Protein AF-A0A933ZRF1-F1 (afdb_monomer)

Radius of gyration: 58.96 Å; Cα contacts (8 Å, |Δi|>4): 987; chains: 1; bounding box: 132×77×155 Å

Nearest PDB structures (foldseek):
  6urt-assembly1_G  TM=6.573E-01  e=3.373E-15  Escherichia coli K-12
  2vv5-assembly1_G  TM=7.162E-01  e=1.419E-13  Escherichia coli
  6vxm-assembly1_A  TM=7.819E-01  e=4.859E-13  Arabidopsis thaliana
  5aji-assembly1_E  TM=7.022E-01  e=3.532E-13  Escherichia coli
  4hw9-assembly1_E  TM=7.291E-01  e=1.485E-11  Helicobacter pylori

Mean predicted aligned error: 18.51 Å

pLDDT: mean 82.51, std 14.39, range [26.52, 97.75]

Structure (mmCIF, N/CA/C/O backbone):
data_AF-A0A933ZRF1-F1
#
_entry.id   AF-A0A933ZRF1-F1
#
loop_
_atom_site.group_PDB
_atom_site.id
_atom_site.type_symbol
_atom_site.label_atom_id
_atom_site.label_alt_id
_atom_site.label_comp_id
_atom_site.label_asym_id
_atom_site.label_entity_id
_atom_site.label_seq_id
_atom_site.pdbx_PDB_ins_code
_atom_site.Cartn_x
_atom_site.Cartn_y
_atom_site.Cartn_z
_atom_site.occupancy
_atom_site.B_iso_or_equiv
_atom_site.auth_seq_id
_atom_site.auth_comp_id
_atom_site.auth_asym_id
_atom_site.auth_atom_id
_atom_site.pdbx_PDB_model_num
ATOM 1 N N . MET A 1 1 ? 36.463 -27.805 -25.139 1.00 34.84 1 MET A N 1
ATOM 2 C CA . MET A 1 1 ? 37.627 -27.200 -24.459 1.00 34.84 1 MET A CA 1
ATOM 3 C C . MET A 1 1 ? 38.899 -27.721 -25.120 1.00 34.84 1 MET A C 1
ATOM 5 O O . MET A 1 1 ? 39.228 -28.885 -24.959 1.00 34.84 1 MET A O 1
ATOM 9 N N . ARG A 1 2 ? 39.543 -26.890 -25.944 1.00 26.52 2 ARG A N 1
ATOM 10 C CA . ARG A 1 2 ? 40.909 -27.058 -26.473 1.00 26.52 2 ARG A CA 1
ATOM 11 C C . ARG A 1 2 ? 41.654 -25.762 -26.114 1.00 26.52 2 ARG A C 1
ATOM 13 O O . ARG A 1 2 ? 41.010 -24.714 -26.196 1.00 26.52 2 ARG A O 1
ATOM 20 N N . PRO A 1 3 ? 42.924 -25.793 -25.682 1.00 29.92 3 PRO A N 1
ATOM 21 C CA . PRO A 1 3 ? 43.614 -24.586 -25.254 1.00 29.92 3 PRO A CA 1
ATOM 22 C C . PRO A 1 3 ? 44.045 -23.794 -26.492 1.00 29.92 3 PRO A C 1
ATOM 24 O O . PRO A 1 3 ? 44.729 -24.319 -27.369 1.00 29.92 3 PRO A O 1
ATOM 27 N N . VAL A 1 4 ? 43.604 -22.541 -26.579 1.00 31.06 4 VAL A N 1
ATOM 28 C CA . VAL A 1 4 ? 44.126 -21.570 -27.544 1.00 31.06 4 VAL A CA 1
ATOM 29 C C . VAL A 1 4 ? 45.426 -21.005 -26.971 1.00 31.06 4 VAL A C 1
ATOM 31 O O . VAL A 1 4 ? 45.532 -20.735 -25.777 1.00 31.06 4 VAL A O 1
ATOM 34 N N . SER A 1 5 ? 46.421 -20.910 -27.844 1.00 29.62 5 SER A N 1
ATOM 35 C CA . SER A 1 5 ? 47.819 -20.563 -27.609 1.00 29.62 5 SER A CA 1
ATOM 36 C C . SER A 1 5 ? 48.041 -19.289 -26.783 1.00 29.62 5 SER A C 1
ATOM 38 O O . SER A 1 5 ? 47.456 -18.238 -27.050 1.00 29.62 5 SER A O 1
ATOM 40 N N . SER A 1 6 ? 48.991 -19.376 -25.849 1.00 32.75 6 SER A N 1
ATOM 41 C CA . SER A 1 6 ? 49.504 -18.324 -24.955 1.00 32.75 6 SER A CA 1
ATOM 42 C C . SER A 1 6 ? 50.075 -17.076 -25.651 1.00 32.75 6 SER A C 1
ATOM 44 O O . SER A 1 6 ? 50.399 -16.098 -24.984 1.00 32.75 6 SER A O 1
ATOM 46 N N . THR A 1 7 ? 50.158 -17.061 -26.979 1.00 31.69 7 THR A N 1
ATOM 47 C CA . THR A 1 7 ? 50.648 -15.936 -27.787 1.00 31.69 7 THR A CA 1
ATOM 48 C C . THR A 1 7 ? 49.621 -14.819 -27.993 1.00 31.69 7 THR A C 1
ATOM 50 O O . THR A 1 7 ? 50.015 -13.676 -28.194 1.00 31.69 7 THR A O 1
ATOM 53 N N . VAL A 1 8 ? 48.314 -15.093 -27.881 1.00 34.97 8 VAL A N 1
ATOM 54 C CA . VAL A 1 8 ? 47.271 -14.053 -28.036 1.00 34.97 8 VAL A CA 1
ATOM 55 C C . VAL A 1 8 ? 47.030 -13.294 -26.724 1.00 34.97 8 VAL A C 1
ATOM 57 O O . VAL A 1 8 ? 46.742 -12.101 -26.739 1.00 34.97 8 VAL A O 1
ATOM 60 N N . LEU A 1 9 ? 47.236 -13.946 -25.573 1.00 31.12 9 LEU A N 1
ATOM 61 C CA . LEU A 1 9 ? 47.055 -13.321 -24.256 1.00 31.12 9 LEU A CA 1
ATOM 62 C C . LEU A 1 9 ? 48.158 -12.291 -23.937 1.00 31.12 9 LEU A C 1
ATOM 64 O O . LEU A 1 9 ? 47.888 -11.288 -23.283 1.00 31.12 9 LEU A O 1
ATOM 68 N N . ALA A 1 10 ? 49.375 -12.493 -24.452 1.00 30.53 10 ALA A N 1
ATOM 69 C CA . ALA A 1 10 ? 50.480 -11.545 -24.295 1.00 30.53 10 ALA A CA 1
ATOM 70 C C . ALA A 1 10 ? 50.291 -10.260 -25.129 1.00 30.53 10 ALA A C 1
ATOM 72 O O . ALA A 1 10 ? 50.662 -9.180 -24.679 1.00 30.53 10 ALA A O 1
ATOM 73 N N . ALA A 1 11 ? 49.651 -10.351 -26.302 1.00 30.48 11 ALA A N 1
ATOM 74 C CA . ALA A 1 11 ? 49.362 -9.187 -27.146 1.00 30.48 11 ALA A CA 1
ATOM 75 C C . ALA A 1 11 ? 48.203 -8.325 -26.601 1.00 30.48 11 ALA A C 1
ATOM 77 O O . ALA A 1 11 ? 48.216 -7.106 -26.760 1.00 30.48 11 ALA A O 1
ATOM 78 N N . VAL A 1 12 ? 47.236 -8.944 -25.911 1.00 31.61 12 VAL A N 1
ATOM 79 C CA . VAL A 1 12 ? 46.091 -8.250 -25.288 1.00 31.61 12 VAL A CA 1
ATOM 80 C C . VAL A 1 12 ? 46.467 -7.596 -23.949 1.00 31.61 12 VAL A C 1
ATOM 82 O O . VAL A 1 12 ? 45.923 -6.552 -23.600 1.00 31.61 12 VAL A O 1
ATOM 85 N N . LEU A 1 13 ? 47.440 -8.141 -23.211 1.00 30.19 13 LEU A N 1
ATOM 86 C CA . LEU A 1 13 ? 47.919 -7.525 -21.965 1.00 30.19 13 LEU A CA 1
ATOM 87 C C . LEU A 1 13 ? 48.797 -6.282 -22.191 1.00 30.19 13 LEU A C 1
ATOM 89 O O . LEU A 1 13 ? 48.844 -5.418 -21.321 1.00 30.19 13 LEU A O 1
ATOM 93 N N . ALA A 1 14 ? 49.418 -6.131 -23.366 1.00 30.78 14 ALA A N 1
ATOM 94 C CA . ALA A 1 14 ? 50.149 -4.912 -23.730 1.00 30.78 14 ALA A CA 1
ATOM 95 C C . ALA A 1 14 ? 49.225 -3.728 -24.089 1.00 30.78 14 ALA A C 1
ATOM 97 O O . ALA A 1 14 ? 49.658 -2.581 -24.056 1.00 30.78 14 ALA A O 1
ATOM 98 N N . SER A 1 15 ? 47.949 -3.984 -24.404 1.00 28.95 15 SER A N 1
ATOM 99 C CA . SER A 1 15 ? 46.961 -2.958 -24.788 1.00 28.95 15 SER A CA 1
ATOM 100 C C . SER A 1 15 ? 46.100 -2.453 -23.617 1.00 28.95 15 SER A C 1
ATOM 102 O O . SER A 1 15 ? 45.255 -1.584 -23.811 1.00 28.95 15 SER A O 1
ATOM 104 N N . LEU A 1 16 ? 46.312 -2.982 -22.405 1.00 27.86 16 LEU A N 1
ATOM 105 C CA . LEU A 1 16 ? 45.573 -2.637 -21.180 1.00 27.86 16 LEU A CA 1
ATOM 106 C C . LEU A 1 16 ? 46.426 -1.912 -20.126 1.00 27.86 16 LEU A C 1
ATOM 108 O O . LEU A 1 16 ? 45.958 -1.675 -19.011 1.00 27.86 16 LEU A O 1
ATOM 112 N N . ALA A 1 17 ? 47.661 -1.531 -20.458 1.00 26.72 17 ALA A N 1
ATOM 113 C CA . ALA A 1 17 ? 48.414 -0.607 -19.625 1.00 26.72 17 ALA A CA 1
ATOM 114 C C . ALA A 1 17 ? 47.775 0.785 -19.747 1.00 26.72 17 ALA A C 1
ATOM 116 O O . ALA A 1 17 ? 47.835 1.414 -20.802 1.00 26.72 17 ALA A O 1
ATOM 117 N N . LEU A 1 18 ? 47.134 1.245 -18.668 1.00 28.11 18 LEU A N 1
ATOM 118 C CA . LEU A 1 18 ? 46.787 2.654 -18.466 1.00 28.11 18 LEU A CA 1
ATOM 119 C C . LEU A 1 18 ? 47.976 3.530 -18.901 1.00 28.11 18 LEU A C 1
ATOM 121 O O . LEU A 1 18 ? 49.108 3.182 -18.548 1.00 28.11 18 LEU A O 1
ATOM 125 N N . PRO A 1 19 ? 47.765 4.648 -19.623 1.00 31.44 19 PRO A N 1
ATOM 126 C CA . PRO A 1 19 ? 48.851 5.578 -19.876 1.00 31.44 19 PRO A CA 1
ATOM 127 C C . PRO A 1 19 ? 49.342 6.056 -18.512 1.00 31.44 19 PRO A C 1
ATOM 129 O O . PRO A 1 19 ? 48.616 6.714 -17.764 1.00 31.44 19 PRO A O 1
ATOM 132 N N . ALA A 1 20 ? 50.553 5.644 -18.145 1.00 35.00 20 ALA A N 1
ATOM 133 C CA . ALA A 1 20 ? 51.226 6.200 -16.993 1.00 35.00 20 ALA A CA 1
ATOM 134 C C . ALA A 1 20 ? 51.365 7.697 -17.274 1.00 35.00 20 ALA A C 1
ATOM 136 O O . ALA A 1 20 ? 52.082 8.086 -18.197 1.00 35.00 20 ALA A O 1
ATOM 137 N N . VAL A 1 21 ? 50.638 8.518 -16.511 1.00 37.81 21 VAL A N 1
ATOM 138 C CA . VAL A 1 21 ? 50.872 9.961 -16.435 1.00 37.81 21 VAL A CA 1
ATOM 139 C C . VAL A 1 21 ? 52.382 10.146 -16.316 1.00 37.81 21 VAL A C 1
ATOM 141 O O . VAL A 1 21 ? 53.006 9.493 -15.478 1.00 37.81 21 VAL A O 1
ATOM 144 N N . ALA A 1 22 ? 52.973 10.945 -17.207 1.00 40.69 22 ALA A N 1
ATOM 145 C CA . ALA A 1 22 ? 54.412 11.164 -17.266 1.00 40.69 22 ALA A CA 1
ATOM 146 C C . ALA A 1 22 ? 54.885 11.864 -15.980 1.00 40.69 22 ALA A C 1
ATOM 148 O O . ALA A 1 22 ? 55.010 13.083 -15.916 1.00 40.69 22 ALA A O 1
ATOM 149 N N . GLU A 1 23 ? 55.100 11.094 -14.914 1.00 47.69 23 GLU A N 1
ATOM 150 C CA . GLU A 1 23 ? 55.732 11.591 -13.702 1.00 47.69 23 GLU A CA 1
ATOM 151 C C . GLU A 1 23 ? 57.161 12.018 -14.036 1.00 47.69 23 GLU A C 1
ATOM 153 O O . GLU A 1 23 ? 57.897 11.315 -14.734 1.00 47.69 23 GLU A O 1
ATOM 158 N N . ARG A 1 24 ? 57.560 13.181 -13.513 1.00 51.38 24 ARG A N 1
ATOM 159 C CA . ARG A 1 24 ? 58.912 13.719 -13.662 1.00 51.38 24 ARG A CA 1
ATOM 160 C C . ARG A 1 24 ? 59.930 12.657 -13.214 1.00 51.38 24 ARG A C 1
ATOM 162 O O . ARG A 1 24 ? 59.872 12.235 -12.052 1.00 51.38 24 ARG A O 1
ATOM 169 N N . PRO A 1 25 ? 60.872 12.227 -14.073 1.00 57.47 25 PRO A N 1
ATOM 170 C CA . PRO A 1 25 ? 61.847 11.217 -13.688 1.00 57.47 25 PRO A CA 1
ATOM 171 C C . PRO A 1 25 ? 62.671 11.719 -12.493 1.00 57.47 25 PRO A C 1
ATOM 173 O O . PRO A 1 25 ? 63.183 12.841 -12.498 1.00 57.47 25 PRO A O 1
ATOM 176 N N . ARG A 1 26 ? 62.781 10.905 -11.431 1.00 58.41 26 ARG A N 1
ATOM 177 C CA . ARG A 1 26 ? 63.589 11.253 -10.248 1.00 58.41 26 ARG A CA 1
ATOM 178 C C . ARG A 1 26 ? 65.060 11.363 -10.655 1.00 58.41 26 ARG A C 1
ATOM 180 O O . ARG A 1 26 ? 65.546 10.533 -11.423 1.00 58.41 26 ARG A O 1
ATOM 187 N N . ASN A 1 27 ? 65.782 12.343 -10.108 1.00 65.25 27 ASN A N 1
ATOM 188 C CA . ASN A 1 27 ? 67.225 12.468 -10.321 1.00 65.25 27 ASN A CA 1
ATOM 189 C C . ASN A 1 27 ? 67.937 11.293 -9.617 1.00 65.25 27 ASN A C 1
ATOM 191 O O . ASN A 1 27 ? 68.096 11.293 -8.398 1.00 65.25 27 ASN A O 1
ATOM 195 N N . VAL A 1 28 ? 68.268 10.246 -10.378 1.00 61.97 28 VAL A N 1
ATOM 196 C CA . VAL A 1 28 ? 68.902 9.002 -9.904 1.00 61.97 28 VAL A CA 1
ATOM 197 C C . VAL A 1 28 ? 70.376 9.023 -10.332 1.00 61.97 28 VAL A C 1
ATOM 199 O O . VAL A 1 28 ? 70.643 9.438 -11.465 1.00 61.97 28 VAL A O 1
ATOM 202 N N . PRO A 1 29 ? 71.324 8.584 -9.477 1.00 63.56 29 PRO A N 1
ATOM 203 C CA . PRO A 1 29 ? 72.745 8.517 -9.825 1.00 63.56 29 PRO A CA 1
ATOM 204 C C . PRO A 1 29 ? 73.008 7.687 -11.091 1.00 63.56 29 PRO A C 1
ATOM 206 O O . PRO A 1 29 ? 72.193 6.842 -11.481 1.00 63.56 29 PRO A O 1
ATOM 209 N N . ASP A 1 30 ? 74.145 7.957 -11.735 1.00 64.00 30 ASP A N 1
ATOM 210 C CA . ASP A 1 30 ? 74.564 7.293 -12.970 1.00 64.00 30 ASP A CA 1
ATOM 211 C C . ASP A 1 30 ? 74.543 5.772 -12.794 1.00 64.00 30 ASP A C 1
ATOM 213 O O . ASP A 1 30 ? 75.065 5.227 -11.822 1.00 64.00 30 ASP A O 1
ATOM 217 N N . LYS A 1 31 ? 73.882 5.088 -13.732 1.00 66.31 31 LYS A N 1
ATOM 218 C CA . LYS A 1 31 ? 73.767 3.632 -13.743 1.00 66.31 31 LYS A CA 1
ATOM 219 C C . LYS A 1 31 ? 74.612 3.098 -14.890 1.00 66.31 31 LYS A C 1
ATOM 221 O O . LYS A 1 31 ? 74.440 3.539 -16.026 1.00 66.31 31 LYS A O 1
ATOM 226 N N . GLU A 1 32 ? 75.508 2.173 -14.578 1.00 76.06 32 GLU A N 1
ATOM 227 C CA . GLU A 1 32 ? 76.326 1.468 -15.562 1.00 76.06 32 GLU A CA 1
ATOM 228 C C . GLU A 1 32 ? 75.478 0.365 -16.209 1.00 76.06 32 GLU A C 1
ATOM 230 O O . GLU A 1 32 ? 75.086 -0.598 -15.549 1.00 76.06 32 GLU A O 1
ATOM 235 N N . GLU A 1 33 ? 75.146 0.515 -17.490 1.00 72.44 33 GLU A N 1
ATOM 236 C CA . GLU A 1 33 ? 74.429 -0.500 -18.271 1.00 72.44 33 GLU A CA 1
ATOM 237 C C . GLU A 1 33 ? 75.012 -0.551 -19.695 1.00 72.44 33 GLU A C 1
ATOM 239 O O . GLU A 1 33 ? 75.390 0.494 -20.232 1.00 72.44 33 GLU A O 1
ATOM 244 N N . PRO A 1 34 ? 75.075 -1.732 -20.342 1.00 77.44 34 PRO A N 1
ATOM 245 C CA . PRO A 1 34 ? 75.375 -1.805 -21.767 1.00 77.44 34 PRO A CA 1
ATOM 246 C C . PRO A 1 34 ? 74.217 -1.171 -22.543 1.00 77.44 34 PRO A C 1
ATOM 248 O O . PRO A 1 34 ? 73.093 -1.687 -22.563 1.00 77.44 34 PRO A O 1
ATOM 251 N N . ILE A 1 35 ? 74.465 -0.019 -23.165 1.00 78.75 35 ILE A N 1
ATOM 252 C CA . ILE A 1 35 ? 73.418 0.709 -23.877 1.00 78.75 35 ILE A CA 1
ATOM 253 C C . ILE A 1 35 ? 73.206 0.041 -25.231 1.00 78.75 35 ILE A C 1
ATOM 255 O O . ILE A 1 35 ? 74.135 -0.117 -26.017 1.00 78.75 35 ILE A O 1
ATOM 259 N N . ASN A 1 36 ? 71.951 -0.312 -25.522 1.00 81.31 36 ASN A N 1
ATOM 260 C CA . ASN A 1 36 ? 71.534 -0.812 -26.832 1.00 81.31 36 ASN A CA 1
ATOM 261 C C . ASN A 1 36 ? 72.277 -2.073 -27.318 1.00 81.31 36 ASN A C 1
ATOM 263 O O . ASN A 1 36 ? 72.485 -2.256 -28.517 1.00 81.31 36 ASN A O 1
ATOM 267 N N . GLU A 1 37 ? 72.628 -2.975 -26.398 1.00 78.62 37 GLU A N 1
ATOM 268 C CA . GLU A 1 37 ? 73.230 -4.273 -26.724 1.00 78.62 37 GLU A CA 1
ATOM 269 C C . GLU A 1 37 ? 72.419 -5.014 -27.810 1.00 78.62 37 GLU A C 1
ATOM 271 O O . GLU A 1 37 ? 71.190 -5.080 -27.739 1.00 78.62 37 GLU A O 1
ATOM 276 N N . GLY A 1 38 ? 73.083 -5.546 -28.837 1.00 75.25 38 GLY A N 1
ATOM 277 C CA . GLY A 1 38 ? 72.426 -6.179 -29.990 1.00 75.25 38 GLY A CA 1
ATOM 278 C C . GLY A 1 38 ? 72.141 -5.252 -31.181 1.00 75.25 38 GLY A C 1
ATOM 279 O O . GLY A 1 38 ? 71.729 -5.743 -32.232 1.00 75.25 38 GLY A O 1
ATOM 280 N N . LEU A 1 39 ? 72.390 -3.941 -31.064 1.00 80.88 39 LEU A N 1
ATOM 281 C CA . LEU A 1 39 ? 72.594 -3.063 -32.223 1.00 80.88 39 LEU A CA 1
ATOM 282 C C . LEU A 1 39 ? 74.062 -3.099 -32.678 1.00 80.88 39 LEU A C 1
ATOM 284 O O . LEU A 1 39 ? 74.953 -3.435 -31.898 1.00 80.88 39 LEU A O 1
ATOM 288 N N . ASP A 1 40 ? 74.313 -2.755 -33.945 1.00 79.50 40 ASP A N 1
ATOM 289 C CA . ASP A 1 40 ? 75.684 -2.551 -34.426 1.00 79.50 40 ASP A CA 1
ATOM 290 C C . ASP A 1 40 ? 76.341 -1.397 -33.624 1.00 79.50 40 ASP A C 1
ATOM 292 O O . ASP A 1 40 ? 75.628 -0.539 -33.096 1.00 79.50 40 ASP A O 1
ATOM 296 N N . PRO A 1 41 ? 77.676 -1.355 -33.461 1.00 74.81 41 PRO A N 1
ATOM 297 C CA . PRO A 1 41 ? 78.322 -0.303 -32.677 1.00 74.81 41 PRO A CA 1
ATOM 298 C C . PRO A 1 41 ? 77.998 1.087 -33.231 1.00 74.81 41 PRO A C 1
ATOM 300 O O . PRO A 1 41 ? 78.005 1.280 -34.448 1.00 74.81 41 PRO A O 1
ATOM 303 N N . ALA A 1 42 ? 77.752 2.057 -32.343 1.00 78.00 42 ALA A N 1
ATOM 304 C CA . ALA A 1 42 ? 77.494 3.432 -32.757 1.00 78.00 42 ALA A CA 1
ATOM 305 C C . ALA A 1 42 ? 78.660 3.950 -33.633 1.00 78.00 42 ALA A C 1
ATOM 307 O O . ALA A 1 42 ? 79.826 3.766 -33.256 1.00 78.00 42 ALA A O 1
ATOM 308 N N . PRO A 1 43 ? 78.377 4.581 -34.788 1.00 80.19 43 PRO A N 1
ATOM 309 C CA . PRO A 1 43 ? 79.409 5.146 -35.650 1.00 80.19 43 PRO A CA 1
ATOM 310 C C . PRO A 1 43 ? 80.307 6.131 -34.886 1.00 80.19 43 PRO A C 1
ATOM 312 O O . PRO A 1 43 ? 79.828 6.886 -34.042 1.00 80.19 43 PRO A O 1
ATOM 315 N N . LYS A 1 44 ? 81.619 6.133 -35.163 1.00 73.44 44 LYS A N 1
ATOM 316 C CA . LYS A 1 44 ? 82.596 6.976 -34.436 1.00 73.44 44 LYS A CA 1
ATOM 317 C C . LYS A 1 44 ? 82.372 8.483 -34.629 1.00 73.44 44 LYS A C 1
ATOM 319 O O . LYS A 1 44 ? 82.896 9.276 -33.858 1.00 73.44 44 LYS A O 1
ATOM 324 N N . ASP A 1 45 ? 81.637 8.855 -35.665 1.00 77.81 45 ASP A N 1
ATOM 325 C CA . ASP A 1 45 ? 81.220 10.208 -36.026 1.00 77.81 45 ASP A CA 1
ATOM 326 C C . ASP A 1 45 ? 79.944 10.671 -35.299 1.00 77.81 45 ASP A C 1
ATOM 328 O O . ASP A 1 45 ? 79.599 11.848 -35.375 1.00 77.81 45 ASP A O 1
ATOM 332 N N . LEU A 1 46 ? 79.259 9.787 -34.561 1.00 85.62 46 LEU A N 1
ATOM 333 C CA . LEU A 1 46 ? 78.061 10.129 -33.797 1.00 85.62 46 LEU A CA 1
ATOM 334 C C . LEU A 1 46 ? 78.416 10.625 -32.384 1.00 85.62 46 LEU A C 1
ATOM 336 O O . LEU A 1 46 ? 78.635 9.829 -31.467 1.00 85.62 46 LEU A O 1
ATOM 340 N N . ASP A 1 47 ? 78.429 11.946 -32.191 1.00 86.19 47 ASP A N 1
ATOM 341 C CA . ASP A 1 47 ? 78.707 12.561 -30.889 1.00 86.19 47 ASP A CA 1
ATOM 342 C C . ASP A 1 47 ? 77.465 12.560 -29.976 1.00 86.19 47 ASP A C 1
ATOM 344 O O . ASP A 1 47 ? 76.458 13.210 -30.251 1.00 86.19 47 ASP A O 1
ATOM 348 N N . ARG A 1 48 ? 77.548 11.827 -28.859 1.00 90.44 48 ARG A N 1
ATOM 349 C CA . ARG A 1 48 ? 76.494 11.730 -27.830 1.00 90.44 48 ARG A CA 1
ATOM 350 C C . ARG A 1 48 ? 76.942 12.294 -26.477 1.00 90.44 48 ARG A C 1
ATOM 352 O O . ARG A 1 48 ? 76.328 11.988 -25.455 1.00 90.44 48 ARG A O 1
ATOM 359 N N . SER A 1 49 ? 78.031 13.063 -26.453 1.00 86.69 49 SER A N 1
ATOM 360 C CA . SER A 1 49 ? 78.713 13.485 -25.220 1.00 86.69 49 SER A CA 1
ATOM 361 C C . SER A 1 49 ? 77.952 14.537 -24.409 1.00 86.69 49 SER A C 1
ATOM 363 O O . SER A 1 49 ? 78.091 14.576 -23.187 1.00 86.69 49 SER A O 1
ATOM 365 N N . THR A 1 50 ? 77.115 15.350 -25.057 1.00 90.00 50 THR A N 1
ATOM 366 C CA . THR A 1 50 ? 76.302 16.405 -24.426 1.00 90.00 50 THR A CA 1
ATOM 367 C C . THR A 1 50 ? 74.832 16.277 -24.849 1.00 90.00 50 THR A C 1
ATOM 369 O O . THR A 1 50 ? 74.551 15.668 -25.892 1.00 90.00 50 THR A O 1
ATOM 372 N N . PRO A 1 51 ? 73.871 16.834 -24.082 1.00 89.00 51 PRO A N 1
ATOM 373 C CA . PRO A 1 51 ? 72.463 16.859 -24.481 1.00 89.00 51 PRO A CA 1
ATOM 374 C C . PRO A 1 51 ? 72.256 17.498 -25.860 1.00 89.00 51 PRO A C 1
ATOM 376 O O . PRO A 1 51 ? 71.557 16.928 -26.700 1.00 89.00 51 PRO A O 1
ATOM 379 N N . LEU A 1 52 ? 72.907 18.643 -26.113 1.00 89.88 52 LEU A N 1
ATOM 380 C CA . LEU A 1 52 ? 72.829 19.344 -27.394 1.00 89.88 52 LEU A CA 1
ATOM 381 C C . LEU A 1 52 ? 73.381 18.497 -28.547 1.00 89.88 52 LEU A C 1
ATOM 383 O O . LEU A 1 52 ? 72.722 18.372 -29.581 1.00 89.88 52 LEU A O 1
ATOM 387 N N . ARG A 1 53 ? 74.567 17.893 -28.394 1.00 89.56 53 ARG A N 1
ATOM 388 C CA . ARG A 1 53 ? 75.208 17.103 -29.463 1.00 89.56 53 ARG A CA 1
ATOM 389 C C . ARG A 1 53 ? 74.461 15.813 -29.765 1.00 89.56 53 ARG A C 1
ATOM 391 O O . ARG A 1 53 ? 74.211 15.512 -30.927 1.00 89.56 53 ARG A O 1
ATOM 398 N N . SER A 1 54 ? 74.002 15.119 -28.727 1.00 91.19 54 SER A N 1
ATOM 399 C CA . SER A 1 54 ? 73.208 13.905 -28.904 1.00 91.19 54 SER A CA 1
ATOM 400 C C . SER A 1 54 ? 71.890 14.190 -29.632 1.00 91.19 54 SER A C 1
ATOM 402 O O . SER A 1 54 ? 71.552 13.520 -30.612 1.00 91.19 54 SER A O 1
ATOM 404 N N . TRP A 1 55 ? 71.160 15.232 -29.215 1.00 92.38 55 TRP A N 1
ATOM 405 C CA . TRP A 1 55 ? 69.898 15.581 -29.864 1.00 92.38 55 TRP A CA 1
ATOM 406 C C . TRP A 1 55 ? 70.078 16.149 -31.271 1.00 92.38 55 TRP A C 1
ATOM 408 O O . TRP A 1 55 ? 69.333 15.780 -32.176 1.00 92.38 55 TRP A O 1
ATOM 418 N N . SER A 1 56 ? 71.067 17.019 -31.486 1.00 88.88 56 SER A N 1
ATOM 419 C CA . SER A 1 56 ? 71.355 17.554 -32.823 1.00 88.88 56 SER A CA 1
ATOM 420 C C . SER A 1 56 ? 71.708 16.440 -33.805 1.00 88.88 56 SER A C 1
ATOM 422 O O . SER A 1 56 ? 71.166 16.426 -34.910 1.00 88.88 56 SER A O 1
ATOM 424 N N . ALA A 1 57 ? 72.484 15.439 -33.382 1.00 88.81 57 ALA A N 1
ATOM 425 C CA . ALA A 1 57 ? 72.778 14.284 -34.217 1.00 88.81 57 ALA A CA 1
ATOM 426 C C . ALA A 1 57 ? 71.526 13.448 -34.546 1.00 88.81 57 ALA A C 1
ATOM 428 O O . ALA A 1 57 ? 71.368 12.985 -35.678 1.00 88.81 57 ALA A O 1
ATOM 429 N N . PHE A 1 58 ? 70.588 13.301 -33.602 1.00 91.81 58 PHE A N 1
ATOM 430 C CA . PHE A 1 58 ? 69.286 12.684 -33.876 1.00 91.81 58 PHE A CA 1
ATOM 431 C C . PHE A 1 58 ? 68.463 13.497 -34.889 1.00 91.81 58 PHE A C 1
ATOM 433 O O . PHE A 1 58 ? 67.945 12.942 -35.860 1.00 91.81 58 PHE A O 1
ATOM 440 N N . VAL A 1 59 ? 68.380 14.819 -34.711 1.00 88.81 59 VAL A N 1
ATOM 441 C CA . VAL A 1 59 ? 67.658 15.731 -35.613 1.00 88.81 59 VAL A CA 1
ATOM 442 C C . VAL A 1 59 ? 68.250 15.700 -37.025 1.00 88.81 59 VAL A C 1
ATOM 444 O O . VAL A 1 59 ? 67.504 15.624 -38.006 1.00 88.81 59 VAL A O 1
ATOM 447 N N . GLU A 1 60 ? 69.575 15.711 -37.159 1.00 88.44 60 GLU A N 1
ATOM 448 C CA . GLU A 1 60 ? 70.262 15.590 -38.447 1.00 88.44 60 GLU A CA 1
ATOM 449 C C . GLU A 1 60 ? 70.007 14.233 -39.104 1.00 88.44 60 GLU A C 1
ATOM 451 O O . GLU A 1 60 ? 69.682 14.180 -40.294 1.00 88.44 60 GLU A O 1
ATOM 456 N N . ALA A 1 61 ? 70.047 13.142 -38.334 1.00 88.88 61 ALA A N 1
ATOM 457 C CA . ALA A 1 61 ? 69.695 11.814 -38.823 1.00 88.88 61 ALA A CA 1
ATOM 458 C C . ALA A 1 61 ? 68.241 11.755 -39.328 1.00 88.88 61 ALA A C 1
ATOM 460 O O . ALA A 1 61 ? 67.983 11.195 -40.397 1.00 88.88 61 ALA A O 1
ATOM 461 N N . CYS A 1 62 ? 67.299 12.394 -38.623 1.00 87.81 62 CYS A N 1
ATOM 462 C CA . CYS A 1 62 ? 65.900 12.512 -39.041 1.00 87.81 62 CYS A CA 1
ATOM 463 C C . CYS A 1 62 ? 65.717 13.342 -40.323 1.00 87.81 62 CYS A C 1
ATOM 465 O O . CYS A 1 62 ? 64.875 13.003 -41.168 1.00 87.81 62 CYS A O 1
ATOM 467 N N . ARG A 1 63 ? 66.484 14.430 -40.491 1.00 86.62 63 ARG A N 1
ATOM 468 C CA . ARG A 1 63 ? 66.471 15.265 -41.709 1.00 86.62 63 ARG A CA 1
ATOM 469 C C . ARG A 1 63 ? 67.072 14.521 -42.900 1.00 86.62 63 ARG A C 1
ATOM 471 O O . ARG A 1 63 ? 66.507 14.563 -43.989 1.00 86.62 63 ARG A O 1
ATOM 478 N N . ALA A 1 64 ? 68.148 13.771 -42.677 1.00 86.31 64 ALA A N 1
ATOM 479 C CA . ALA A 1 64 ? 68.796 12.935 -43.685 1.00 86.31 64 ALA A CA 1
ATOM 480 C C . ALA A 1 64 ? 68.072 11.596 -43.948 1.00 86.31 64 ALA A C 1
ATOM 482 O O . ALA A 1 64 ? 68.531 10.815 -44.779 1.00 86.31 64 ALA A O 1
ATOM 483 N N . SER A 1 65 ? 66.959 11.318 -43.255 1.00 85.62 65 SER A N 1
ATOM 484 C CA . SER A 1 65 ? 66.200 10.054 -43.328 1.00 85.62 65 SER A CA 1
ATOM 485 C C . SER A 1 65 ? 67.054 8.804 -43.054 1.00 85.62 65 SER A C 1
ATOM 487 O O . SER A 1 65 ? 66.863 7.746 -43.651 1.00 85.62 65 SER A O 1
ATOM 489 N N . ARG A 1 66 ? 68.020 8.921 -42.136 1.00 88.81 66 ARG A N 1
ATOM 490 C CA . ARG A 1 66 ? 68.936 7.847 -41.728 1.00 88.81 66 ARG A CA 1
ATOM 491 C C . ARG A 1 66 ? 68.486 7.235 -40.402 1.00 88.81 66 ARG A C 1
ATOM 493 O O . ARG A 1 66 ? 69.127 7.420 -39.370 1.00 88.81 66 ARG A O 1
ATOM 500 N N . ALA A 1 67 ? 67.400 6.465 -40.435 1.00 85.31 67 ALA A N 1
ATOM 501 C CA . ALA A 1 67 ? 66.823 5.819 -39.250 1.00 85.31 67 ALA A CA 1
ATOM 502 C C . ALA A 1 67 ? 67.805 4.888 -38.506 1.00 85.31 67 ALA A C 1
ATOM 504 O O . ALA A 1 67 ? 67.767 4.784 -37.281 1.00 85.31 67 ALA A O 1
ATOM 505 N N . GLN A 1 68 ? 68.728 4.256 -39.242 1.00 85.81 68 GLN A N 1
ATOM 506 C CA . GLN A 1 68 ? 69.788 3.420 -38.665 1.00 85.81 68 GLN A CA 1
ATOM 507 C C . GLN A 1 68 ? 70.815 4.214 -37.851 1.00 85.81 68 GLN A C 1
ATOM 509 O O . GLN A 1 68 ? 71.430 3.659 -36.955 1.00 85.81 68 GLN A O 1
ATOM 514 N N . LEU A 1 69 ? 70.994 5.505 -38.136 1.00 86.94 69 LEU A N 1
ATOM 515 C CA . LEU A 1 69 ? 71.885 6.375 -37.368 1.00 86.94 69 LEU A CA 1
ATOM 516 C C . LEU A 1 69 ? 71.130 6.976 -36.173 1.00 86.94 69 LEU A C 1
ATOM 518 O O . LEU A 1 69 ? 71.636 6.991 -35.054 1.00 86.94 69 LEU A O 1
ATOM 522 N N . ALA A 1 70 ? 69.872 7.369 -36.395 1.00 88.94 70 ALA A N 1
ATOM 523 C CA . ALA A 1 70 ? 68.994 7.956 -35.387 1.00 88.94 70 ALA A CA 1
ATOM 524 C C . ALA A 1 70 ? 68.741 7.029 -34.180 1.00 88.94 70 ALA A C 1
ATOM 526 O O . ALA A 1 70 ? 68.702 7.494 -33.042 1.00 88.94 70 ALA A O 1
ATOM 527 N N . VAL A 1 71 ? 68.622 5.711 -34.395 1.00 91.19 71 VAL A N 1
ATOM 528 C CA . VAL A 1 71 ? 68.360 4.744 -33.309 1.00 91.19 71 VAL A CA 1
ATOM 529 C C . VAL A 1 71 ? 69.437 4.744 -32.217 1.00 91.19 71 VAL A C 1
ATOM 531 O O . VAL A 1 71 ? 69.126 4.474 -31.061 1.00 91.19 71 VAL A O 1
ATOM 534 N N . HIS A 1 72 ? 70.687 5.101 -32.528 1.00 89.62 72 HIS A N 1
ATOM 535 C CA . HIS A 1 72 ? 71.777 5.113 -31.543 1.00 89.62 72 HIS A CA 1
ATOM 536 C C . HIS A 1 72 ? 71.651 6.219 -30.483 1.00 89.62 72 HIS A C 1
ATOM 538 O O . HIS A 1 72 ? 72.358 6.175 -29.471 1.00 89.62 72 HIS A O 1
ATOM 544 N N . VAL A 1 73 ? 70.747 7.181 -30.692 1.00 90.94 73 VAL A N 1
ATOM 545 C CA . VAL A 1 73 ? 70.378 8.210 -29.708 1.00 90.94 73 VAL A CA 1
ATOM 546 C C . VAL A 1 73 ? 69.184 7.766 -28.847 1.00 90.94 73 VAL A C 1
ATOM 548 O O . VAL A 1 73 ? 68.930 8.351 -27.799 1.00 90.94 73 VAL A O 1
ATOM 551 N N . LEU A 1 74 ? 68.464 6.701 -29.219 1.00 92.19 74 LEU A N 1
ATOM 552 C CA . LEU A 1 74 ? 67.330 6.170 -28.455 1.00 92.19 74 LEU A CA 1
ATOM 553 C C . LEU A 1 74 ? 67.776 5.046 -27.524 1.00 92.19 74 LEU A C 1
ATOM 555 O O . LEU A 1 74 ? 68.490 4.140 -27.944 1.00 92.19 74 LEU A O 1
ATOM 559 N N . HIS A 1 75 ? 67.293 5.027 -26.283 1.00 90.94 75 HIS A N 1
ATOM 560 C CA . HIS A 1 75 ? 67.502 3.889 -25.395 1.00 90.94 75 HIS A CA 1
ATOM 561 C C . HIS A 1 75 ? 66.480 2.772 -25.675 1.00 90.94 75 HIS A C 1
ATOM 563 O O . HIS A 1 75 ? 65.472 2.639 -24.982 1.00 90.94 75 HIS A O 1
ATOM 569 N N . VAL A 1 76 ? 66.774 1.887 -26.627 1.00 86.38 76 VAL A N 1
ATOM 570 C CA . VAL A 1 76 ? 65.881 0.783 -27.041 1.00 86.38 76 VAL A CA 1
ATOM 571 C C . VAL A 1 76 ? 66.000 -0.488 -26.188 1.00 86.38 76 VAL A C 1
ATOM 573 O O . VAL A 1 76 ? 65.480 -1.540 -26.546 1.00 86.38 76 VAL A O 1
ATOM 576 N N . GLY A 1 77 ? 66.674 -0.414 -25.039 1.00 80.38 77 GLY A N 1
ATOM 577 C CA . GLY A 1 77 ? 66.894 -1.553 -24.138 1.00 80.38 77 GLY A CA 1
ATOM 578 C C . GLY A 1 77 ? 65.642 -2.270 -23.598 1.00 80.38 77 GLY A C 1
ATOM 579 O O . GLY A 1 77 ? 65.789 -3.372 -23.080 1.00 80.38 77 GLY A O 1
ATOM 580 N N . GLU A 1 78 ? 64.438 -1.700 -23.715 1.00 79.88 78 GLU A N 1
ATOM 581 C CA . GLU A 1 78 ? 63.187 -2.418 -23.395 1.00 79.88 78 GLU A CA 1
ATOM 582 C C . GLU A 1 78 ? 62.768 -3.423 -24.474 1.00 79.88 78 GLU A C 1
ATOM 584 O O . GLU A 1 78 ? 62.027 -4.359 -24.184 1.00 79.88 78 GLU A O 1
ATOM 589 N N . LEU A 1 79 ? 63.271 -3.281 -25.705 1.00 81.38 79 LEU A N 1
ATOM 590 C CA . LEU A 1 79 ? 63.068 -4.284 -26.745 1.00 81.38 79 LEU A CA 1
ATOM 591 C C . LEU A 1 79 ? 63.881 -5.544 -26.434 1.00 81.38 79 LEU A C 1
ATOM 593 O O . LEU A 1 79 ? 65.015 -5.466 -25.939 1.00 81.38 79 LEU A O 1
ATOM 597 N N . ALA A 1 80 ? 63.334 -6.706 -26.796 1.00 83.50 80 ALA A N 1
ATOM 598 C CA . ALA A 1 80 ? 64.067 -7.964 -26.754 1.00 83.50 80 ALA A CA 1
ATOM 599 C C . ALA A 1 80 ? 65.309 -7.895 -27.662 1.00 83.50 80 ALA A C 1
ATOM 601 O O . ALA A 1 80 ? 65.282 -7.279 -28.727 1.00 83.50 80 ALA A O 1
ATOM 602 N N . LEU A 1 81 ? 66.401 -8.549 -27.249 1.00 81.62 81 LEU A N 1
ATOM 603 C CA . LEU A 1 81 ? 67.696 -8.532 -27.950 1.00 81.62 81 LEU A CA 1
ATOM 604 C C . LEU A 1 81 ? 67.584 -8.865 -29.450 1.00 81.62 81 LEU A C 1
ATOM 606 O O . LEU A 1 81 ? 68.244 -8.225 -30.263 1.00 81.62 81 LEU A O 1
ATOM 610 N N . ALA A 1 82 ? 66.716 -9.815 -29.814 1.00 79.38 82 ALA A N 1
ATOM 611 C CA . ALA A 1 82 ? 66.489 -10.224 -31.201 1.00 79.38 82 ALA A CA 1
ATOM 612 C C . ALA A 1 82 ? 65.801 -9.145 -32.060 1.00 79.38 82 ALA A C 1
ATOM 614 O O . ALA A 1 82 ? 66.041 -9.069 -33.264 1.00 79.38 82 ALA A O 1
ATOM 615 N N . ASP A 1 83 ? 64.992 -8.281 -31.442 1.00 82.19 83 ASP A N 1
ATOM 616 C CA . ASP A 1 83 ? 64.132 -7.331 -32.150 1.00 82.19 83 ASP A CA 1
ATOM 617 C C . ASP A 1 83 ? 64.781 -5.953 -32.311 1.00 82.19 83 ASP A C 1
ATOM 619 O O . ASP A 1 83 ? 64.391 -5.181 -33.186 1.00 82.19 83 ASP A O 1
ATOM 623 N N . ARG A 1 84 ? 65.804 -5.632 -31.508 1.00 85.44 84 ARG A N 1
ATOM 624 C CA . ARG A 1 84 ? 66.467 -4.313 -31.501 1.00 85.44 84 ARG A CA 1
ATOM 625 C C . ARG A 1 84 ? 66.974 -3.898 -32.884 1.00 85.44 84 ARG A C 1
ATOM 627 O O . ARG A 1 84 ? 66.747 -2.761 -33.289 1.00 85.44 84 ARG A O 1
ATOM 634 N N . LYS A 1 85 ? 67.587 -4.820 -33.637 1.00 84.25 85 LYS A N 1
ATOM 635 C CA . LYS A 1 85 ? 68.145 -4.550 -34.976 1.00 84.25 85 LYS A CA 1
ATOM 636 C C . LYS A 1 85 ? 67.079 -4.273 -36.043 1.00 84.25 85 LYS A C 1
ATOM 638 O O . LYS A 1 85 ? 67.356 -3.550 -36.995 1.00 84.25 85 LYS A O 1
ATOM 643 N N . GLN A 1 86 ? 65.871 -4.814 -35.880 1.00 82.44 86 GLN A N 1
ATOM 644 C CA . GLN A 1 86 ? 64.769 -4.631 -36.832 1.00 82.44 86 GLN A CA 1
ATOM 645 C C . GLN A 1 86 ? 63.818 -3.503 -36.411 1.00 82.44 86 GLN A C 1
ATOM 647 O O . GLN A 1 86 ? 63.508 -2.633 -37.219 1.00 82.44 86 GLN A O 1
ATOM 652 N N . LEU A 1 87 ? 63.382 -3.483 -35.149 1.00 84.12 87 LEU A N 1
ATOM 653 C CA . LEU A 1 87 ? 62.390 -2.536 -34.630 1.00 84.12 87 LEU A CA 1
ATOM 654 C C . LEU A 1 87 ? 63.000 -1.217 -34.140 1.00 84.12 87 LEU A C 1
ATOM 656 O O . LEU A 1 87 ? 62.321 -0.194 -34.157 1.00 84.12 87 LEU A O 1
ATOM 660 N N . GLY A 1 88 ? 64.274 -1.198 -33.742 1.00 85.31 88 GLY A N 1
ATOM 661 C CA . GLY A 1 88 ? 64.939 0.017 -33.263 1.00 85.31 88 GLY A CA 1
ATOM 662 C C . GLY A 1 88 ? 64.937 1.157 -34.296 1.00 85.31 88 GLY A C 1
ATOM 663 O O . GLY A 1 88 ? 64.443 2.244 -33.987 1.00 85.31 88 GLY A O 1
ATOM 664 N N . PRO A 1 89 ? 65.412 0.932 -35.538 1.00 89.81 89 PRO A N 1
ATOM 665 C CA . PRO A 1 89 ? 65.324 1.932 -36.603 1.00 89.81 89 PRO A CA 1
ATOM 666 C C . PRO A 1 89 ? 63.880 2.341 -36.928 1.00 89.81 89 PRO A C 1
ATOM 668 O O . PRO A 1 89 ? 63.632 3.499 -37.252 1.00 89.81 89 PRO A O 1
ATOM 671 N N . VAL A 1 90 ? 62.913 1.424 -36.801 1.00 87.06 90 VAL A N 1
ATOM 672 C CA . VAL A 1 90 ? 61.488 1.728 -37.020 1.00 87.06 90 VAL A CA 1
ATOM 673 C C . VAL A 1 90 ? 60.977 2.721 -35.975 1.00 87.06 90 VAL A C 1
ATOM 675 O O . VAL A 1 90 ? 60.349 3.706 -36.349 1.00 87.06 90 VAL A O 1
ATOM 678 N N . LEU A 1 91 ? 61.299 2.527 -34.692 1.00 88.06 91 LEU A N 1
ATOM 679 C CA . LEU A 1 91 ? 60.946 3.478 -33.628 1.00 88.06 91 LEU A CA 1
ATOM 680 C C . LEU A 1 91 ? 61.608 4.844 -33.841 1.00 88.06 91 LEU A C 1
ATOM 682 O O . LEU A 1 91 ? 60.963 5.877 -33.676 1.00 88.06 91 LEU A O 1
ATOM 686 N N . ALA A 1 92 ? 62.876 4.863 -34.259 1.00 89.31 92 ALA A N 1
ATOM 687 C CA . ALA A 1 92 ? 63.568 6.110 -34.570 1.00 89.31 92 ALA A CA 1
ATOM 688 C C . ALA A 1 92 ? 62.886 6.860 -35.728 1.00 89.31 92 ALA A C 1
ATOM 690 O O . ALA A 1 92 ? 62.652 8.063 -35.625 1.00 89.31 92 ALA A O 1
ATOM 691 N N . GLN A 1 93 ? 62.493 6.148 -36.790 1.00 89.62 93 GLN A N 1
ATOM 692 C CA . GLN A 1 93 ? 61.751 6.725 -37.912 1.00 89.62 93 GLN A CA 1
ATOM 693 C C . GLN A 1 93 ? 60.369 7.242 -37.486 1.00 89.62 93 GLN A C 1
ATOM 695 O O . GLN A 1 93 ? 60.001 8.355 -37.852 1.00 89.62 93 GLN A O 1
ATOM 700 N N . GLN A 1 94 ? 59.627 6.477 -36.680 1.00 89.50 94 GLN A N 1
ATOM 701 C CA . GLN A 1 94 ? 58.322 6.892 -36.160 1.00 89.50 94 GLN A CA 1
ATOM 702 C C . GLN A 1 94 ? 58.423 8.181 -35.342 1.00 89.50 94 GLN A C 1
ATOM 704 O O . GLN A 1 94 ? 57.606 9.083 -35.519 1.00 89.50 94 GLN A O 1
ATOM 709 N N . LEU A 1 95 ? 59.447 8.308 -34.496 1.00 89.56 95 LEU A N 1
ATOM 710 C CA . LEU A 1 95 ? 59.694 9.539 -33.749 1.00 89.56 95 LEU A CA 1
ATOM 711 C C . LEU A 1 95 ? 60.061 10.704 -34.679 1.00 89.56 95 LEU A C 1
ATOM 713 O O . LEU A 1 95 ? 59.528 11.799 -34.506 1.00 89.56 95 LEU A O 1
ATOM 717 N N . CYS A 1 96 ? 60.898 10.482 -35.700 1.00 88.44 96 CYS A N 1
ATOM 718 C CA . CYS A 1 96 ? 61.174 11.507 -36.710 1.00 88.44 96 CYS A CA 1
ATOM 719 C C . CYS A 1 96 ? 59.883 11.994 -37.394 1.00 88.44 96 CYS A C 1
ATOM 721 O O . CYS A 1 96 ? 59.721 13.195 -37.609 1.00 88.44 96 CYS A O 1
ATOM 723 N N . ASP A 1 97 ? 58.964 11.086 -37.725 1.00 84.00 97 ASP A N 1
ATOM 724 C CA . ASP A 1 97 ? 57.696 11.416 -38.384 1.00 84.00 97 ASP A CA 1
ATOM 725 C C . ASP A 1 97 ? 56.738 12.172 -37.447 1.00 84.00 97 ASP A C 1
ATOM 727 O O . ASP A 1 97 ? 56.105 13.143 -37.870 1.00 84.00 97 ASP A O 1
ATOM 731 N N . VAL A 1 98 ? 56.676 11.793 -36.165 1.00 84.38 98 VAL A N 1
ATOM 732 C CA . VAL A 1 98 ? 55.921 12.519 -35.127 1.00 84.38 98 VAL A CA 1
ATOM 733 C C . VAL A 1 98 ? 56.440 13.949 -34.985 1.00 84.38 98 VAL A C 1
ATOM 735 O O . VAL A 1 98 ? 55.658 14.893 -35.067 1.00 84.38 98 VAL A O 1
ATOM 738 N N . LEU A 1 99 ? 57.756 14.132 -34.843 1.00 84.44 99 LEU A N 1
ATOM 739 C CA . LEU A 1 99 ? 58.368 15.453 -34.654 1.00 84.44 99 LEU A CA 1
ATOM 740 C C . LEU A 1 99 ? 58.238 16.345 -35.896 1.00 84.44 99 LEU A C 1
ATOM 742 O O . LEU A 1 99 ? 58.021 17.550 -35.761 1.00 84.44 99 LEU A O 1
ATOM 746 N N . LYS A 1 100 ? 58.315 15.764 -37.105 1.00 81.75 100 LYS A N 1
ATOM 747 C CA . LYS A 1 100 ? 58.026 16.469 -38.368 1.00 81.75 100 LYS A CA 1
ATOM 748 C C . LYS A 1 100 ? 56.576 16.941 -38.427 1.00 81.75 100 LYS A C 1
ATOM 750 O O . LYS A 1 100 ? 56.327 18.076 -38.819 1.00 81.75 100 LYS A O 1
ATOM 755 N N . THR A 1 101 ? 55.636 16.082 -38.034 1.00 74.56 101 THR A N 1
ATOM 756 C CA . THR A 1 101 ? 54.196 16.382 -38.073 1.00 74.56 101 THR A CA 1
ATOM 757 C C . THR A 1 101 ? 53.807 17.419 -37.018 1.00 74.56 101 THR A C 1
ATOM 759 O O . THR A 1 101 ? 52.991 18.290 -37.298 1.00 74.56 101 THR A O 1
ATOM 762 N N . ASN A 1 102 ? 54.437 17.379 -35.839 1.00 72.31 102 ASN A N 1
ATOM 763 C CA . ASN A 1 102 ? 54.183 18.315 -34.741 1.00 72.31 102 ASN A CA 1
ATOM 764 C C . ASN A 1 102 ? 55.004 19.624 -34.829 1.00 72.31 102 ASN A C 1
ATOM 766 O O . ASN A 1 102 ? 54.897 20.478 -33.956 1.00 72.31 102 ASN A O 1
ATOM 770 N N . GLY A 1 103 ? 55.854 19.791 -35.853 1.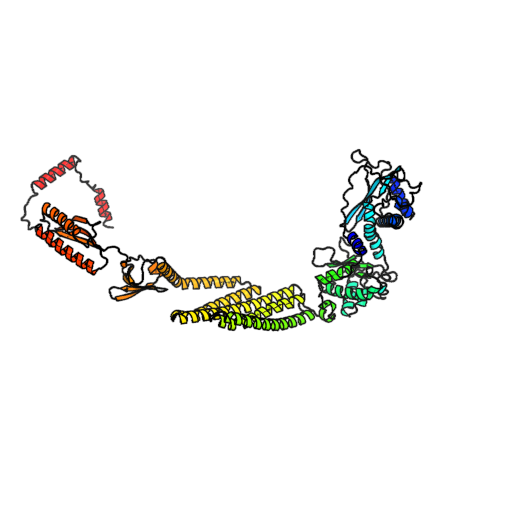00 61.94 103 GLY A N 1
ATOM 771 C CA . GLY A 1 103 ? 56.659 21.004 -36.067 1.00 61.94 103 GLY A CA 1
ATOM 772 C C . GLY A 1 103 ? 57.799 21.232 -35.060 1.00 61.94 103 GLY A C 1
ATOM 773 O O . GLY A 1 103 ? 58.310 22.345 -34.963 1.00 61.94 103 GLY A O 1
ATOM 774 N N . GLN A 1 104 ? 58.222 20.205 -34.316 1.00 67.38 104 GLN A N 1
ATOM 775 C CA . GLN A 1 104 ? 59.155 20.315 -33.183 1.00 67.38 104 GLN A CA 1
ATOM 776 C C . GLN A 1 104 ? 60.520 19.658 -33.474 1.00 67.38 104 GLN A C 1
ATOM 778 O O . GLN A 1 104 ? 60.918 18.687 -32.837 1.00 67.38 104 GLN A O 1
ATOM 783 N N . LEU A 1 105 ? 61.263 20.200 -34.446 1.00 67.94 105 LEU A N 1
ATOM 784 C CA . LEU A 1 105 ? 62.655 19.822 -34.764 1.00 67.94 105 LEU A CA 1
ATOM 785 C C . LEU A 1 105 ? 63.627 20.961 -34.407 1.00 67.94 105 LEU A C 1
ATOM 787 O O . LEU A 1 105 ? 64.403 21.413 -35.255 1.00 67.94 105 LEU A O 1
ATOM 791 N N . SER A 1 106 ? 63.541 21.450 -33.168 1.00 70.75 106 SER A N 1
ATOM 792 C CA . SER A 1 106 ? 64.451 22.463 -32.624 1.00 70.75 106 SER A CA 1
ATOM 793 C C . SER A 1 106 ? 65.506 21.823 -31.719 1.00 70.75 106 SER A C 1
ATOM 795 O O . SER A 1 106 ? 65.262 20.800 -31.077 1.00 70.75 106 SER A O 1
ATOM 797 N N . THR A 1 107 ? 66.688 22.431 -31.693 1.00 74.12 107 THR A N 1
ATOM 798 C CA . THR A 1 107 ? 67.785 22.137 -30.759 1.00 74.12 107 THR A CA 1
ATOM 799 C C . THR A 1 107 ? 68.022 23.309 -29.797 1.00 74.12 107 THR A C 1
ATOM 801 O O . THR A 1 107 ? 68.992 23.299 -29.043 1.00 74.12 107 THR A O 1
ATOM 804 N N . GLU A 1 108 ? 67.184 24.349 -29.857 1.00 73.44 108 GLU A N 1
ATOM 805 C CA . GLU A 1 108 ? 67.318 25.555 -29.041 1.00 73.44 108 GLU A CA 1
ATOM 806 C C . GLU A 1 108 ? 67.100 25.250 -27.553 1.00 73.44 108 GLU A C 1
ATOM 808 O O . GLU A 1 108 ? 66.199 24.501 -27.184 1.00 73.44 108 GLU A O 1
ATOM 813 N N . GLY A 1 109 ? 67.926 25.848 -26.692 1.00 70.62 109 GLY A N 1
ATOM 814 C CA . GLY A 1 109 ? 67.799 25.727 -25.236 1.00 70.62 109 GLY A CA 1
ATOM 815 C C . GLY A 1 109 ? 68.434 24.479 -24.611 1.00 70.62 109 GLY A C 1
ATOM 816 O O . GLY A 1 109 ? 68.334 24.315 -23.398 1.00 70.62 109 GLY A O 1
ATOM 817 N N . LEU A 1 110 ? 69.106 23.621 -25.391 1.00 82.19 110 LEU A N 1
ATOM 818 C CA . LEU A 1 110 ? 69.859 22.479 -24.859 1.00 82.19 110 LEU A CA 1
ATOM 819 C C . LEU A 1 110 ? 71.286 22.864 -24.455 1.00 82.19 110 LEU A C 1
ATOM 821 O O . LEU A 1 110 ? 71.976 23.597 -25.160 1.00 82.19 110 LEU A O 1
ATOM 825 N N . ASP A 1 111 ? 71.731 22.313 -23.329 1.00 79.88 111 ASP A N 1
ATOM 826 C CA . ASP A 1 111 ? 73.070 22.518 -22.778 1.00 79.88 111 ASP A CA 1
ATOM 827 C C . ASP A 1 111 ? 74.135 21.728 -23.576 1.00 79.88 111 ASP A C 1
ATOM 829 O O . ASP A 1 111 ? 73.915 20.562 -23.924 1.00 79.88 111 ASP A O 1
ATOM 833 N N . ASP A 1 112 ? 75.288 22.351 -23.856 1.00 85.25 112 ASP A N 1
ATOM 834 C CA . ASP A 1 112 ? 76.453 21.722 -24.512 1.00 85.25 112 ASP A CA 1
ATOM 835 C C . ASP A 1 112 ? 77.578 21.374 -23.522 1.00 85.25 112 ASP A C 1
ATOM 837 O O . ASP A 1 112 ? 78.760 21.336 -23.864 1.00 85.25 112 ASP A O 1
ATOM 841 N N . THR A 1 113 ? 77.233 21.131 -22.260 1.00 82.62 113 THR A N 1
ATOM 842 C CA . THR A 1 113 ? 78.158 20.593 -21.265 1.00 82.62 113 THR A CA 1
ATOM 843 C C . THR A 1 113 ? 77.952 19.085 -21.084 1.00 82.62 113 THR A C 1
ATOM 845 O O . THR A 1 113 ? 76.815 18.602 -21.071 1.00 82.62 113 THR A O 1
ATOM 848 N N . PRO A 1 114 ? 79.029 18.295 -20.887 1.00 79.81 114 PRO A N 1
ATOM 849 C CA . PRO A 1 114 ? 78.907 16.848 -20.669 1.00 79.81 114 PRO A CA 1
ATOM 850 C C . PRO A 1 114 ? 78.084 16.472 -19.430 1.00 79.81 114 PRO A C 1
ATOM 852 O O . PRO A 1 114 ? 77.499 15.390 -19.368 1.00 79.81 114 PRO A O 1
ATOM 855 N N . LEU A 1 115 ? 78.047 17.369 -18.438 1.00 76.31 115 LEU A N 1
ATOM 856 C CA . LEU A 1 115 ? 77.292 17.212 -17.197 1.00 76.31 115 LEU A CA 1
ATOM 857 C C . LEU A 1 115 ? 75.792 17.508 -17.360 1.00 76.31 115 LEU A C 1
ATOM 859 O O . LEU A 1 115 ? 75.018 17.075 -16.509 1.00 76.31 115 LEU A O 1
ATOM 863 N N . GLY A 1 116 ? 75.390 18.178 -18.446 1.00 77.00 116 GLY A N 1
ATOM 864 C CA . GLY A 1 116 ? 74.039 18.700 -18.633 1.00 77.00 116 GLY A CA 1
ATOM 865 C C . GLY A 1 116 ? 73.737 19.914 -17.742 1.00 77.00 116 GLY A C 1
ATOM 866 O O . GLY A 1 116 ? 74.600 20.357 -16.980 1.00 77.00 116 GLY A O 1
ATOM 867 N N . PRO A 1 117 ? 72.505 20.449 -17.809 1.00 76.38 117 PRO A N 1
ATOM 868 C CA . PRO A 1 117 ? 72.118 21.624 -17.043 1.00 76.38 117 PRO A CA 1
ATOM 869 C C . PRO A 1 117 ? 72.156 21.346 -15.537 1.00 76.38 117 PRO A C 1
ATOM 871 O O . PRO A 1 117 ? 71.812 20.258 -15.066 1.00 76.38 117 PRO A O 1
ATOM 874 N N . LEU A 1 118 ? 72.563 22.351 -14.764 1.00 72.25 118 LEU A N 1
ATOM 875 C CA . LEU A 1 118 ? 72.593 22.279 -13.305 1.00 72.25 118 LEU A CA 1
ATOM 876 C C . LEU A 1 118 ? 71.203 22.593 -12.736 1.00 72.25 118 LEU A C 1
ATOM 878 O O . LEU A 1 118 ? 70.627 23.640 -13.028 1.00 72.25 118 LEU A O 1
ATOM 882 N N . VAL A 1 119 ? 70.681 21.705 -11.889 1.00 67.44 119 VAL A N 1
ATOM 883 C CA . VAL A 1 119 ? 69.462 21.928 -11.096 1.00 67.44 119 VAL A CA 1
ATOM 884 C C . VAL A 1 119 ? 69.866 21.856 -9.627 1.00 67.44 119 VAL A C 1
ATOM 886 O O . VAL A 1 119 ? 70.406 20.841 -9.189 1.00 67.44 119 VAL A O 1
ATOM 889 N N . ASP A 1 120 ? 69.648 22.941 -8.881 1.00 68.31 120 ASP A N 1
ATOM 890 C CA . ASP A 1 120 ? 70.071 23.086 -7.478 1.00 68.31 120 ASP A CA 1
ATOM 891 C C . ASP A 1 120 ? 71.567 22.761 -7.262 1.00 68.31 120 ASP A C 1
ATOM 893 O O . ASP A 1 120 ? 71.934 21.961 -6.400 1.00 68.31 120 ASP A O 1
ATOM 897 N N . GLU A 1 121 ? 72.435 23.343 -8.105 1.00 63.28 121 GLU A N 1
ATOM 898 C CA . GLU A 1 121 ? 73.906 23.188 -8.080 1.00 63.28 121 GLU A CA 1
ATOM 899 C C . GLU A 1 121 ? 74.423 21.746 -8.277 1.00 63.28 121 GLU A C 1
ATOM 901 O O . GLU A 1 121 ? 75.616 21.476 -8.127 1.00 63.28 121 GLU A O 1
ATOM 906 N N . LYS A 1 122 ? 73.551 20.811 -8.675 1.00 62.25 122 LYS A N 1
ATOM 907 C CA . LYS A 1 122 ? 73.910 19.434 -9.036 1.00 62.25 122 LYS A CA 1
ATOM 908 C C . LYS A 1 122 ? 73.637 19.175 -10.519 1.00 62.25 122 LYS A C 1
ATOM 910 O O . LYS A 1 122 ? 72.662 19.703 -11.055 1.00 62.25 122 LYS A O 1
ATOM 915 N N . PRO A 1 123 ? 74.457 18.348 -11.192 1.00 66.50 123 PRO A N 1
ATOM 916 C CA . PRO A 1 123 ? 74.179 17.940 -12.565 1.00 66.50 123 PRO A CA 1
ATOM 917 C C . PRO A 1 123 ? 72.822 17.233 -12.632 1.00 66.50 123 PRO A C 1
ATOM 919 O O . PRO A 1 123 ? 72.556 16.293 -11.874 1.00 66.50 123 PRO A O 1
ATOM 922 N N . ALA A 1 124 ? 71.940 17.713 -13.508 1.00 72.75 124 ALA A N 1
ATOM 923 C CA . ALA A 1 124 ? 70.698 17.021 -13.798 1.00 72.75 124 ALA A CA 1
ATOM 924 C C . ALA A 1 124 ? 71.005 15.843 -14.719 1.00 72.75 124 ALA A C 1
ATOM 926 O O . ALA A 1 124 ? 71.501 16.026 -15.824 1.00 72.75 124 ALA A O 1
ATOM 927 N N . ASN A 1 125 ? 70.657 14.627 -14.301 1.00 77.25 125 ASN A N 1
ATOM 928 C CA . ASN A 1 125 ? 70.836 13.444 -15.145 1.00 77.25 125 ASN A CA 1
ATOM 929 C C . ASN A 1 125 ? 69.739 13.291 -16.213 1.00 77.25 125 ASN A C 1
ATOM 931 O O . ASN A 1 125 ? 69.747 12.307 -16.952 1.00 77.25 125 ASN A O 1
ATOM 935 N N . TYR A 1 126 ? 68.808 14.249 -16.297 1.00 83.19 126 TYR A N 1
ATOM 936 C CA . TYR A 1 126 ? 67.687 14.269 -17.232 1.00 83.19 126 TYR A CA 1
ATOM 937 C C . TYR A 1 126 ? 67.459 15.669 -17.802 1.00 83.19 126 TYR A C 1
ATOM 939 O O . TYR A 1 126 ? 67.532 16.654 -17.067 1.00 83.19 126 TYR A O 1
ATOM 947 N N . VAL A 1 127 ? 67.111 15.744 -19.086 1.00 85.69 127 VAL A N 1
ATOM 948 C CA . VAL A 1 127 ? 66.759 16.990 -19.785 1.00 85.69 127 VAL A CA 1
ATOM 949 C C . VAL A 1 127 ? 65.536 16.747 -20.657 1.00 85.69 127 VAL A C 1
ATOM 951 O O . VAL A 1 127 ? 65.515 15.778 -21.415 1.00 85.69 127 VAL A O 1
ATOM 954 N N . VAL A 1 128 ? 64.524 17.613 -20.559 1.00 84.38 128 VAL A N 1
ATOM 955 C CA . VAL A 1 128 ? 63.411 17.629 -21.519 1.00 84.38 128 VAL A CA 1
ATOM 956 C C . VAL A 1 128 ? 63.912 18.239 -22.809 1.00 84.38 128 VAL A C 1
ATOM 958 O O . VAL A 1 128 ? 64.521 19.306 -22.792 1.00 84.38 128 VAL A O 1
ATOM 961 N N . VAL A 1 129 ? 63.638 17.571 -23.918 1.00 83.06 129 VAL A N 1
ATOM 962 C CA . VAL A 1 129 ? 64.063 18.051 -25.227 1.00 83.06 129 VAL A CA 1
ATOM 963 C C . VAL A 1 129 ? 62.901 18.524 -26.082 1.00 83.06 129 VAL A C 1
ATOM 965 O O . VAL A 1 129 ? 63.043 19.486 -26.831 1.00 83.06 129 VAL A O 1
ATOM 968 N N . VAL A 1 130 ? 61.741 17.881 -25.960 1.00 83.06 130 VAL A N 1
ATOM 969 C CA . VAL A 1 130 ? 60.521 18.263 -26.677 1.00 83.06 130 VAL A CA 1
ATOM 970 C C . VAL A 1 130 ? 59.305 17.943 -25.811 1.00 83.06 130 VAL A C 1
ATOM 972 O O . VAL A 1 130 ? 59.254 16.865 -25.231 1.00 83.06 130 VAL A O 1
ATOM 975 N N . THR A 1 131 ? 58.310 18.829 -25.771 1.00 81.88 131 THR A N 1
ATOM 976 C CA . THR A 1 131 ? 56.992 18.553 -25.171 1.00 81.88 131 THR A CA 1
ATOM 977 C C . THR A 1 131 ? 55.961 18.310 -26.274 1.00 81.88 131 THR A C 1
ATOM 979 O O . THR A 1 131 ? 55.558 19.239 -26.983 1.00 81.88 131 THR A O 1
ATOM 982 N N . VAL A 1 132 ? 55.515 17.063 -26.413 1.00 77.38 132 VAL A N 1
ATOM 983 C CA . VAL A 1 132 ? 54.515 16.618 -27.392 1.00 77.38 132 VAL A CA 1
ATOM 984 C C . VAL A 1 132 ? 53.114 16.802 -26.803 1.00 77.38 132 VAL A C 1
ATOM 986 O O . VAL A 1 132 ? 52.819 16.298 -25.729 1.00 77.38 132 VAL A O 1
ATOM 989 N N . HIS A 1 133 ? 52.220 17.520 -27.486 1.00 70.81 133 HIS A N 1
ATOM 990 C CA . HIS A 1 133 ? 50.854 17.762 -26.997 1.00 70.81 133 HIS A CA 1
ATOM 991 C C . HIS A 1 133 ? 49.872 16.721 -27.541 1.00 70.81 133 HIS A C 1
ATOM 993 O O . HIS A 1 133 ? 49.356 16.875 -28.648 1.00 70.81 133 HIS A O 1
ATOM 999 N N . ASN A 1 134 ? 49.601 15.666 -26.771 1.00 65.75 134 ASN A N 1
ATOM 1000 C CA . ASN A 1 134 ? 48.675 14.601 -27.151 1.00 65.75 134 ASN A CA 1
ATOM 1001 C C . ASN A 1 134 ? 47.208 15.010 -26.891 1.00 65.75 134 ASN A C 1
ATOM 1003 O O . ASN A 1 134 ? 46.859 15.309 -25.750 1.00 65.75 134 ASN A O 1
ATOM 1007 N N . PRO A 1 135 ? 46.311 14.987 -27.900 1.00 55.88 135 PRO A N 1
ATOM 1008 C CA . PRO A 1 135 ? 44.903 15.358 -27.727 1.00 55.88 135 PRO A CA 1
ATOM 1009 C C . PRO A 1 135 ? 44.136 14.483 -26.728 1.00 55.88 135 PRO A C 1
ATOM 1011 O O . PRO A 1 135 ? 43.135 14.929 -26.175 1.00 55.88 135 PRO A O 1
ATOM 1014 N N . ALA A 1 136 ? 44.573 13.236 -26.522 1.00 54.81 136 ALA A N 1
ATOM 1015 C CA . ALA A 1 136 ? 43.911 12.288 -25.629 1.00 54.81 136 ALA A CA 1
ATOM 1016 C C . ALA A 1 136 ? 44.413 12.374 -24.177 1.00 54.81 136 ALA A C 1
ATOM 1018 O O . ALA A 1 136 ? 43.653 12.089 -23.255 1.00 54.81 136 ALA A O 1
ATOM 1019 N N . THR A 1 137 ? 45.681 12.744 -23.968 1.00 57.97 137 THR A N 1
ATOM 1020 C CA . THR A 1 137 ? 46.361 12.617 -22.663 1.00 57.97 137 THR A CA 1
ATOM 1021 C C . THR A 1 137 ? 47.025 13.904 -22.156 1.00 57.97 137 THR A C 1
ATOM 1023 O O . THR A 1 137 ? 47.388 13.960 -20.983 1.00 57.97 137 THR A O 1
ATOM 1026 N N . GLY A 1 138 ? 47.116 14.964 -22.967 1.00 67.06 138 GLY A N 1
ATOM 1027 C CA . GLY A 1 138 ? 47.722 16.252 -22.600 1.00 67.06 138 GLY A CA 1
ATOM 1028 C C . GLY A 1 138 ? 49.199 16.395 -23.016 1.00 67.06 138 GLY A C 1
ATOM 1029 O O . GLY A 1 138 ? 49.668 15.650 -23.879 1.00 67.06 138 GLY A O 1
ATOM 1030 N N . PRO A 1 139 ? 49.937 17.389 -22.478 1.00 73.19 139 PRO A N 1
ATOM 1031 C CA . PRO A 1 139 ? 51.358 17.582 -22.773 1.00 73.19 139 PRO A CA 1
ATOM 1032 C C . PRO A 1 139 ? 52.218 16.461 -22.168 1.00 73.19 139 PRO A C 1
ATOM 1034 O O . PRO A 1 139 ? 52.149 16.191 -20.971 1.00 73.19 139 PRO A O 1
ATOM 1037 N N . GLU A 1 140 ? 53.051 15.835 -22.996 1.00 79.00 140 GLU A N 1
ATOM 1038 C CA . GLU A 1 140 ? 53.948 14.737 -22.635 1.00 79.00 140 GLU A CA 1
ATOM 1039 C C . GLU A 1 140 ? 55.391 15.075 -23.034 1.00 79.00 140 GLU A C 1
ATOM 1041 O O . GLU A 1 140 ? 55.678 15.434 -24.177 1.00 79.00 140 GLU A O 1
ATOM 1046 N N . ASP A 1 141 ? 56.316 14.967 -22.081 1.00 84.00 141 ASP A N 1
ATOM 1047 C CA . ASP A 1 141 ? 57.713 15.366 -22.264 1.00 84.00 141 ASP A CA 1
ATOM 1048 C C . ASP A 1 141 ? 58.590 14.214 -22.782 1.00 84.00 141 ASP A C 1
ATOM 1050 O O . ASP A 1 141 ? 58.583 13.093 -22.263 1.00 84.00 141 ASP A O 1
ATOM 1054 N N . LEU A 1 142 ? 59.419 14.513 -23.782 1.00 87.56 142 LEU A N 1
ATOM 1055 C CA . LEU A 1 142 ? 60.481 13.653 -24.287 1.00 87.56 142 LEU A CA 1
ATOM 1056 C C . LEU A 1 142 ? 61.783 13.965 -23.549 1.00 87.56 142 LEU A C 1
ATOM 1058 O O . LEU A 1 142 ? 62.319 15.069 -23.652 1.00 87.56 142 LEU A O 1
ATOM 1062 N N . TRP A 1 143 ? 62.318 12.970 -22.842 1.00 87.25 143 TRP A N 1
ATOM 1063 C CA . TRP A 1 143 ? 63.476 13.128 -21.963 1.00 87.25 143 TRP A CA 1
ATOM 1064 C C . TRP A 1 143 ? 64.731 12.483 -22.549 1.00 87.25 143 TRP A C 1
ATOM 1066 O O . TRP A 1 143 ? 64.704 11.311 -22.938 1.00 87.25 143 TRP A O 1
ATOM 1076 N N . LEU A 1 144 ? 65.853 13.201 -22.508 1.00 89.56 144 LEU A N 1
ATOM 1077 C CA . LEU A 1 144 ? 67.194 12.620 -22.557 1.00 89.56 144 LEU A CA 1
ATOM 1078 C C . LEU A 1 144 ? 67.669 12.287 -21.146 1.00 89.56 144 LEU A C 1
ATOM 1080 O O . LEU A 1 144 ? 67.367 13.007 -20.195 1.00 89.56 144 LEU A O 1
ATOM 1084 N N . ARG A 1 145 ? 68.463 11.224 -21.027 1.00 88.88 145 ARG A N 1
ATOM 1085 C CA . ARG A 1 145 ? 69.144 10.832 -19.796 1.00 88.88 145 ARG A CA 1
ATOM 1086 C C . ARG A 1 145 ? 70.624 10.603 -20.045 1.00 88.88 145 ARG A C 1
ATOM 1088 O O . ARG A 1 145 ? 70.995 9.996 -21.049 1.00 88.88 145 ARG A O 1
ATOM 1095 N N . ARG A 1 146 ? 71.442 11.022 -19.083 1.00 88.88 146 ARG A N 1
ATOM 1096 C CA . ARG A 1 146 ? 72.870 10.715 -19.031 1.00 88.88 146 ARG A CA 1
ATOM 1097 C C . ARG A 1 146 ? 73.112 9.319 -18.458 1.00 88.88 146 ARG A C 1
ATOM 1099 O O . ARG A 1 146 ? 72.581 8.975 -17.402 1.00 88.88 146 ARG A O 1
ATOM 1106 N N . LEU A 1 147 ? 73.901 8.510 -19.157 1.00 86.38 147 LEU A N 1
ATOM 1107 C CA . LEU A 1 147 ? 74.251 7.141 -18.769 1.00 86.38 147 LEU A CA 1
ATOM 1108 C C . LEU A 1 147 ? 75.728 6.866 -19.048 1.00 86.38 147 LEU A C 1
ATOM 1110 O O . LEU A 1 147 ? 76.311 7.489 -19.932 1.00 86.38 147 LEU A O 1
ATOM 1114 N N . TYR A 1 148 ? 76.323 5.931 -18.307 1.00 84.88 148 TYR A N 1
ATOM 1115 C CA . TYR A 1 148 ? 77.664 5.428 -18.598 1.00 84.88 148 TYR A CA 1
ATOM 1116 C C . TYR A 1 148 ? 77.554 4.173 -19.468 1.00 84.88 148 TYR A C 1
ATOM 1118 O O . TYR A 1 148 ? 77.050 3.145 -19.012 1.00 84.88 148 TYR A O 1
ATOM 1126 N N . ASP A 1 149 ? 77.983 4.276 -20.726 1.00 83.19 149 ASP A N 1
ATOM 1127 C CA . ASP A 1 149 ? 77.949 3.177 -21.689 1.00 83.19 149 ASP A CA 1
ATOM 1128 C C . ASP A 1 149 ? 79.135 2.241 -21.435 1.00 83.19 149 ASP A C 1
ATOM 1130 O O . ASP A 1 149 ? 80.291 2.591 -21.693 1.00 83.19 149 ASP A O 1
ATOM 1134 N N . THR A 1 150 ? 78.864 1.038 -20.926 1.00 80.69 150 THR A N 1
ATOM 1135 C CA . THR A 1 150 ? 79.918 0.062 -20.611 1.00 80.69 150 THR A CA 1
ATOM 1136 C C . THR A 1 150 ? 80.599 -0.504 -21.860 1.00 80.69 150 THR A C 1
ATOM 1138 O O . THR A 1 150 ? 81.728 -0.988 -21.759 1.00 80.69 150 THR A O 1
ATOM 1141 N N . LEU A 1 151 ? 79.974 -0.403 -23.042 1.00 75.88 151 LEU A N 1
ATOM 1142 C CA . LEU A 1 151 ? 80.548 -0.869 -24.308 1.00 75.88 151 LEU A CA 1
ATOM 1143 C C . LEU A 1 151 ? 81.573 0.121 -24.867 1.00 75.88 151 LEU A C 1
ATOM 1145 O O . LEU A 1 151 ? 82.606 -0.294 -25.393 1.00 75.88 151 LEU A O 1
ATOM 1149 N N . THR A 1 152 ? 81.305 1.424 -24.748 1.00 77.56 152 THR A N 1
ATOM 1150 C CA . THR A 1 152 ? 82.196 2.482 -25.256 1.00 77.56 152 THR A CA 1
ATOM 1151 C C . THR A 1 152 ? 83.042 3.146 -24.170 1.00 77.56 152 THR A C 1
ATOM 1153 O O . THR A 1 152 ? 83.902 3.958 -24.503 1.00 77.56 152 THR A O 1
ATOM 1156 N N . GLN A 1 153 ? 82.822 2.811 -22.892 1.00 80.88 153 GLN A N 1
ATOM 1157 C CA . GLN A 1 153 ? 83.508 3.374 -21.718 1.00 80.88 153 GLN A CA 1
ATOM 1158 C C . GLN A 1 153 ? 83.395 4.910 -21.635 1.00 80.88 153 GLN A C 1
ATOM 1160 O O . GLN A 1 153 ? 84.333 5.604 -21.238 1.00 80.88 153 GLN A O 1
ATOM 1165 N N . GLN A 1 154 ? 82.244 5.460 -22.038 1.00 83.25 154 GLN A N 1
ATOM 1166 C CA . GLN A 1 154 ? 81.984 6.903 -22.095 1.00 83.25 154 GLN A CA 1
ATOM 1167 C C . GLN A 1 154 ? 80.601 7.241 -21.535 1.00 83.25 154 GLN A C 1
ATOM 1169 O O . GLN A 1 154 ? 79.663 6.454 -21.650 1.00 83.25 154 GLN A O 1
ATOM 1174 N N . HIS A 1 155 ? 80.455 8.445 -20.972 1.00 85.56 155 HIS A N 1
ATOM 1175 C CA . HIS A 1 155 ? 79.131 8.983 -20.670 1.00 85.56 155 HIS A CA 1
ATOM 1176 C C . HIS A 1 155 ? 78.453 9.455 -21.955 1.00 85.56 155 HIS A C 1
ATOM 1178 O O . HIS A 1 155 ? 79.045 10.212 -22.724 1.00 85.56 155 HIS A O 1
ATOM 1184 N N . VAL A 1 156 ? 77.205 9.043 -22.155 1.00 89.25 156 VAL A N 1
ATOM 1185 C CA . VAL A 1 156 ? 76.391 9.426 -23.309 1.00 89.25 156 VAL A CA 1
ATOM 1186 C C . VAL A 1 156 ? 75.002 9.876 -22.876 1.00 89.25 156 VAL A C 1
ATOM 1188 O O . VAL A 1 156 ? 74.469 9.427 -21.859 1.00 89.25 156 VAL A O 1
ATOM 1191 N N . TRP A 1 157 ? 74.404 10.752 -23.675 1.00 90.44 157 TRP A N 1
ATOM 1192 C CA . TRP A 1 157 ? 73.023 11.193 -23.525 1.00 90.44 157 TRP A CA 1
ATOM 1193 C C . TRP A 1 157 ? 72.129 10.453 -24.515 1.00 90.44 157 TRP A C 1
ATOM 1195 O O . TRP A 1 157 ? 72.406 10.459 -25.711 1.00 90.44 157 TRP A O 1
ATOM 1205 N N . VAL A 1 158 ? 71.062 9.811 -24.039 1.00 90.75 158 VAL A N 1
ATOM 1206 C CA . VAL A 1 158 ? 70.122 9.050 -24.884 1.00 90.75 158 VAL A CA 1
ATOM 1207 C C . VAL A 1 158 ? 68.673 9.278 -24.466 1.00 90.75 158 VAL A C 1
ATOM 1209 O O . VAL A 1 158 ? 68.394 9.545 -23.296 1.00 90.75 158 VAL A O 1
ATOM 1212 N N . VAL A 1 159 ? 67.737 9.161 -25.410 1.00 91.56 159 VAL A N 1
ATOM 1213 C CA . VAL A 1 159 ? 66.295 9.273 -25.144 1.00 91.56 159 VAL A CA 1
ATOM 1214 C C . VAL A 1 159 ? 65.888 8.146 -24.210 1.00 91.56 159 VAL A C 1
ATOM 1216 O O . VAL A 1 159 ? 66.216 6.988 -24.459 1.00 91.56 159 VAL A O 1
ATOM 1219 N N . THR A 1 160 ? 65.198 8.477 -23.123 1.00 89.56 160 THR A N 1
ATOM 1220 C CA . THR A 1 160 ? 64.854 7.510 -22.075 1.00 89.56 160 THR A CA 1
ATOM 1221 C C . THR A 1 160 ? 63.988 6.361 -22.591 1.00 89.56 160 THR A C 1
ATOM 1223 O O . THR A 1 160 ? 63.173 6.539 -23.494 1.00 89.56 160 THR A O 1
ATOM 1226 N N . LYS A 1 161 ? 64.104 5.190 -21.948 1.00 86.81 161 LYS A N 1
ATOM 1227 C CA . LYS A 1 161 ? 63.238 4.021 -22.192 1.00 86.81 161 LYS A CA 1
ATOM 1228 C C . LYS A 1 161 ? 61.745 4.397 -22.151 1.00 86.81 161 LYS A C 1
ATOM 1230 O O . LYS A 1 161 ? 60.996 4.050 -23.057 1.00 86.81 161 LYS A O 1
ATOM 1235 N N . GLN A 1 162 ? 61.352 5.205 -21.163 1.00 83.25 162 GLN A N 1
ATOM 1236 C CA . GLN A 1 162 ? 59.983 5.698 -20.995 1.00 83.25 162 GLN A CA 1
ATOM 1237 C C . GLN A 1 162 ? 59.516 6.530 -22.197 1.00 83.25 162 GLN A C 1
ATOM 1239 O O . GLN A 1 162 ? 58.474 6.223 -22.770 1.00 83.25 162 GLN A O 1
ATOM 1244 N N . SER A 1 163 ? 60.294 7.525 -22.635 1.00 86.81 163 SER A N 1
ATOM 1245 C CA . SER A 1 163 ? 59.943 8.306 -23.829 1.00 86.81 163 SER A CA 1
ATOM 1246 C C . SER A 1 163 ? 59.934 7.447 -25.100 1.00 86.81 163 SER A C 1
ATOM 1248 O O . SER A 1 163 ? 59.082 7.648 -25.959 1.00 86.81 163 SER A O 1
ATOM 1250 N N . VAL A 1 164 ? 60.820 6.447 -25.215 1.00 87.75 164 VAL A N 1
ATOM 1251 C CA . VAL A 1 164 ? 60.822 5.502 -26.347 1.00 87.75 164 VAL A CA 1
ATOM 1252 C C . VAL A 1 164 ? 59.545 4.651 -26.381 1.00 87.75 164 VAL A C 1
ATOM 1254 O O . VAL A 1 164 ? 58.987 4.438 -27.456 1.00 87.75 164 VAL A O 1
ATOM 1257 N N . SER A 1 165 ? 59.040 4.216 -25.223 1.00 84.31 165 SER A N 1
ATOM 1258 C CA . SER A 1 165 ? 57.816 3.405 -25.123 1.00 84.31 165 SER A CA 1
ATOM 1259 C C . SER A 1 165 ? 56.545 4.137 -25.588 1.00 84.31 165 SER A C 1
ATOM 1261 O O . SER A 1 165 ? 55.590 3.496 -26.023 1.00 84.31 165 SER A O 1
ATOM 1263 N N . GLN A 1 166 ? 56.542 5.476 -25.557 1.00 83.56 166 GLN A N 1
ATOM 1264 C CA . GLN A 1 166 ? 55.404 6.314 -25.958 1.00 83.56 166 GLN A CA 1
ATOM 1265 C C . GLN A 1 166 ? 55.357 6.595 -27.473 1.00 83.56 166 GLN A C 1
ATOM 1267 O O . GLN A 1 166 ? 54.292 6.913 -28.007 1.00 83.56 166 GLN A O 1
ATOM 1272 N N . ILE A 1 167 ? 56.475 6.414 -28.193 1.00 87.19 167 ILE A N 1
ATOM 1273 C CA . ILE A 1 167 ? 56.595 6.716 -29.633 1.00 87.19 167 ILE A CA 1
ATOM 1274 C C . ILE A 1 167 ? 55.489 6.060 -30.482 1.00 87.19 167 ILE A C 1
ATOM 1276 O O . ILE A 1 167 ? 54.897 6.765 -31.304 1.00 87.19 167 ILE A O 1
ATOM 1280 N N . PRO A 1 168 ? 55.149 4.762 -30.317 1.00 83.50 168 PRO A N 1
ATOM 1281 C CA . PRO A 1 168 ? 54.106 4.139 -31.131 1.00 83.50 168 PRO A CA 1
ATOM 1282 C C . PRO A 1 168 ? 52.729 4.785 -30.936 1.00 83.50 168 PRO A C 1
ATOM 1284 O O . PRO A 1 168 ? 51.988 4.956 -31.906 1.00 83.50 168 PRO A O 1
ATOM 1287 N N . ALA A 1 169 ? 52.394 5.183 -29.704 1.00 75.88 169 ALA A N 1
ATOM 1288 C CA . ALA A 1 169 ? 51.133 5.852 -29.397 1.00 75.88 169 ALA A CA 1
ATOM 1289 C C . ALA A 1 169 ? 51.064 7.233 -30.068 1.00 75.88 169 ALA A C 1
ATOM 1291 O O . ALA A 1 169 ? 50.077 7.541 -30.739 1.00 75.88 169 ALA A O 1
ATOM 1292 N N . TRP A 1 170 ? 52.141 8.022 -29.983 1.00 79.38 170 TRP A N 1
ATOM 1293 C CA . TRP A 1 170 ? 52.245 9.305 -30.686 1.00 79.38 170 TRP A CA 1
ATOM 1294 C C . TRP A 1 170 ? 52.158 9.146 -32.204 1.00 79.38 170 TRP A C 1
ATOM 1296 O O . TRP A 1 170 ? 51.412 9.865 -32.866 1.00 79.38 170 TRP A O 1
ATOM 1306 N N . TYR A 1 171 ? 52.868 8.174 -32.776 1.00 78.69 171 TYR A N 1
ATOM 1307 C CA . TYR A 1 171 ? 52.851 7.929 -34.217 1.00 78.69 171 TYR A CA 1
ATOM 1308 C C . TYR A 1 171 ? 51.442 7.608 -34.729 1.00 78.69 171 TYR A C 1
ATOM 1310 O O . TYR A 1 171 ? 50.996 8.147 -35.745 1.00 78.69 171 TYR A O 1
ATOM 1318 N N . HIS A 1 172 ? 50.701 6.781 -33.993 1.00 69.00 172 HIS A N 1
ATOM 1319 C CA . HIS A 1 172 ? 49.312 6.483 -34.318 1.00 69.00 172 HIS A CA 1
ATOM 1320 C C . HIS A 1 172 ? 48.394 7.707 -34.195 1.00 69.00 172 HIS A C 1
ATOM 1322 O O . HIS A 1 172 ? 47.568 7.929 -35.083 1.00 69.00 172 HIS A O 1
ATOM 1328 N N . ALA A 1 173 ? 48.549 8.500 -33.133 1.00 67.06 173 ALA A N 1
ATOM 1329 C CA . ALA A 1 173 ? 47.699 9.655 -32.859 1.00 67.06 173 ALA A CA 1
ATOM 1330 C C . ALA A 1 173 ? 47.908 10.809 -33.853 1.00 67.06 173 ALA A C 1
ATOM 1332 O O . ALA A 1 173 ? 46.930 11.384 -34.327 1.00 67.06 173 ALA A O 1
ATOM 1333 N N . PHE A 1 174 ? 49.160 11.132 -34.189 1.00 68.50 174 PHE A N 1
ATOM 1334 C CA . PHE A 1 174 ? 49.485 12.299 -35.015 1.00 68.50 174 PHE A CA 1
ATOM 1335 C C . PHE A 1 174 ? 49.696 11.955 -36.482 1.00 68.50 174 PHE A C 1
ATOM 1337 O O . PHE A 1 174 ? 49.159 12.627 -37.352 1.00 68.50 174 PHE A O 1
ATOM 1344 N N . VAL A 1 175 ? 50.473 10.913 -36.780 1.00 70.00 175 VAL A N 1
ATOM 1345 C CA . VAL A 1 175 ? 50.907 10.641 -38.157 1.00 70.00 175 VAL A CA 1
ATOM 1346 C C . VAL A 1 175 ? 49.859 9.812 -38.886 1.00 70.00 175 VAL A C 1
ATOM 1348 O O . VAL A 1 175 ? 49.401 10.192 -39.961 1.00 70.00 175 VAL A O 1
ATOM 1351 N N . LYS A 1 176 ? 49.422 8.698 -38.289 1.00 65.75 176 LYS A N 1
ATOM 1352 C CA . LYS A 1 176 ? 48.466 7.794 -38.945 1.00 65.75 176 LYS A CA 1
ATOM 1353 C C . LYS A 1 176 ? 47.078 8.431 -39.089 1.00 65.75 176 LYS A C 1
ATOM 1355 O O . LYS A 1 176 ? 46.462 8.296 -40.144 1.00 65.75 176 LYS A O 1
ATOM 1360 N N . LYS A 1 177 ? 46.601 9.154 -38.068 1.00 62.41 177 LYS A N 1
ATOM 1361 C CA . LYS A 1 177 ? 45.309 9.862 -38.121 1.00 62.41 177 LYS A CA 1
ATOM 1362 C C . LYS A 1 177 ? 45.307 10.985 -39.166 1.00 62.41 177 LYS A C 1
ATOM 1364 O O . LYS A 1 177 ? 44.350 11.110 -39.926 1.00 62.41 177 LYS A O 1
ATOM 1369 N N . GLU A 1 178 ? 46.397 11.743 -39.270 1.00 63.22 178 GLU A N 1
ATOM 1370 C CA . GLU A 1 178 ? 46.551 12.804 -40.274 1.00 63.22 178 GLU A CA 1
ATOM 1371 C C . GLU A 1 178 ? 46.702 12.248 -41.702 1.00 63.22 178 GLU A C 1
ATOM 1373 O O . GLU A 1 178 ? 46.148 12.805 -42.648 1.00 63.22 178 GLU A O 1
ATOM 1378 N N . GLN A 1 179 ? 47.384 11.108 -41.878 1.00 61.78 179 GLN A N 1
ATOM 1379 C CA . GLN A 1 179 ? 47.463 10.421 -43.174 1.00 61.78 179 GLN A CA 1
ATOM 1380 C C . GLN A 1 179 ? 46.091 9.962 -43.683 1.00 61.78 179 GLN A C 1
ATOM 1382 O O . GLN A 1 179 ? 45.816 10.095 -44.873 1.00 61.78 179 GLN A O 1
ATOM 1387 N N . VAL A 1 180 ? 45.219 9.463 -42.799 1.00 59.09 180 VAL A N 1
ATOM 1388 C CA . VAL A 1 180 ? 43.845 9.071 -43.161 1.00 59.09 180 VAL A CA 1
ATOM 1389 C C . VAL A 1 180 ? 43.003 10.291 -43.552 1.00 59.09 180 VAL A C 1
ATOM 1391 O O . VAL A 1 180 ? 42.290 10.230 -44.548 1.00 59.09 180 VAL A O 1
ATOM 1394 N N . ARG A 1 181 ? 43.140 11.431 -42.858 1.00 61.00 181 ARG A N 1
ATOM 1395 C CA . ARG A 1 181 ? 42.445 12.691 -43.210 1.00 61.00 181 ARG A CA 1
ATOM 1396 C C . ARG A 1 181 ? 42.836 13.244 -44.584 1.00 61.00 181 ARG A C 1
ATOM 1398 O O . ARG A 1 181 ? 42.020 13.866 -45.256 1.00 61.00 181 ARG A O 1
ATOM 1405 N N . ARG A 1 182 ? 44.079 13.011 -45.015 1.00 62.66 182 ARG A N 1
ATOM 1406 C CA . ARG A 1 182 ? 44.596 13.447 -46.326 1.00 62.66 182 ARG A CA 1
ATOM 1407 C C . ARG A 1 182 ? 44.387 12.421 -47.442 1.00 62.66 182 ARG A C 1
ATOM 1409 O O . ARG A 1 182 ? 44.745 12.706 -48.584 1.00 62.66 182 ARG A O 1
ATOM 1416 N N . ALA A 1 183 ? 43.848 11.242 -47.129 1.00 66.75 183 ALA A N 1
ATOM 1417 C CA . ALA A 1 183 ? 43.561 10.219 -48.122 1.00 66.75 183 ALA A CA 1
ATOM 1418 C C . ALA A 1 183 ? 42.425 10.669 -49.051 1.00 66.75 183 ALA A C 1
ATOM 1420 O O . ALA A 1 183 ? 41.445 11.279 -48.622 1.00 66.75 183 ALA A O 1
ATOM 1421 N N . ASP A 1 184 ? 42.565 10.351 -50.336 1.00 78.94 184 ASP A N 1
ATOM 1422 C CA . ASP A 1 184 ? 41.540 10.625 -51.336 1.00 78.94 184 ASP A CA 1
ATOM 1423 C C . ASP A 1 184 ? 40.290 9.784 -51.053 1.00 78.94 184 ASP A C 1
ATOM 1425 O O . ASP A 1 184 ? 40.397 8.568 -50.872 1.00 78.94 184 ASP A O 1
ATOM 1429 N N . ALA A 1 185 ? 39.108 10.398 -51.052 1.00 80.31 185 ALA A N 1
ATOM 1430 C CA . ALA A 1 185 ? 37.857 9.723 -50.710 1.00 80.31 185 ALA A CA 1
ATOM 1431 C C . ALA A 1 185 ? 37.555 8.492 -51.586 1.00 80.31 185 ALA A C 1
ATOM 1433 O O . ALA A 1 185 ? 36.935 7.542 -51.115 1.00 80.31 185 ALA A O 1
ATOM 1434 N N . ASP A 1 186 ? 38.009 8.480 -52.844 1.00 79.88 186 ASP A N 1
ATOM 1435 C CA . ASP A 1 186 ? 37.839 7.345 -53.763 1.00 79.88 186 ASP A CA 1
ATOM 1436 C C . ASP A 1 186 ? 38.786 6.170 -53.465 1.00 79.88 186 ASP A C 1
ATOM 1438 O O . ASP A 1 186 ? 38.573 5.061 -53.956 1.00 79.88 186 ASP A O 1
ATOM 1442 N N . SER A 1 187 ? 39.814 6.395 -52.643 1.00 80.19 187 SER A N 1
ATOM 1443 C CA . SER A 1 187 ? 40.746 5.362 -52.180 1.00 80.19 187 SER A CA 1
ATOM 1444 C C . SER A 1 187 ? 40.311 4.695 -50.869 1.00 80.19 187 SER A C 1
ATOM 1446 O O . SER A 1 187 ? 40.882 3.668 -50.484 1.00 80.19 187 SER A O 1
ATOM 1448 N N . LEU A 1 188 ? 39.293 5.254 -50.202 1.00 78.81 188 LEU A N 1
ATOM 1449 C CA . LEU A 1 188 ? 38.678 4.693 -49.002 1.00 78.81 188 LEU A CA 1
ATOM 1450 C C . LEU A 1 188 ? 37.802 3.487 -49.371 1.00 78.81 188 LEU A C 1
ATOM 1452 O O . LEU A 1 188 ? 37.235 3.421 -50.458 1.00 78.81 188 LEU A O 1
ATOM 1456 N N . ASN A 1 189 ? 37.665 2.529 -48.449 1.00 87.38 189 ASN A N 1
ATOM 1457 C CA . ASN A 1 189 ? 36.787 1.360 -48.602 1.00 87.38 189 ASN A CA 1
ATOM 1458 C C . ASN A 1 189 ? 36.983 0.569 -49.909 1.00 87.38 189 ASN A C 1
ATOM 1460 O O . ASN A 1 189 ? 36.012 0.255 -50.600 1.00 87.38 189 ASN A O 1
ATOM 1464 N N . LYS A 1 190 ? 38.228 0.224 -50.262 1.00 84.19 190 LYS A N 1
ATOM 1465 C CA . LYS A 1 190 ? 38.559 -0.499 -51.508 1.00 84.19 190 LYS A CA 1
ATOM 1466 C C . LYS A 1 190 ? 37.689 -1.738 -51.763 1.00 84.19 190 LYS A C 1
ATOM 1468 O O . LYS A 1 190 ? 37.351 -2.009 -52.913 1.00 84.19 190 LYS A O 1
ATOM 1473 N N . GLY A 1 191 ? 37.259 -2.437 -50.709 1.00 83.38 191 GLY A N 1
ATOM 1474 C CA . GLY A 1 191 ? 36.370 -3.598 -50.804 1.00 83.38 191 GLY A CA 1
ATOM 1475 C C . GLY A 1 191 ? 34.954 -3.296 -51.318 1.00 83.38 191 GLY A C 1
ATOM 1476 O O . GLY A 1 191 ? 34.255 -4.211 -51.744 1.00 83.38 191 GLY A O 1
ATOM 1477 N N . LEU A 1 192 ? 34.514 -2.032 -51.313 1.00 84.00 192 LEU A N 1
ATOM 1478 C CA . LEU A 1 192 ? 33.201 -1.579 -51.803 1.00 84.00 192 LEU A CA 1
ATOM 1479 C C . LEU A 1 192 ? 33.243 -0.920 -53.196 1.00 84.00 192 LEU A C 1
ATOM 1481 O O . LEU A 1 192 ? 32.179 -0.596 -53.751 1.00 84.00 192 LEU A O 1
ATOM 1485 N N . GLY A 1 193 ? 34.448 -0.736 -53.748 1.00 81.50 193 GLY A N 1
ATOM 1486 C CA . GLY A 1 193 ? 34.712 0.042 -54.957 1.00 81.50 193 GLY A CA 1
ATOM 1487 C C . GLY A 1 193 ? 34.629 1.560 -54.738 1.00 81.50 193 GLY A C 1
ATOM 1488 O O . GLY A 1 193 ? 34.219 2.030 -53.679 1.00 81.50 193 GLY A O 1
ATOM 1489 N N . ALA A 1 194 ? 35.005 2.329 -55.764 1.00 78.12 194 ALA A N 1
ATOM 1490 C CA . ALA A 1 194 ? 35.004 3.794 -55.712 1.00 78.12 194 ALA A CA 1
ATOM 1491 C C . ALA A 1 194 ? 33.597 4.382 -55.492 1.00 78.12 194 ALA A C 1
ATOM 1493 O O . ALA A 1 194 ? 32.576 3.784 -55.860 1.00 78.12 194 ALA A O 1
ATOM 1494 N N . LEU A 1 195 ? 33.536 5.591 -54.926 1.00 81.94 195 LEU A N 1
ATOM 1495 C CA . LEU A 1 195 ? 32.272 6.277 -54.675 1.00 81.94 195 LEU A CA 1
ATOM 1496 C C . LEU A 1 195 ? 31.575 6.629 -56.005 1.00 81.94 195 LEU A C 1
ATOM 1498 O O . LEU A 1 195 ? 32.216 7.167 -56.910 1.00 81.94 195 LEU A O 1
ATOM 1502 N N . PRO A 1 196 ? 30.251 6.422 -56.142 1.00 81.12 196 PRO A N 1
ATOM 1503 C CA . PRO A 1 196 ? 29.532 6.748 -57.372 1.00 81.12 196 PRO A CA 1
ATOM 1504 C C . PRO A 1 196 ? 29.716 8.207 -57.819 1.00 81.12 196 PRO A C 1
ATOM 1506 O O . PRO A 1 196 ? 29.677 9.143 -57.009 1.00 81.12 196 PRO A O 1
ATOM 1509 N N . VAL A 1 197 ? 29.871 8.410 -59.129 1.00 68.06 197 VAL A N 1
ATOM 1510 C CA . VAL A 1 197 ? 29.947 9.743 -59.745 1.00 68.06 197 VAL A CA 1
ATOM 1511 C C . VAL A 1 197 ? 28.560 10.395 -59.658 1.00 68.06 197 VAL A C 1
ATOM 1513 O O . VAL A 1 197 ? 27.579 9.840 -60.144 1.00 68.06 197 VAL A O 1
ATOM 1516 N N . GLY A 1 198 ? 28.457 11.550 -58.990 1.00 70.81 198 GLY A N 1
ATOM 1517 C CA . GLY A 1 198 ? 27.182 12.250 -58.745 1.00 70.81 198 GLY A CA 1
ATOM 1518 C C . GLY A 1 198 ? 26.573 12.056 -57.347 1.00 70.81 198 GLY A C 1
ATOM 1519 O O . GLY A 1 198 ? 25.451 12.500 -57.095 1.00 70.81 198 GLY A O 1
ATOM 1520 N N . LEU A 1 199 ? 27.296 11.420 -56.421 1.00 79.25 199 LEU A N 1
ATOM 1521 C CA . LEU A 1 199 ? 26.884 11.288 -55.023 1.00 79.25 199 LEU A CA 1
ATOM 1522 C C . LEU A 1 199 ? 26.809 12.668 -54.330 1.00 79.25 199 LEU A C 1
ATOM 1524 O O . LEU A 1 199 ? 27.823 13.331 -54.124 1.00 79.25 199 LEU A O 1
ATOM 1528 N N . LYS A 1 200 ? 25.598 13.108 -53.963 1.00 81.56 200 LYS A N 1
ATOM 1529 C CA . LYS A 1 200 ? 25.352 14.376 -53.253 1.00 81.56 200 LYS A CA 1
ATOM 1530 C C . LYS A 1 200 ? 25.580 14.212 -51.747 1.00 81.56 200 LYS A C 1
ATOM 1532 O O . LYS A 1 200 ? 24.634 13.929 -51.023 1.00 81.56 200 LYS A O 1
ATOM 1537 N N . VAL A 1 201 ? 26.829 14.347 -51.309 1.00 84.38 201 VAL A N 1
ATOM 1538 C CA . VAL A 1 201 ? 27.252 14.277 -49.891 1.00 84.38 201 VAL A CA 1
ATOM 1539 C C . VAL A 1 201 ? 28.295 15.354 -49.562 1.00 84.38 201 VAL A C 1
ATOM 1541 O O . VAL A 1 201 ? 29.241 15.133 -48.813 1.00 84.38 201 VAL A O 1
ATOM 1544 N N . GLY A 1 202 ? 28.148 16.520 -50.197 1.00 84.31 202 GLY A N 1
ATOM 1545 C CA . GLY A 1 202 ? 29.108 17.625 -50.108 1.00 84.31 202 GLY A CA 1
ATOM 1546 C C . GLY A 1 202 ? 28.990 18.464 -48.838 1.00 84.31 202 GLY A C 1
ATOM 1547 O O . GLY A 1 202 ? 29.887 19.248 -48.567 1.00 84.31 202 GLY A O 1
ATOM 1548 N N . SER A 1 203 ? 27.919 18.288 -48.064 1.00 88.19 203 SER A N 1
ATOM 1549 C CA . SER A 1 203 ? 27.719 18.891 -46.745 1.00 88.19 203 SER A CA 1
ATOM 1550 C C . SER A 1 203 ? 27.401 17.807 -45.705 1.00 88.19 203 SER A C 1
ATOM 1552 O O . SER A 1 203 ? 26.917 16.728 -46.084 1.00 88.19 203 SER A O 1
ATOM 1554 N N . PRO A 1 204 ? 27.610 18.070 -44.401 1.00 88.12 204 PRO A N 1
ATOM 1555 C CA . PRO A 1 204 ? 27.255 17.124 -43.344 1.00 88.12 204 PRO A CA 1
ATOM 1556 C C . PRO A 1 204 ? 25.784 16.699 -43.395 1.00 88.12 204 PRO A C 1
ATOM 1558 O O . PRO A 1 204 ? 25.449 15.519 -43.254 1.00 88.12 204 PRO A O 1
ATOM 1561 N N . ARG A 1 205 ? 24.887 17.651 -43.675 1.00 87.19 205 ARG A N 1
ATOM 1562 C CA . ARG A 1 205 ? 23.457 17.381 -43.822 1.00 87.19 205 ARG A CA 1
ATOM 1563 C C . ARG A 1 205 ? 23.154 16.474 -45.013 1.00 87.19 205 ARG A C 1
ATOM 1565 O O . ARG A 1 205 ? 22.392 15.517 -44.858 1.00 87.19 205 ARG A O 1
ATOM 1572 N N . ASP A 1 206 ? 23.755 16.736 -46.173 1.00 88.69 206 ASP A N 1
ATOM 1573 C CA . ASP A 1 206 ? 23.563 15.915 -47.374 1.00 88.69 206 ASP A CA 1
ATOM 1574 C C . ASP A 1 206 ? 24.030 14.469 -47.151 1.00 88.69 206 ASP A C 1
ATOM 1576 O O . ASP A 1 206 ? 23.337 13.529 -47.547 1.00 88.69 206 ASP A O 1
ATOM 1580 N N . ALA A 1 207 ? 25.163 14.278 -46.464 1.00 89.44 207 ALA A N 1
ATOM 1581 C CA . ALA A 1 207 ? 25.689 12.959 -46.112 1.00 89.44 207 ALA A CA 1
ATOM 1582 C C . ALA A 1 207 ? 24.702 12.145 -45.262 1.00 89.44 207 ALA A C 1
ATOM 1584 O O . ALA A 1 207 ? 24.346 11.020 -45.628 1.00 89.44 207 ALA A O 1
ATOM 1585 N N . VAL A 1 208 ? 24.180 12.733 -44.179 1.00 89.56 208 VAL A N 1
ATOM 1586 C CA . VAL A 1 208 ? 23.208 12.064 -43.296 1.00 89.56 208 VAL A CA 1
ATOM 1587 C C . VAL A 1 208 ? 21.883 11.807 -44.014 1.00 89.56 208 VAL A C 1
ATOM 1589 O O . VAL A 1 208 ? 21.328 10.709 -43.922 1.00 89.56 208 VAL A O 1
ATOM 1592 N N . GLN A 1 209 ? 21.369 12.779 -44.774 1.00 89.06 209 GLN A N 1
ATOM 1593 C CA . GLN A 1 209 ? 20.122 12.607 -45.523 1.00 89.06 209 GLN A CA 1
ATOM 1594 C C . GLN A 1 209 ? 20.241 11.514 -46.584 1.00 89.06 209 GLN A C 1
ATOM 1596 O O . GLN A 1 209 ? 19.339 10.676 -46.714 1.00 89.06 209 GLN A O 1
ATOM 1601 N N . ARG A 1 210 ? 21.359 11.483 -47.321 1.00 91.44 210 ARG A N 1
ATOM 1602 C CA . ARG A 1 210 ? 21.617 10.449 -48.321 1.00 91.44 210 ARG A CA 1
ATOM 1603 C C . ARG A 1 210 ? 21.726 9.079 -47.663 1.00 91.44 210 ARG A C 1
ATOM 1605 O O . ARG A 1 210 ? 21.059 8.154 -48.128 1.00 91.44 210 ARG A O 1
ATOM 1612 N N . PHE A 1 211 ? 22.458 8.963 -46.559 1.00 92.31 211 PHE A N 1
ATOM 1613 C CA . PHE A 1 211 ? 22.574 7.731 -45.778 1.00 92.31 211 PHE A CA 1
ATOM 1614 C C . PHE A 1 211 ? 21.210 7.189 -45.326 1.00 92.31 211 PHE A C 1
ATOM 1616 O O . PHE A 1 211 ? 20.863 6.044 -45.619 1.00 92.31 211 PHE A O 1
ATOM 1623 N N . LEU A 1 212 ? 20.375 8.031 -44.709 1.00 89.44 212 LEU A N 1
ATOM 1624 C CA . LEU A 1 212 ? 19.032 7.639 -44.266 1.00 89.44 212 LEU A CA 1
ATOM 1625 C C . LEU A 1 212 ? 18.079 7.340 -45.438 1.00 89.44 212 LEU A C 1
ATOM 1627 O O . LEU A 1 212 ? 17.140 6.557 -45.289 1.00 89.44 212 LEU A O 1
ATOM 1631 N N . SER A 1 213 ? 18.283 7.951 -46.611 1.00 89.19 213 SER A N 1
ATOM 1632 C CA . SER A 1 213 ? 17.518 7.617 -47.822 1.00 89.19 213 SER A CA 1
ATOM 1633 C C . SER A 1 213 ? 17.859 6.224 -48.361 1.00 89.19 213 SER A C 1
ATOM 1635 O O . SER A 1 213 ? 16.951 5.483 -48.730 1.00 89.19 213 SER A O 1
ATOM 1637 N N . LEU A 1 214 ? 19.141 5.842 -48.338 1.00 90.88 214 LEU A N 1
ATOM 1638 C CA . LEU A 1 214 ? 19.610 4.520 -48.765 1.00 90.88 214 LEU A CA 1
ATOM 1639 C C . LEU A 1 214 ? 19.120 3.430 -47.806 1.00 90.88 214 LEU A C 1
ATOM 1641 O O . LEU A 1 214 ? 18.622 2.401 -48.254 1.00 90.88 214 LEU A O 1
ATOM 1645 N N . TYR A 1 215 ? 19.136 3.707 -46.498 1.00 89.88 215 TYR A N 1
ATOM 1646 C CA . TYR A 1 215 ? 18.525 2.836 -45.491 1.00 89.88 215 TYR A CA 1
ATOM 1647 C C . TYR A 1 215 ? 17.032 2.577 -45.767 1.00 89.88 215 TYR A C 1
ATOM 1649 O O . TYR A 1 215 ? 16.596 1.427 -45.758 1.00 89.88 215 TYR A O 1
ATOM 1657 N N . ARG A 1 216 ? 16.249 3.629 -46.053 1.00 87.44 216 ARG A N 1
ATOM 1658 C CA . ARG A 1 216 ? 14.811 3.502 -46.368 1.00 87.44 216 ARG A CA 1
ATOM 1659 C C . ARG A 1 216 ? 14.551 2.719 -47.654 1.00 87.44 216 ARG A C 1
ATOM 1661 O O . ARG A 1 216 ? 13.567 1.995 -47.734 1.00 87.44 216 ARG A O 1
ATOM 1668 N N . ALA A 1 217 ? 15.446 2.828 -48.634 1.00 89.44 217 ALA A N 1
ATOM 1669 C CA . ALA A 1 217 ? 15.394 2.037 -49.861 1.00 89.44 217 ALA A CA 1
ATOM 1670 C C . ALA A 1 217 ? 15.808 0.562 -49.659 1.00 89.44 217 ALA A C 1
ATOM 1672 O O . ALA A 1 217 ? 15.701 -0.227 -50.593 1.00 89.44 217 ALA A O 1
ATOM 1673 N N . GLY A 1 218 ? 16.295 0.184 -4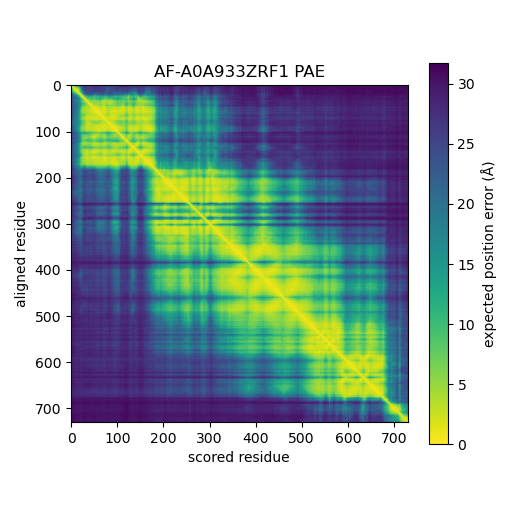8.469 1.00 87.25 218 GLY A N 1
ATOM 1674 C CA . GLY A 1 218 ? 16.855 -1.143 -48.197 1.00 87.25 218 GLY A CA 1
ATOM 1675 C C . GLY A 1 218 ? 18.248 -1.368 -48.798 1.00 87.25 218 GLY A C 1
ATOM 1676 O O . GLY A 1 218 ? 18.769 -2.479 -48.726 1.00 87.25 218 GLY A O 1
ATOM 1677 N N . ASP A 1 219 ? 18.873 -0.329 -49.363 1.00 91.19 219 ASP A N 1
ATOM 1678 C CA . ASP A 1 219 ? 20.211 -0.385 -49.956 1.00 91.19 219 ASP A CA 1
ATOM 1679 C C . ASP A 1 219 ? 21.293 -0.169 -48.885 1.00 91.19 219 ASP A C 1
ATOM 1681 O O . ASP A 1 219 ? 21.950 0.875 -48.797 1.00 91.19 219 ASP A O 1
ATOM 1685 N N . PHE A 1 220 ? 21.467 -1.173 -48.023 1.00 90.50 220 PHE A N 1
ATOM 1686 C CA . PHE A 1 220 ? 22.474 -1.136 -46.958 1.00 90.50 220 PHE A CA 1
ATOM 1687 C C . PHE A 1 220 ? 23.907 -1.156 -47.503 1.00 90.50 220 PHE A C 1
ATOM 1689 O O . PHE A 1 220 ? 24.800 -0.583 -46.885 1.00 90.50 220 PHE A O 1
ATOM 1696 N N . ALA A 1 221 ? 24.127 -1.772 -48.669 1.00 89.31 221 ALA A N 1
ATOM 1697 C CA . ALA A 1 221 ? 25.426 -1.787 -49.336 1.00 89.31 221 ALA A CA 1
ATOM 1698 C C . ALA A 1 221 ? 25.800 -0.392 -49.862 1.00 89.31 221 ALA A C 1
ATOM 1700 O O . ALA A 1 221 ? 26.939 0.046 -49.714 1.00 89.31 221 ALA A O 1
ATOM 1701 N N . GLY A 1 222 ? 24.839 0.348 -50.421 1.00 89.25 222 GLY A N 1
ATOM 1702 C CA . GLY A 1 222 ? 25.008 1.754 -50.773 1.00 89.25 222 GLY A CA 1
ATOM 1703 C C . GLY A 1 222 ? 25.258 2.635 -49.551 1.00 89.25 222 GLY A C 1
ATOM 1704 O O . GLY A 1 222 ? 26.137 3.493 -49.593 1.00 89.25 222 GLY A O 1
ATOM 1705 N N . ALA A 1 223 ? 24.534 2.406 -48.452 1.00 91.38 223 ALA A N 1
ATOM 1706 C CA . ALA A 1 223 ? 24.731 3.142 -47.202 1.00 91.38 223 ALA A CA 1
ATOM 1707 C C . ALA A 1 223 ? 26.107 2.869 -46.563 1.00 91.38 223 ALA A C 1
ATOM 1709 O O . ALA A 1 223 ? 26.718 3.789 -46.026 1.00 91.38 223 ALA A O 1
ATOM 1710 N N . ALA A 1 224 ? 26.628 1.642 -46.679 1.00 92.81 224 ALA A N 1
ATOM 1711 C CA . ALA A 1 224 ? 27.956 1.261 -46.193 1.00 92.81 224 ALA A CA 1
ATOM 1712 C C . ALA A 1 224 ? 29.089 2.071 -46.835 1.00 92.81 224 ALA A C 1
ATOM 1714 O O . ALA A 1 224 ? 30.097 2.327 -46.187 1.00 92.81 224 ALA A O 1
ATOM 1715 N N . ARG A 1 225 ? 28.909 2.533 -48.080 1.00 91.06 225 ARG A N 1
ATOM 1716 C CA . ARG A 1 225 ? 29.890 3.389 -48.770 1.00 91.06 225 ARG A CA 1
ATOM 1717 C C . ARG A 1 225 ? 30.047 4.770 -48.130 1.00 91.06 225 ARG A C 1
ATOM 1719 O O . ARG A 1 225 ? 31.027 5.445 -48.411 1.00 91.06 225 ARG A O 1
ATOM 1726 N N . LEU A 1 226 ? 29.092 5.192 -47.298 1.00 91.94 226 LEU A N 1
ATOM 1727 C CA . LEU A 1 226 ? 29.140 6.460 -46.563 1.00 91.94 226 LEU A CA 1
ATOM 1728 C C . LEU A 1 226 ? 29.821 6.336 -45.191 1.00 91.94 226 LEU A C 1
ATOM 1730 O O . LEU A 1 226 ? 29.890 7.320 -44.458 1.00 91.94 226 LEU A O 1
ATOM 1734 N N . LEU A 1 227 ? 30.290 5.141 -44.831 1.00 92.94 227 LEU A N 1
ATOM 1735 C CA . LEU A 1 227 ? 31.032 4.863 -43.604 1.00 92.94 227 LEU A CA 1
ATOM 1736 C C . LEU A 1 227 ? 32.523 4.772 -43.919 1.00 92.94 227 LEU A C 1
ATOM 1738 O O . LEU A 1 227 ? 32.880 4.152 -44.914 1.00 92.94 227 LEU A O 1
ATOM 1742 N N . ASP A 1 228 ? 33.397 5.310 -43.075 1.00 90.88 228 ASP A N 1
ATOM 1743 C CA . ASP A 1 228 ? 34.825 5.006 -43.158 1.00 90.88 228 ASP A CA 1
ATOM 1744 C C . ASP A 1 228 ? 35.107 3.625 -42.534 1.00 90.88 228 ASP A C 1
ATOM 1746 O O . ASP A 1 228 ? 35.146 3.453 -41.315 1.00 90.88 228 ASP A O 1
ATOM 1750 N N . LEU A 1 229 ? 35.280 2.617 -43.391 1.00 89.56 229 LEU A N 1
ATOM 1751 C CA . LEU A 1 229 ? 35.550 1.226 -43.028 1.00 89.56 229 LEU A CA 1
ATOM 1752 C C . LEU A 1 229 ? 37.045 0.883 -43.152 1.00 89.56 229 LEU A C 1
ATOM 1754 O O . LEU A 1 229 ? 37.388 -0.295 -43.236 1.00 89.56 229 LEU A O 1
ATOM 1758 N N . THR A 1 230 ? 37.952 1.869 -43.162 1.00 85.06 230 THR A N 1
ATOM 1759 C CA . THR A 1 230 ? 39.410 1.633 -43.265 1.00 85.06 230 THR A CA 1
ATOM 1760 C C . THR A 1 230 ? 39.970 0.763 -42.135 1.00 85.06 230 THR A C 1
ATOM 1762 O O . THR A 1 230 ? 40.971 0.075 -42.327 1.00 85.06 230 THR A O 1
ATOM 1765 N N . GLY A 1 231 ? 39.308 0.741 -40.973 1.00 81.50 231 GLY A N 1
ATOM 1766 C CA . GLY A 1 231 ? 39.626 -0.159 -39.860 1.00 81.50 231 GLY A CA 1
ATOM 1767 C C . GLY A 1 231 ? 39.183 -1.618 -40.056 1.00 81.50 231 GLY A C 1
ATOM 1768 O O . GLY A 1 231 ? 39.522 -2.465 -39.231 1.00 81.50 231 GLY A O 1
ATOM 1769 N N . ILE A 1 232 ? 38.432 -1.923 -41.120 1.00 85.38 232 ILE A N 1
ATOM 1770 C CA . ILE A 1 232 ? 37.895 -3.253 -41.432 1.00 85.38 232 ILE A CA 1
ATOM 1771 C C . ILE A 1 232 ? 38.613 -3.816 -42.658 1.00 85.38 232 ILE A C 1
ATOM 1773 O O . ILE A 1 232 ? 38.819 -3.133 -43.660 1.00 85.38 232 ILE A O 1
ATOM 1777 N N . GLU A 1 233 ? 38.962 -5.097 -42.585 1.00 88.19 233 GLU A N 1
ATOM 1778 C CA . GLU A 1 233 ? 39.596 -5.849 -43.666 1.00 88.19 233 GLU A CA 1
ATOM 1779 C C . GLU A 1 233 ? 38.783 -5.786 -44.973 1.00 88.19 233 GLU A C 1
ATOM 1781 O O . GLU A 1 233 ? 37.573 -6.016 -44.963 1.00 88.19 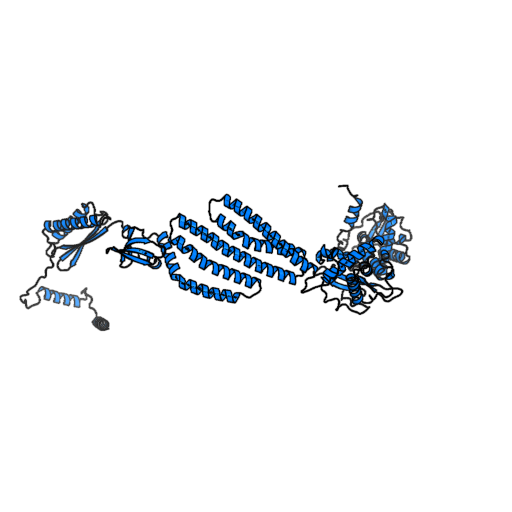233 GLU A O 1
ATOM 1786 N N . GLU A 1 234 ? 39.449 -5.519 -46.105 1.00 88.00 234 GLU A N 1
ATOM 1787 C CA . GLU A 1 234 ? 38.811 -5.255 -47.410 1.00 88.00 234 GLU A CA 1
ATOM 1788 C C . GLU A 1 234 ? 37.804 -6.339 -47.833 1.00 88.00 234 GLU A C 1
ATOM 1790 O O . GLU A 1 234 ? 36.726 -6.026 -48.337 1.00 88.00 234 GLU A O 1
ATOM 1795 N N . SER A 1 235 ? 38.108 -7.610 -47.557 1.00 86.69 235 SER A N 1
ATOM 1796 C CA . SER A 1 235 ? 37.247 -8.763 -47.855 1.00 86.69 235 SER A CA 1
ATOM 1797 C C . SER A 1 235 ? 35.918 -8.754 -47.083 1.00 86.69 235 SER A C 1
ATOM 1799 O O . SER A 1 235 ? 34.914 -9.284 -47.563 1.00 86.69 235 SER A O 1
ATOM 1801 N N . ARG A 1 236 ? 35.892 -8.139 -45.893 1.00 89.88 236 ARG A N 1
ATOM 1802 C CA . ARG A 1 236 ? 34.736 -8.100 -44.983 1.00 89.88 236 ARG A CA 1
ATOM 1803 C C . ARG A 1 236 ? 33.930 -6.810 -45.073 1.00 89.88 236 ARG A C 1
ATOM 1805 O O . ARG A 1 236 ? 32.781 -6.796 -44.627 1.00 89.88 236 ARG A O 1
ATOM 1812 N N . GLN A 1 237 ? 34.474 -5.764 -45.697 1.00 90.62 237 GLN A N 1
ATOM 1813 C CA . GLN A 1 237 ? 33.812 -4.462 -45.848 1.00 90.62 237 GLN A CA 1
ATOM 1814 C C . GLN A 1 237 ? 32.391 -4.541 -46.449 1.00 90.62 237 GLN A C 1
ATOM 1816 O O . GLN A 1 237 ? 31.509 -3.876 -45.905 1.00 90.62 237 GLN A O 1
ATOM 1821 N N . PRO A 1 238 ? 32.088 -5.366 -47.478 1.00 89.50 238 PRO A N 1
ATOM 1822 C CA . PRO A 1 238 ? 30.724 -5.481 -48.009 1.00 89.50 238 PRO A CA 1
ATOM 1823 C C . PRO A 1 238 ? 29.695 -5.991 -46.997 1.00 89.50 238 PRO A C 1
ATOM 1825 O O . PRO A 1 238 ? 28.607 -5.427 -46.873 1.00 89.50 238 PRO A O 1
ATOM 1828 N N . ALA A 1 239 ? 30.034 -7.050 -46.259 1.00 88.69 239 ALA A N 1
ATOM 1829 C CA . ALA A 1 239 ? 29.114 -7.696 -45.328 1.00 88.69 239 ALA A CA 1
ATOM 1830 C C . ALA A 1 239 ? 29.025 -6.943 -43.992 1.00 88.69 239 ALA A C 1
ATOM 1832 O O . ALA A 1 239 ? 27.926 -6.660 -43.506 1.00 88.69 239 ALA A O 1
ATOM 1833 N N . GLU A 1 240 ? 30.170 -6.587 -43.400 1.00 90.94 240 GLU A N 1
ATOM 1834 C CA . GLU A 1 240 ? 30.205 -5.857 -42.131 1.00 90.94 240 GLU A CA 1
ATOM 1835 C C . GLU A 1 240 ? 29.739 -4.409 -42.302 1.00 90.94 240 GLU A C 1
ATOM 1837 O O . GLU A 1 240 ? 28.954 -3.927 -41.487 1.00 90.94 240 GLU A O 1
ATOM 1842 N N . GLY A 1 241 ? 30.115 -3.743 -43.398 1.00 91.19 241 GLY A N 1
ATOM 1843 C CA . GLY A 1 241 ? 29.689 -2.376 -43.690 1.00 91.19 241 GLY A CA 1
ATOM 1844 C C . GLY A 1 241 ? 28.173 -2.247 -43.826 1.00 91.19 241 GLY A C 1
ATOM 1845 O O . GLY A 1 241 ? 27.581 -1.344 -43.237 1.00 91.19 241 GLY A O 1
ATOM 1846 N N . ALA A 1 242 ? 27.511 -3.176 -44.526 1.00 92.19 242 ALA A N 1
ATOM 1847 C CA . ALA A 1 242 ? 26.051 -3.175 -44.648 1.00 92.19 242 ALA A CA 1
ATOM 1848 C C . ALA A 1 242 ? 25.351 -3.386 -43.290 1.00 92.19 242 ALA A C 1
ATOM 1850 O O . ALA A 1 242 ? 24.357 -2.718 -42.985 1.00 92.19 242 ALA A O 1
ATOM 1851 N N . ARG A 1 243 ? 25.891 -4.274 -42.441 1.00 93.12 243 ARG A N 1
ATOM 1852 C CA . ARG A 1 243 ? 25.385 -4.506 -41.076 1.00 93.12 243 ARG A CA 1
ATOM 1853 C C . ARG A 1 243 ? 25.521 -3.253 -40.209 1.00 93.12 243 ARG A C 1
ATOM 1855 O O . ARG A 1 243 ? 24.554 -2.851 -39.561 1.00 93.12 243 ARG A O 1
ATOM 1862 N N . LEU A 1 244 ? 26.701 -2.633 -40.212 1.00 93.50 244 LEU A N 1
ATOM 1863 C CA . LEU A 1 244 ? 26.987 -1.421 -39.442 1.00 93.50 244 LEU A CA 1
ATOM 1864 C C . LEU A 1 244 ? 26.137 -0.244 -39.934 1.00 93.50 244 LEU A C 1
ATOM 1866 O O . LEU A 1 244 ? 25.547 0.459 -39.118 1.00 93.50 244 LEU A O 1
ATOM 1870 N N . ALA A 1 245 ? 25.961 -0.088 -41.249 1.00 93.25 245 ALA A N 1
ATOM 1871 C CA . ALA A 1 245 ? 25.100 0.944 -41.823 1.00 93.25 245 ALA A CA 1
ATOM 1872 C C . ALA A 1 245 ? 23.641 0.800 -41.365 1.00 93.25 245 ALA A C 1
ATOM 1874 O O . ALA A 1 245 ? 23.003 1.777 -40.969 1.00 93.25 245 ALA A O 1
ATOM 1875 N N . ARG A 1 246 ? 23.115 -0.430 -41.346 1.00 92.50 246 ARG A N 1
ATOM 1876 C CA . ARG A 1 246 ? 21.762 -0.708 -40.848 1.00 92.50 246 ARG A CA 1
ATOM 1877 C C . ARG A 1 246 ? 21.605 -0.336 -39.371 1.00 92.50 246 ARG A C 1
ATOM 1879 O O . ARG A 1 246 ? 20.640 0.341 -39.013 1.00 92.50 246 ARG A O 1
ATOM 1886 N N . ARG A 1 247 ? 22.538 -0.768 -38.517 1.00 92.56 247 ARG A N 1
ATOM 1887 C CA . ARG A 1 247 ? 22.506 -0.490 -37.071 1.00 92.56 247 ARG A CA 1
ATOM 1888 C C . ARG A 1 247 ? 22.661 0.998 -36.774 1.00 92.56 247 ARG A C 1
ATOM 1890 O O . ARG A 1 247 ? 21.879 1.536 -35.992 1.00 92.56 247 ARG A O 1
ATOM 1897 N N . LEU A 1 248 ? 23.590 1.675 -37.449 1.00 91.81 248 LEU A N 1
ATOM 1898 C CA . LEU A 1 248 ? 23.805 3.113 -37.300 1.00 91.81 248 LEU A CA 1
ATOM 1899 C C . LEU A 1 248 ? 22.565 3.915 -37.710 1.00 91.81 248 LEU A C 1
ATOM 1901 O O . LEU A 1 248 ? 22.179 4.831 -36.993 1.00 91.81 248 LEU A O 1
ATOM 1905 N N . ALA A 1 249 ? 21.885 3.553 -38.802 1.00 89.88 249 ALA A N 1
ATOM 1906 C CA . ALA A 1 249 ? 20.653 4.229 -39.213 1.00 89.88 249 ALA A CA 1
ATOM 1907 C C . ALA A 1 249 ? 19.529 4.121 -38.165 1.00 89.88 249 ALA A C 1
ATOM 1909 O O . ALA A 1 249 ? 18.808 5.091 -37.927 1.00 89.88 249 ALA A O 1
ATOM 1910 N N . LEU A 1 250 ? 19.396 2.967 -37.503 1.00 88.62 250 LEU A N 1
ATOM 1911 C CA . LEU A 1 250 ? 18.433 2.766 -36.415 1.00 88.62 250 LEU A CA 1
ATOM 1912 C C . LEU A 1 250 ? 18.808 3.540 -35.144 1.00 88.62 250 LEU A C 1
ATOM 1914 O O . LEU A 1 250 ? 17.931 4.126 -34.509 1.00 88.62 250 LEU A O 1
ATOM 1918 N N . VAL A 1 251 ? 20.099 3.574 -34.795 1.00 88.50 251 VAL A N 1
ATOM 1919 C CA . VAL A 1 251 ? 20.626 4.396 -33.691 1.00 88.50 251 VAL A CA 1
ATOM 1920 C C . VAL A 1 251 ? 20.332 5.869 -33.948 1.00 88.50 251 VAL A C 1
ATOM 1922 O O . VAL A 1 251 ? 19.754 6.538 -33.095 1.00 88.50 251 VAL A O 1
ATOM 1925 N N . LEU A 1 252 ? 20.669 6.352 -35.145 1.00 86.44 252 LEU A N 1
ATOM 1926 C CA . LEU A 1 252 ? 20.419 7.717 -35.585 1.00 86.44 252 LEU A CA 1
ATOM 1927 C C . LEU A 1 252 ? 18.938 8.074 -35.430 1.00 86.44 252 LEU A C 1
ATOM 1929 O O . LEU A 1 252 ? 18.623 9.041 -34.738 1.00 86.44 252 LEU A O 1
ATOM 1933 N N . LYS A 1 253 ? 18.028 7.244 -35.956 1.00 81.50 253 LYS A N 1
ATOM 1934 C CA . LYS A 1 253 ? 16.579 7.453 -35.805 1.00 81.50 253 LYS A CA 1
ATOM 1935 C C . LYS A 1 253 ? 16.135 7.630 -34.347 1.00 81.50 253 LYS A C 1
ATOM 1937 O O . LYS A 1 253 ? 15.252 8.445 -34.089 1.00 81.50 253 LYS A O 1
ATOM 1942 N N . ARG A 1 254 ? 16.727 6.902 -33.391 1.00 80.00 254 ARG A N 1
ATOM 1943 C CA . ARG A 1 254 ? 16.328 6.965 -31.973 1.00 80.00 254 ARG A CA 1
ATOM 1944 C C . ARG A 1 254 ? 17.018 8.077 -31.175 1.00 80.00 254 ARG A C 1
ATOM 1946 O O . ARG A 1 254 ? 16.420 8.576 -30.227 1.00 80.00 254 ARG A O 1
ATOM 1953 N N . LEU A 1 255 ? 18.214 8.525 -31.568 1.00 79.56 255 LEU A N 1
ATOM 1954 C CA . LEU A 1 255 ? 18.941 9.638 -30.922 1.00 79.56 255 LEU A CA 1
ATOM 1955 C C . LEU A 1 255 ? 18.308 11.037 -31.138 1.00 79.56 255 LEU A C 1
ATOM 1957 O O . LEU A 1 255 ? 18.840 12.028 -30.651 1.00 79.56 255 LEU A O 1
ATOM 1961 N N . LYS A 1 256 ? 17.113 11.079 -31.743 1.00 68.38 256 LYS A N 1
ATOM 1962 C CA . LYS A 1 256 ? 16.181 12.192 -32.008 1.00 68.38 256 LYS A CA 1
ATOM 1963 C C . LYS A 1 256 ? 16.272 12.844 -33.404 1.00 68.38 256 LYS A C 1
ATOM 1965 O O . LYS A 1 256 ? 17.352 13.229 -33.839 1.00 68.38 256 LYS A O 1
ATOM 1970 N N . PRO A 1 257 ? 15.119 13.114 -34.060 1.00 51.62 257 PRO A N 1
ATOM 1971 C CA . PRO A 1 257 ? 15.026 13.557 -35.461 1.00 51.62 257 PRO A CA 1
ATOM 1972 C C . PRO A 1 257 ? 15.021 15.086 -35.665 1.00 51.62 257 PRO A C 1
ATOM 1974 O O . PRO A 1 257 ? 15.032 15.547 -36.804 1.00 51.62 257 PRO A O 1
ATOM 1977 N N . ALA A 1 258 ? 15.000 15.894 -34.596 1.00 45.22 258 ALA A N 1
ATOM 1978 C CA . ALA A 1 258 ? 14.938 17.361 -34.694 1.00 45.22 258 ALA A CA 1
ATOM 1979 C C . ALA A 1 258 ? 16.274 18.015 -35.124 1.00 45.22 258 ALA A C 1
ATOM 1981 O O . ALA A 1 258 ? 16.292 19.188 -35.485 1.00 45.22 258 ALA A O 1
ATOM 1982 N N . GLY A 1 259 ? 17.381 17.259 -35.110 1.00 52.22 259 GLY A N 1
ATOM 1983 C CA . GLY A 1 259 ? 18.739 17.762 -35.349 1.00 52.22 259 GLY A CA 1
ATOM 1984 C C . GLY A 1 259 ? 19.250 17.667 -36.788 1.00 52.22 259 GLY A C 1
ATOM 1985 O O . GLY A 1 259 ? 20.107 18.456 -37.165 1.00 52.22 259 GLY A O 1
ATOM 1986 N N . TYR A 1 260 ? 18.715 16.791 -37.649 1.00 57.31 260 TYR A N 1
ATOM 1987 C CA . TYR A 1 260 ? 19.239 16.706 -39.027 1.00 57.31 260 TYR A CA 1
ATOM 1988 C C . TYR A 1 260 ? 18.922 17.944 -39.867 1.00 57.31 260 TYR A C 1
ATOM 1990 O O . TYR A 1 260 ? 19.587 18.200 -40.866 1.00 57.31 260 TYR A O 1
ATOM 1998 N N . GLY A 1 261 ? 17.885 18.694 -39.486 1.00 56.44 261 GLY A N 1
ATOM 1999 C CA . GLY A 1 261 ? 17.582 19.996 -40.078 1.00 56.44 261 GLY A CA 1
ATOM 2000 C C . GLY A 1 261 ? 18.490 21.120 -39.571 1.00 56.44 261 GLY A C 1
ATOM 2001 O O . GLY A 1 261 ? 18.607 22.125 -40.266 1.00 56.44 261 GLY A O 1
ATOM 2002 N N . LEU A 1 262 ? 19.115 20.933 -38.401 1.00 62.09 262 LEU A N 1
ATOM 2003 C CA . LEU A 1 262 ? 20.077 21.857 -37.789 1.00 62.09 262 LEU A CA 1
ATOM 2004 C C . LEU A 1 262 ? 21.509 21.625 -38.289 1.00 62.09 262 LEU A C 1
ATOM 2006 O O . LEU A 1 262 ? 22.332 22.524 -38.163 1.00 62.09 262 LEU A O 1
ATOM 2010 N N . LEU A 1 263 ? 21.796 20.456 -38.877 1.00 75.38 263 LEU A N 1
ATOM 2011 C CA . LEU A 1 263 ? 23.062 20.211 -39.566 1.00 75.38 263 LEU A CA 1
ATOM 2012 C C . LEU A 1 263 ? 23.255 21.235 -40.684 1.00 75.38 263 LEU A C 1
ATOM 2014 O O . LEU A 1 263 ? 22.341 21.496 -41.479 1.00 75.38 263 LEU A O 1
ATOM 2018 N N . THR A 1 264 ? 24.462 21.789 -40.751 1.00 78.56 264 THR A N 1
ATOM 2019 C CA . THR A 1 264 ? 24.800 22.786 -41.758 1.00 78.56 264 THR A CA 1
ATOM 2020 C C . THR A 1 264 ? 24.758 22.191 -43.168 1.00 78.56 264 THR A C 1
ATOM 2022 O O . THR A 1 264 ? 25.128 21.037 -43.405 1.00 78.56 264 THR A O 1
ATOM 2025 N N . ASN A 1 265 ? 24.291 23.0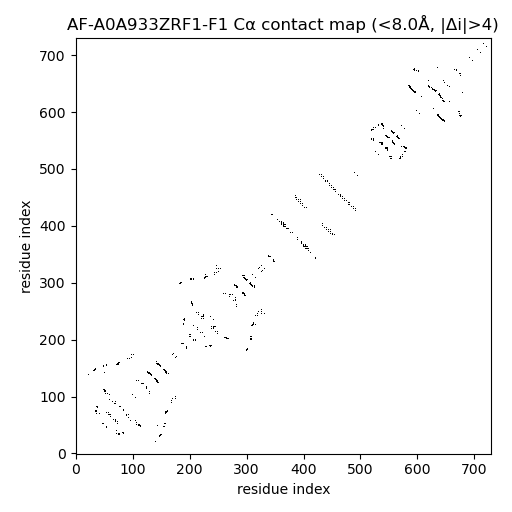02 -44.117 1.00 82.38 265 ASN A N 1
ATOM 2026 C CA . ASN A 1 265 ? 24.428 22.734 -45.550 1.00 82.38 265 ASN A CA 1
ATOM 2027 C C . ASN A 1 265 ? 25.734 23.317 -46.114 1.00 82.38 265 ASN A C 1
ATOM 2029 O O . ASN A 1 265 ? 25.979 23.200 -47.314 1.00 82.38 265 ASN A O 1
ATOM 2033 N N . ASP A 1 266 ? 26.546 23.972 -45.281 1.00 82.25 266 ASP A N 1
ATOM 2034 C CA . ASP A 1 266 ? 27.845 24.491 -45.687 1.00 82.25 266 ASP A CA 1
ATOM 2035 C C 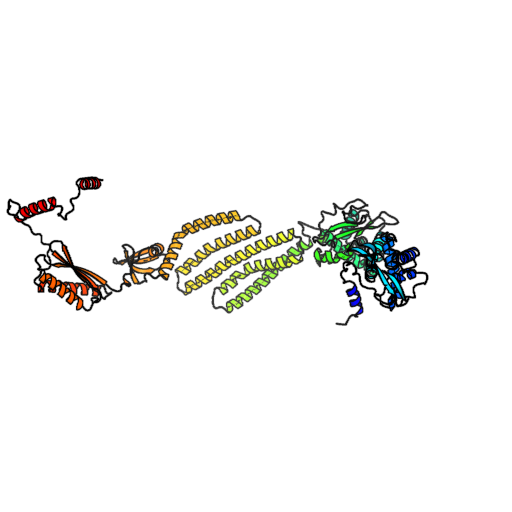. ASP A 1 266 ? 28.802 23.321 -45.987 1.00 82.25 266 ASP A C 1
ATOM 2037 O O . ASP A 1 266 ? 29.019 22.471 -45.115 1.00 82.25 266 ASP A O 1
ATOM 2041 N N . PRO A 1 267 ? 29.395 23.249 -47.194 1.00 80.88 267 PRO A N 1
ATOM 2042 C CA . PRO A 1 267 ? 30.431 22.269 -47.503 1.00 80.88 267 PRO A CA 1
ATOM 2043 C C . PRO A 1 267 ? 31.658 22.329 -46.582 1.00 80.88 267 PRO A C 1
ATOM 2045 O O . PRO A 1 267 ? 32.409 21.352 -46.495 1.00 80.88 267 PRO A O 1
ATOM 2048 N N . ALA A 1 268 ? 31.879 23.461 -45.909 1.00 75.44 268 ALA A N 1
ATOM 2049 C CA . ALA A 1 268 ? 32.935 23.633 -44.923 1.00 75.44 268 ALA A CA 1
ATOM 2050 C C . ALA A 1 268 ? 32.649 22.966 -43.569 1.00 75.44 268 ALA A C 1
ATOM 2052 O O . ALA A 1 268 ? 33.600 22.725 -42.835 1.00 75.44 268 ALA A O 1
ATOM 2053 N N . GLY A 1 269 ? 31.397 22.608 -43.263 1.00 76.19 269 GLY A N 1
ATOM 2054 C CA . GLY A 1 269 ? 31.007 22.179 -41.915 1.00 76.19 269 GLY A CA 1
ATOM 2055 C C . GLY A 1 269 ? 30.883 23.357 -40.940 1.00 76.19 269 GLY A C 1
ATOM 2056 O O . GLY A 1 269 ? 31.142 24.506 -41.297 1.00 76.19 269 GLY A O 1
ATOM 2057 N N . ALA A 1 270 ? 30.433 23.085 -39.718 1.00 73.62 270 ALA A N 1
ATOM 2058 C CA . ALA A 1 270 ? 30.311 24.057 -38.635 1.00 73.62 270 ALA A CA 1
ATOM 2059 C C . ALA A 1 270 ? 30.870 23.439 -37.336 1.00 73.62 270 ALA A C 1
ATOM 2061 O O . ALA A 1 270 ? 30.106 23.162 -36.407 1.00 73.62 270 ALA A O 1
ATOM 2062 N N . PRO A 1 271 ? 32.196 23.205 -37.267 1.00 66.38 271 PRO A N 1
ATOM 2063 C CA . PRO A 1 271 ? 32.817 22.488 -36.158 1.00 66.38 271 PRO A CA 1
ATOM 2064 C C . PRO A 1 271 ? 32.590 23.215 -34.825 1.00 66.38 271 PRO A C 1
ATOM 2066 O O . PRO A 1 271 ? 32.658 24.443 -34.736 1.00 66.38 271 PRO A O 1
ATOM 2069 N N . GLU A 1 272 ? 32.323 22.447 -33.769 1.00 63.59 272 GLU A N 1
ATOM 2070 C CA . GLU A 1 272 ? 32.212 22.966 -32.403 1.00 63.59 272 GLU A CA 1
ATOM 2071 C C . GLU A 1 272 ? 33.584 23.417 -31.857 1.00 63.59 272 GLU A C 1
ATOM 2073 O O . GLU A 1 272 ? 34.623 22.999 -32.363 1.00 63.59 272 GLU A O 1
ATOM 2078 N N . GLN A 1 273 ? 33.601 24.232 -30.790 1.00 47.59 273 GLN A N 1
ATOM 2079 C CA . GLN A 1 273 ? 34.800 24.921 -30.264 1.00 47.59 273 GLN A CA 1
ATOM 2080 C C . GLN A 1 273 ? 35.999 24.034 -29.849 1.00 47.59 273 GLN A C 1
ATOM 2082 O O . GLN A 1 273 ? 37.069 24.583 -29.620 1.00 47.59 273 GLN A O 1
ATOM 2087 N N . ASP A 1 274 ? 35.872 22.703 -29.839 1.00 54.56 274 ASP A N 1
ATOM 2088 C CA . ASP A 1 274 ? 36.939 21.743 -29.498 1.00 54.56 274 ASP A CA 1
ATOM 2089 C C . ASP A 1 274 ? 37.097 20.611 -30.544 1.00 54.56 274 ASP A C 1
ATOM 2091 O O . ASP A 1 274 ? 37.687 19.563 -30.268 1.00 54.56 274 ASP A O 1
ATOM 2095 N N . VAL A 1 275 ? 36.535 20.780 -31.745 1.00 61.00 275 VAL A N 1
ATOM 2096 C CA . VAL A 1 275 ? 36.520 19.766 -32.812 1.00 61.00 275 VAL A CA 1
ATOM 2097 C C . VAL A 1 275 ? 37.371 20.240 -33.997 1.00 61.00 275 VAL A C 1
ATOM 2099 O O . VAL A 1 275 ? 37.465 21.432 -34.282 1.00 61.00 275 VAL A O 1
ATOM 2102 N N . SER A 1 276 ? 38.051 19.307 -34.674 1.00 63.53 276 SER A N 1
ATOM 2103 C CA . SER A 1 276 ? 38.885 19.626 -35.841 1.00 63.53 276 SER A CA 1
ATOM 2104 C C . SER A 1 276 ? 38.060 20.287 -36.954 1.00 63.53 276 SER A C 1
ATOM 2106 O O . SER A 1 276 ? 36.885 19.978 -37.115 1.00 63.53 276 SER A O 1
ATOM 2108 N N . VAL A 1 277 ? 38.684 21.156 -37.758 1.00 60.91 277 VAL A N 1
ATOM 2109 C CA . VAL A 1 277 ? 38.015 21.933 -38.825 1.00 60.91 277 VAL A CA 1
ATOM 2110 C C . VAL A 1 277 ? 37.324 21.044 -39.874 1.00 60.91 277 VAL A C 1
ATOM 2112 O O . VAL A 1 277 ? 36.377 21.478 -40.521 1.00 60.91 277 VAL A O 1
ATOM 2115 N N . ASP A 1 278 ? 37.767 19.793 -40.019 1.00 72.81 278 ASP A N 1
ATOM 2116 C CA . ASP A 1 278 ? 37.211 18.803 -40.950 1.00 72.81 278 ASP A CA 1
ATOM 2117 C C . ASP A 1 278 ? 36.278 17.774 -40.273 1.00 72.81 278 ASP A C 1
ATOM 2119 O O . ASP A 1 278 ? 35.975 16.742 -40.870 1.00 72.81 278 ASP A O 1
ATOM 2123 N N . GLU A 1 279 ? 35.826 18.014 -39.036 1.00 79.25 279 GLU A N 1
ATOM 2124 C CA . GLU A 1 279 ? 34.941 17.119 -38.276 1.00 79.25 279 GLU A CA 1
ATOM 2125 C C . GLU A 1 279 ? 33.618 17.804 -37.879 1.00 79.25 279 GLU A C 1
ATOM 2127 O O . GLU A 1 279 ? 33.597 18.959 -37.467 1.00 79.25 279 GLU A O 1
ATOM 2132 N N . GLU A 1 280 ? 32.507 17.064 -37.948 1.00 81.50 280 GLU A N 1
ATOM 2133 C CA . GLU A 1 280 ? 31.171 17.532 -37.542 1.00 81.50 280 GLU A CA 1
ATOM 2134 C C . GLU A 1 280 ? 30.510 16.508 -36.607 1.00 81.50 280 GLU A C 1
ATOM 2136 O O . GLU A 1 280 ? 30.484 15.309 -36.901 1.00 81.50 280 GLU A O 1
ATOM 2141 N N . VAL A 1 281 ? 29.918 16.965 -35.499 1.00 83.56 281 VAL A N 1
ATOM 2142 C CA . VAL A 1 281 ? 29.161 16.107 -34.572 1.00 83.56 281 VAL A CA 1
ATOM 2143 C C . VAL A 1 281 ? 27.695 16.022 -35.013 1.00 83.56 281 VAL A C 1
ATOM 2145 O O . VAL A 1 281 ? 26.956 16.998 -34.975 1.00 83.56 281 VAL A O 1
ATOM 2148 N N . VAL A 1 282 ? 27.247 14.824 -35.396 1.00 80.00 282 VAL A N 1
ATOM 2149 C CA . VAL A 1 282 ? 25.880 14.562 -35.883 1.00 80.00 282 VAL A CA 1
ATOM 2150 C C . VAL A 1 282 ? 24.892 14.328 -34.746 1.00 80.00 282 VAL A C 1
ATOM 2152 O O . VAL A 1 282 ? 23.753 14.790 -34.796 1.00 80.00 282 VAL A O 1
ATOM 2155 N N . ALA A 1 283 ? 25.296 13.550 -33.744 1.00 77.75 283 ALA A N 1
ATOM 2156 C CA . ALA A 1 283 ? 24.454 13.204 -32.607 1.00 77.75 283 ALA A CA 1
ATOM 2157 C C . ALA A 1 283 ? 25.315 12.832 -31.399 1.00 77.75 283 ALA A C 1
ATOM 2159 O O . ALA A 1 283 ? 26.388 12.245 -31.544 1.00 77.75 283 ALA A O 1
ATOM 2160 N N . ARG A 1 284 ? 24.809 13.119 -30.198 1.00 77.88 284 ARG A N 1
ATOM 2161 C CA . ARG A 1 284 ? 25.431 12.707 -28.936 1.00 77.88 284 ARG A CA 1
ATOM 2162 C C . ARG A 1 284 ? 24.551 11.674 -28.249 1.00 77.88 284 ARG A C 1
ATOM 2164 O O . ARG A 1 284 ? 23.336 11.864 -28.155 1.00 77.88 284 ARG A O 1
ATOM 2171 N N . ALA A 1 285 ? 25.148 10.582 -27.782 1.00 67.69 285 ALA A N 1
ATOM 2172 C CA . ALA A 1 285 ? 24.429 9.639 -26.941 1.00 67.69 285 ALA A CA 1
ATOM 2173 C C . ALA A 1 285 ? 24.085 10.286 -25.577 1.00 67.69 285 ALA A C 1
ATOM 2175 O O . ALA A 1 285 ? 24.823 11.156 -25.122 1.00 67.69 285 ALA A O 1
ATOM 2176 N N . PRO A 1 286 ? 23.002 9.873 -24.890 1.00 60.56 286 PRO A N 1
ATOM 2177 C CA . PRO A 1 286 ? 22.549 10.481 -23.628 1.00 60.56 286 PRO A CA 1
ATOM 2178 C C . PRO A 1 286 ? 23.446 10.265 -22.387 1.00 60.56 286 PRO A C 1
ATOM 2180 O O . PRO A 1 286 ? 22.943 10.358 -21.272 1.00 60.56 286 PRO A O 1
ATOM 2183 N N . ALA A 1 287 ? 24.734 9.944 -22.536 1.00 54.41 287 ALA A N 1
ATOM 2184 C CA . ALA A 1 287 ? 25.648 9.672 -21.423 1.00 54.41 287 ALA A CA 1
ATOM 2185 C C . ALA A 1 287 ? 26.857 10.619 -21.461 1.00 54.41 287 ALA A C 1
ATOM 2187 O O . ALA A 1 287 ? 27.313 10.975 -22.543 1.00 54.41 287 ALA A O 1
ATOM 2188 N N . ASP A 1 288 ? 27.376 10.980 -20.283 1.00 48.69 288 ASP A N 1
ATOM 2189 C CA . ASP A 1 288 ? 28.467 11.945 -20.011 1.00 48.69 288 ASP A CA 1
ATOM 2190 C C . ASP A 1 288 ? 29.863 11.495 -20.513 1.00 48.69 288 ASP A C 1
ATOM 2192 O O . ASP A 1 288 ? 30.907 11.920 -20.026 1.00 48.69 288 ASP A O 1
ATOM 2196 N N . ASP A 1 289 ? 29.877 10.586 -21.484 1.00 50.03 289 ASP A N 1
ATOM 2197 C CA . ASP A 1 289 ? 31.058 9.978 -22.070 1.00 50.03 289 ASP A CA 1
ATOM 2198 C C . ASP A 1 289 ? 31.341 10.677 -23.406 1.00 50.03 289 ASP A C 1
ATOM 2200 O O . ASP A 1 289 ? 30.578 10.543 -24.372 1.00 50.03 289 ASP A O 1
ATOM 2204 N N . ARG A 1 290 ? 32.419 11.472 -23.462 1.00 49.91 290 ARG A N 1
ATOM 2205 C CA . ARG A 1 290 ? 32.809 12.230 -24.668 1.00 49.91 290 ARG A CA 1
ATOM 2206 C C . ARG A 1 290 ? 33.049 11.320 -25.885 1.00 49.91 290 ARG A C 1
ATOM 2208 O O . ARG A 1 290 ? 33.002 11.819 -27.013 1.00 49.91 290 ARG A O 1
ATOM 2215 N N . ASP A 1 291 ? 33.210 10.016 -25.663 1.00 50.50 291 ASP A N 1
ATOM 2216 C CA . ASP A 1 291 ? 33.523 9.007 -26.676 1.00 50.50 291 ASP A CA 1
ATOM 2217 C C . ASP A 1 291 ? 32.290 8.402 -27.379 1.00 50.50 291 ASP A C 1
ATOM 2219 O O . ASP A 1 291 ? 32.426 7.725 -28.396 1.00 50.50 291 ASP A O 1
ATOM 2223 N N . ALA A 1 292 ? 31.063 8.678 -26.917 1.00 64.50 292 ALA A N 1
ATOM 2224 C CA . ALA A 1 292 ? 29.830 8.144 -27.515 1.00 64.50 292 ALA A CA 1
ATOM 2225 C C . ALA A 1 292 ? 29.134 9.150 -28.459 1.00 64.50 292 ALA A C 1
ATOM 2227 O O . ALA A 1 292 ? 27.937 9.438 -28.331 1.00 64.50 292 ALA A O 1
ATOM 2228 N N . GLN A 1 293 ? 29.892 9.712 -29.404 1.00 76.81 293 GLN A N 1
ATOM 2229 C CA . GLN A 1 293 ? 29.407 10.687 -30.387 1.00 76.81 293 GLN A CA 1
ATOM 2230 C C . GLN A 1 293 ? 29.389 10.098 -31.798 1.00 76.81 293 GLN A C 1
ATOM 2232 O O . GLN A 1 293 ? 30.319 9.416 -32.214 1.00 76.81 293 GLN A O 1
ATOM 2237 N N . VAL A 1 294 ? 28.346 10.416 -32.561 1.00 86.06 294 VAL A N 1
ATOM 2238 C CA . VAL A 1 294 ? 28.297 10.146 -34.000 1.00 86.06 294 VAL A CA 1
ATOM 2239 C C . VAL A 1 294 ? 28.920 11.339 -34.714 1.00 86.06 294 VAL A C 1
ATOM 2241 O O . VAL A 1 294 ? 28.404 12.449 -34.591 1.00 86.06 294 VAL A O 1
ATOM 2244 N N . ARG A 1 295 ? 30.007 11.122 -35.455 1.00 86.56 295 ARG A N 1
ATOM 2245 C CA . ARG A 1 295 ? 30.787 12.160 -36.142 1.00 86.56 295 ARG A CA 1
ATOM 2246 C C . ARG A 1 295 ? 30.916 11.892 -37.639 1.00 86.56 295 ARG A C 1
ATOM 2248 O O . ARG A 1 295 ? 30.929 10.744 -38.088 1.00 86.56 295 ARG A O 1
ATOM 2255 N N . LEU A 1 296 ? 31.048 12.967 -38.406 1.00 87.81 296 LEU A N 1
ATOM 2256 C CA . LEU A 1 296 ? 31.433 12.941 -39.813 1.00 87.81 296 LEU A CA 1
ATOM 2257 C C . LEU A 1 296 ? 32.818 13.564 -39.976 1.00 87.81 296 LEU A C 1
ATOM 2259 O O . LEU A 1 296 ? 33.170 14.476 -39.232 1.00 87.81 296 LEU A O 1
ATOM 2263 N N . VAL A 1 297 ? 33.562 13.095 -40.972 1.00 88.00 297 VAL A N 1
ATOM 2264 C CA . VAL A 1 297 ? 34.852 13.650 -41.392 1.00 88.00 297 VAL A CA 1
ATOM 2265 C C . VAL A 1 297 ? 34.750 14.073 -42.852 1.00 88.00 297 VAL A C 1
ATOM 2267 O O . VAL A 1 297 ? 34.132 13.376 -43.669 1.00 88.00 297 VAL A O 1
ATOM 2270 N N . ARG A 1 298 ? 35.351 15.215 -43.182 1.00 88.62 298 ARG A N 1
ATOM 2271 C CA . ARG A 1 298 ? 35.458 15.728 -44.546 1.00 88.62 298 ARG A CA 1
ATOM 2272 C C . ARG A 1 298 ? 36.712 15.181 -45.223 1.00 88.62 298 ARG A C 1
ATOM 2274 O O . ARG A 1 298 ? 37.822 15.452 -44.779 1.00 88.62 298 ARG A O 1
ATOM 2281 N N . TYR A 1 299 ? 36.536 14.476 -46.339 1.00 86.25 299 TYR A N 1
ATOM 2282 C CA . TYR A 1 299 ? 37.639 13.934 -47.135 1.00 86.25 299 TYR A CA 1
ATOM 2283 C C . TYR A 1 299 ? 37.796 14.684 -48.464 1.00 86.25 299 TYR A C 1
ATOM 2285 O O . TYR A 1 299 ? 36.790 14.948 -49.144 1.00 86.25 299 TYR A O 1
ATOM 2293 N N . PRO A 1 300 ? 39.035 15.017 -48.875 1.00 82.25 300 PRO A N 1
ATOM 2294 C CA . PRO A 1 300 ? 39.297 15.542 -50.209 1.00 82.25 300 PRO A CA 1
ATOM 2295 C C . PRO A 1 300 ? 38.999 14.472 -51.268 1.00 82.25 300 PRO A C 1
ATOM 2297 O O . PRO A 1 300 ? 39.129 13.276 -51.012 1.00 82.25 300 PRO A O 1
ATOM 2300 N N . ARG A 1 301 ? 38.589 14.900 -52.467 1.00 82.94 301 ARG A N 1
ATOM 2301 C CA . ARG A 1 301 ? 38.298 13.999 -53.589 1.00 82.94 301 ARG A CA 1
ATOM 2302 C C . ARG A 1 301 ? 38.966 14.498 -54.872 1.00 82.94 301 ARG A C 1
ATOM 2304 O O . ARG A 1 301 ? 38.619 15.569 -55.354 1.00 82.94 301 ARG A O 1
ATOM 2311 N N . ALA A 1 302 ? 39.911 13.752 -55.440 1.00 69.75 302 ALA A N 1
ATOM 2312 C CA . ALA A 1 302 ? 40.823 14.217 -56.492 1.00 69.75 302 ALA A CA 1
ATOM 2313 C C . ALA A 1 302 ? 40.122 14.686 -57.784 1.00 69.75 302 ALA A C 1
ATOM 2315 O O . ALA A 1 302 ? 40.622 15.575 -58.469 1.00 69.75 302 ALA A O 1
ATOM 2316 N N . ALA A 1 303 ? 38.955 14.118 -58.107 1.00 65.50 303 ALA A N 1
ATOM 2317 C CA . ALA A 1 303 ? 38.188 14.424 -59.319 1.00 65.50 303 ALA A CA 1
ATOM 2318 C C . ALA A 1 303 ? 36.821 15.094 -59.052 1.00 65.50 303 ALA A C 1
ATOM 2320 O O . ALA A 1 303 ? 36.004 15.212 -59.968 1.00 65.50 303 ALA A O 1
ATOM 2321 N N . ALA A 1 304 ? 36.526 15.505 -57.811 1.00 73.81 304 ALA A N 1
ATOM 2322 C CA . ALA A 1 304 ? 35.214 16.039 -57.435 1.00 73.81 304 ALA A CA 1
ATOM 2323 C C . ALA A 1 304 ? 35.276 16.966 -56.205 1.00 73.81 304 ALA A C 1
ATOM 2325 O O . ALA A 1 304 ? 36.332 17.242 -55.651 1.00 73.81 304 ALA A O 1
ATOM 2326 N N . LYS A 1 305 ? 34.119 17.480 -55.768 1.00 80.00 305 LYS A N 1
ATOM 2327 C CA . LYS A 1 305 ? 34.027 18.222 -54.501 1.00 80.00 305 LYS A CA 1
ATOM 2328 C C . LYS A 1 305 ? 34.321 17.286 -53.309 1.00 80.00 305 LYS A C 1
ATOM 2330 O O . LYS A 1 305 ? 34.000 16.098 -53.416 1.00 80.00 305 LYS A O 1
ATOM 2335 N N . PRO A 1 306 ? 34.867 17.809 -52.191 1.00 82.94 306 PRO A N 1
ATOM 2336 C CA . PRO A 1 306 ? 35.025 17.053 -50.950 1.00 82.94 306 PRO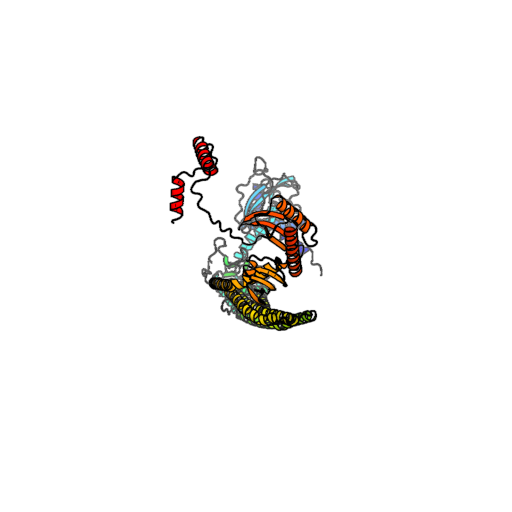 A CA 1
ATOM 2337 C C . PRO A 1 306 ? 33.720 16.386 -50.511 1.00 82.94 306 PRO A C 1
ATOM 2339 O O . PRO A 1 306 ? 32.629 16.890 -50.798 1.00 82.94 306 PRO A O 1
ATOM 2342 N N . VAL A 1 307 ? 33.837 15.259 -49.815 1.00 89.06 307 VAL A N 1
ATOM 2343 C CA . VAL A 1 307 ? 32.695 14.466 -49.343 1.00 89.06 307 VAL A CA 1
ATOM 2344 C C . VAL A 1 307 ? 32.752 14.274 -47.836 1.00 89.06 307 VAL A C 1
ATOM 2346 O O . VAL A 1 307 ? 33.831 14.145 -47.262 1.00 89.06 307 VAL A O 1
ATOM 2349 N N . TRP A 1 308 ? 31.583 14.227 -47.205 1.00 90.19 308 TRP A N 1
ATOM 2350 C CA . TRP A 1 308 ? 31.442 13.926 -45.784 1.00 90.19 308 TRP A CA 1
ATOM 2351 C C . TRP A 1 308 ? 31.056 12.457 -45.590 1.00 90.19 308 TRP A C 1
ATOM 2353 O O . TRP A 1 308 ? 30.069 11.992 -46.165 1.00 90.19 308 TRP A O 1
ATOM 2363 N N . LEU A 1 309 ? 31.831 11.734 -44.780 1.00 91.50 309 LEU A N 1
ATOM 2364 C CA . LEU A 1 309 ? 31.619 10.317 -44.452 1.00 91.50 309 LEU A CA 1
ATOM 2365 C C . LEU A 1 309 ? 31.613 10.127 -42.931 1.00 91.50 309 LEU A C 1
ATOM 2367 O O . LEU A 1 309 ? 32.212 10.921 -42.208 1.00 91.50 309 LEU A O 1
ATOM 2371 N N . PHE A 1 310 ? 30.944 9.087 -42.428 1.00 91.56 310 PHE A N 1
ATOM 2372 C CA . PHE A 1 310 ? 30.963 8.770 -40.993 1.00 91.56 310 PHE A CA 1
ATOM 2373 C C . PHE A 1 310 ? 32.352 8.321 -40.558 1.00 91.56 310 PHE A C 1
ATOM 2375 O O . PHE A 1 310 ? 32.956 7.472 -41.211 1.00 91.56 310 PHE A O 1
ATOM 2382 N N . SER A 1 311 ? 32.831 8.889 -39.451 1.00 88.81 311 SER A N 1
ATOM 2383 C CA . SER A 1 311 ? 34.212 8.717 -39.004 1.00 88.81 311 SER A CA 1
ATOM 2384 C C . SER A 1 311 ? 34.530 7.264 -38.610 1.00 88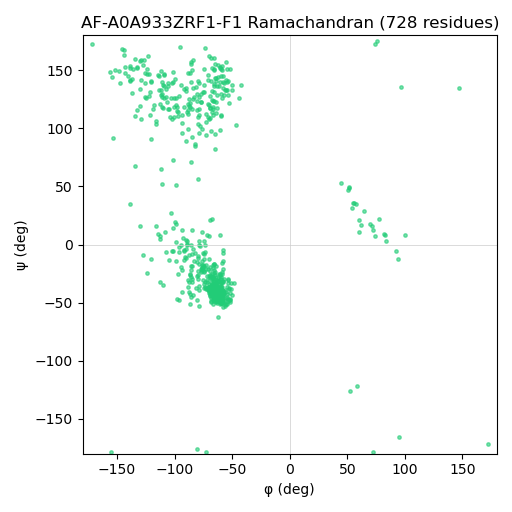.81 311 SER A C 1
ATOM 2386 O O . SER A 1 311 ? 33.625 6.538 -38.178 1.00 88.81 311 SER A O 1
ATOM 2388 N N . PRO A 1 312 ? 35.806 6.838 -38.656 1.00 85.88 312 PRO A N 1
ATOM 2389 C CA . PRO A 1 312 ? 36.228 5.537 -38.134 1.00 85.88 312 PRO A CA 1
ATOM 2390 C C . PRO A 1 312 ? 35.821 5.311 -36.671 1.00 85.88 312 PRO A C 1
ATOM 2392 O O . PRO A 1 312 ? 35.434 4.205 -36.299 1.00 85.88 312 PRO A O 1
ATOM 2395 N N . GLU A 1 313 ? 35.859 6.356 -35.837 1.00 82.75 313 GLU A N 1
ATOM 2396 C CA . GLU A 1 313 ? 35.430 6.296 -34.433 1.00 82.75 313 GLU A CA 1
ATOM 2397 C C . GLU A 1 313 ? 33.922 6.033 -34.311 1.00 82.75 313 GLU A C 1
ATOM 2399 O O . GLU A 1 313 ? 33.474 5.248 -33.472 1.00 82.75 313 GLU A O 1
ATOM 2404 N N . THR A 1 314 ? 33.128 6.634 -35.199 1.00 88.12 314 THR A N 1
ATOM 2405 C CA . THR A 1 314 ? 31.687 6.373 -35.282 1.00 88.12 314 THR A CA 1
ATOM 2406 C C . THR A 1 314 ? 31.427 4.929 -35.684 1.00 88.12 314 THR A C 1
ATOM 2408 O O . THR A 1 314 ? 30.617 4.254 -35.056 1.00 88.12 314 THR A O 1
ATOM 2411 N N . VAL A 1 315 ? 32.132 4.436 -36.705 1.00 90.44 315 VAL A N 1
ATOM 2412 C CA . VAL A 1 315 ? 32.015 3.055 -37.196 1.00 90.44 315 VAL A CA 1
ATOM 2413 C C . VAL A 1 315 ? 32.403 2.049 -36.109 1.00 90.44 315 VAL A C 1
ATOM 2415 O O . VAL A 1 315 ? 31.670 1.086 -35.881 1.00 90.44 315 VAL A O 1
ATOM 2418 N N . GLY A 1 316 ? 33.500 2.302 -35.391 1.00 86.25 316 GLY A N 1
ATOM 2419 C CA . GLY A 1 316 ? 33.963 1.463 -34.284 1.00 86.25 316 GLY A CA 1
ATOM 2420 C C . GLY A 1 316 ? 33.009 1.430 -33.085 1.00 86.25 316 GLY A C 1
ATOM 2421 O O . GLY A 1 316 ? 32.960 0.429 -32.373 1.00 86.25 316 GLY A O 1
ATOM 2422 N N . SER A 1 317 ? 32.206 2.480 -32.885 1.00 87.50 317 SER A N 1
ATOM 2423 C CA . SER A 1 317 ? 31.254 2.588 -31.769 1.00 87.50 317 SER A CA 1
ATOM 2424 C C . SER A 1 317 ? 29.816 2.171 -32.112 1.00 87.50 317 SER A C 1
ATOM 2426 O O . SER A 1 317 ? 28.988 2.059 -31.203 1.00 87.50 317 SER A O 1
ATOM 2428 N N . VAL A 1 318 ? 29.489 1.870 -33.382 1.00 89.75 318 VAL A N 1
ATOM 2429 C CA . VAL A 1 318 ? 28.113 1.527 -33.814 1.00 89.75 318 VAL A CA 1
ATOM 2430 C C . VAL A 1 318 ? 27.507 0.397 -32.988 1.00 89.75 318 VAL A C 1
ATOM 2432 O O . VAL A 1 318 ? 26.363 0.513 -32.553 1.00 89.75 318 VAL A O 1
ATOM 2435 N N . ASP A 1 319 ? 28.239 -0.695 -32.762 1.00 89.31 319 ASP A N 1
ATOM 2436 C CA . ASP A 1 319 ? 27.699 -1.861 -32.056 1.00 89.31 319 ASP A CA 1
ATOM 2437 C C . ASP A 1 319 ? 27.434 -1.558 -30.571 1.00 89.31 319 ASP A C 1
ATOM 2439 O O . ASP A 1 319 ? 26.415 -1.983 -30.018 1.00 89.31 319 ASP A O 1
ATOM 2443 N N . GLN A 1 320 ? 28.286 -0.745 -29.940 1.00 86.25 320 GLN A N 1
ATOM 2444 C CA . GLN A 1 320 ? 28.089 -0.270 -28.569 1.00 86.25 320 GLN A CA 1
ATOM 2445 C C . GLN A 1 320 ? 26.867 0.656 -28.473 1.00 86.25 320 GLN A C 1
ATOM 2447 O O . GLN A 1 320 ? 26.030 0.500 -27.578 1.00 86.25 320 GLN A O 1
ATOM 2452 N N . LEU A 1 321 ? 26.730 1.594 -29.416 1.00 84.81 321 LEU A N 1
ATOM 2453 C CA . LEU A 1 321 ? 25.583 2.499 -29.502 1.00 84.81 321 LEU A CA 1
ATOM 2454 C C . LEU A 1 321 ? 24.283 1.732 -29.780 1.00 84.81 321 LEU A C 1
ATOM 2456 O O . LEU A 1 321 ? 23.256 2.009 -29.161 1.00 84.81 321 LEU A O 1
ATOM 2460 N N . TYR A 1 322 ? 24.325 0.723 -30.651 1.00 87.19 322 TYR A N 1
ATOM 2461 C CA . TYR A 1 322 ? 23.182 -0.128 -30.970 1.00 87.19 322 TYR A CA 1
ATOM 2462 C C . TYR A 1 322 ? 22.770 -1.026 -29.797 1.00 87.19 322 TYR A C 1
ATOM 2464 O O . TYR A 1 322 ? 21.579 -1.215 -29.568 1.00 87.19 322 TYR A O 1
ATOM 2472 N N . GLY A 1 323 ? 23.711 -1.529 -28.997 1.00 82.25 323 GLY A N 1
ATOM 2473 C CA . GLY A 1 323 ? 23.382 -2.277 -27.779 1.00 82.25 323 GLY A CA 1
ATOM 2474 C C . GLY A 1 323 ? 22.638 -1.436 -26.733 1.00 82.25 323 GLY A C 1
ATOM 2475 O O . GLY A 1 323 ? 21.777 -1.952 -26.025 1.00 82.25 323 GLY A O 1
ATOM 2476 N N . ARG A 1 324 ? 22.936 -0.133 -26.654 1.00 80.19 324 ARG A N 1
ATOM 2477 C CA . ARG A 1 324 ? 22.321 0.792 -25.685 1.00 80.19 324 ARG A CA 1
ATOM 2478 C C . ARG A 1 324 ? 21.013 1.403 -26.185 1.00 80.19 324 ARG A C 1
ATOM 2480 O O . ARG A 1 324 ? 20.060 1.549 -25.425 1.00 80.19 324 ARG A O 1
ATOM 2487 N N . VAL A 1 325 ? 20.993 1.805 -27.453 1.00 77.94 325 VAL A N 1
ATOM 2488 C CA . VAL A 1 325 ? 19.950 2.656 -28.044 1.00 77.94 325 VAL A CA 1
ATOM 2489 C C . VAL A 1 325 ? 19.247 1.951 -29.213 1.00 77.94 325 VAL A C 1
ATOM 2491 O O . VAL A 1 325 ? 18.185 2.366 -29.650 1.00 77.94 325 VAL A O 1
ATOM 2494 N N . GLY A 1 326 ? 19.758 0.845 -29.736 1.00 80.38 326 GLY A N 1
ATOM 2495 C CA . GLY A 1 326 ? 19.129 0.118 -30.841 1.00 80.38 326 GLY A CA 1
ATOM 2496 C C . GLY A 1 326 ? 17.859 -0.647 -30.454 1.00 80.38 326 GLY A C 1
ATOM 2497 O O . GLY A 1 326 ? 17.401 -0.638 -29.312 1.00 80.38 326 GLY A O 1
ATOM 2498 N N . TYR A 1 327 ? 17.290 -1.341 -31.441 1.00 83.06 327 TYR A N 1
ATOM 2499 C CA . TYR A 1 327 ? 16.080 -2.165 -31.296 1.00 83.06 327 TYR A CA 1
ATOM 2500 C C . TYR A 1 327 ? 16.396 -3.662 -31.136 1.00 83.06 327 TYR A C 1
ATOM 2502 O O . TYR A 1 327 ? 15.533 -4.512 -31.361 1.00 83.06 327 TYR A O 1
ATOM 2510 N N . GLY A 1 328 ? 17.644 -3.994 -30.783 1.00 84.38 328 GLY A N 1
ATOM 2511 C CA . GLY A 1 328 ? 18.102 -5.362 -30.541 1.00 84.38 328 GLY A CA 1
ATOM 2512 C C . GLY A 1 328 ? 17.781 -6.310 -31.699 1.00 84.38 328 GLY A C 1
ATOM 2513 O O . GLY A 1 328 ? 18.103 -6.034 -32.855 1.00 84.38 328 GLY A O 1
ATOM 2514 N N . TRP A 1 329 ? 17.108 -7.420 -31.392 1.00 84.75 329 TRP A N 1
ATOM 2515 C CA . TRP A 1 329 ? 16.720 -8.422 -32.387 1.00 84.75 329 TRP A CA 1
ATOM 2516 C C . TRP A 1 329 ? 15.824 -7.854 -33.497 1.00 84.75 329 TRP A C 1
ATOM 2518 O O . TRP A 1 329 ? 16.034 -8.160 -34.674 1.00 84.75 329 TRP A O 1
ATOM 2528 N N . ALA A 1 330 ? 14.859 -7.000 -33.139 1.00 85.88 330 ALA A N 1
ATOM 2529 C CA . ALA A 1 330 ? 13.892 -6.449 -34.083 1.00 85.88 330 ALA A CA 1
ATOM 2530 C C . ALA A 1 330 ? 14.591 -5.605 -35.154 1.00 85.88 330 ALA A C 1
ATOM 2532 O O . ALA A 1 330 ? 14.312 -5.753 -36.342 1.00 85.88 330 ALA A O 1
ATOM 2533 N N . GLY A 1 331 ? 15.550 -4.768 -34.754 1.00 84.56 331 GLY A N 1
ATOM 2534 C CA . GLY A 1 331 ? 16.289 -3.925 -35.692 1.00 84.56 331 GLY A CA 1
ATOM 2535 C C . GLY A 1 331 ? 17.186 -4.703 -36.657 1.00 84.56 331 GLY A C 1
ATOM 2536 O O . GLY A 1 331 ? 17.350 -4.268 -37.798 1.00 84.56 331 GLY A O 1
ATOM 2537 N N . ASP A 1 332 ? 17.680 -5.880 -36.265 1.00 84.88 332 ASP A N 1
ATOM 2538 C CA . ASP A 1 332 ? 18.525 -6.730 -37.115 1.00 84.88 332 ASP A CA 1
ATOM 2539 C C . ASP A 1 332 ? 17.712 -7.551 -38.140 1.00 84.88 332 ASP A C 1
ATOM 2541 O O . ASP A 1 332 ? 18.224 -7.853 -39.218 1.00 84.88 332 ASP A O 1
ATOM 2545 N N . HIS A 1 333 ? 16.438 -7.862 -37.858 1.00 87.25 333 HIS A N 1
ATOM 2546 C CA . HIS A 1 333 ? 15.635 -8.782 -38.684 1.00 87.25 333 HIS A CA 1
ATOM 2547 C C . HIS A 1 333 ? 14.463 -8.121 -39.421 1.00 87.25 333 HIS A C 1
ATOM 2549 O O . HIS A 1 333 ? 14.137 -8.532 -40.534 1.00 87.25 333 HIS A O 1
ATOM 2555 N N . LEU A 1 334 ? 13.831 -7.086 -38.859 1.00 87.81 334 LEU A N 1
ATOM 2556 C CA . LEU A 1 334 ? 12.623 -6.501 -39.452 1.00 87.81 334 LEU A CA 1
ATOM 2557 C C . LEU A 1 334 ? 12.938 -5.546 -40.619 1.00 87.81 334 LEU A C 1
ATOM 2559 O O . LEU A 1 334 ? 13.889 -4.770 -40.533 1.00 87.81 334 LEU A O 1
ATOM 2563 N N . PRO A 1 335 ? 12.149 -5.551 -41.707 1.00 87.06 335 PRO A N 1
ATOM 2564 C CA . PRO A 1 335 ? 12.306 -4.596 -42.805 1.00 87.06 335 PRO A CA 1
ATOM 2565 C C . PRO A 1 335 ? 12.167 -3.116 -42.372 1.00 87.06 335 PRO A C 1
ATOM 2567 O O . PRO A 1 335 ? 11.429 -2.834 -41.423 1.00 87.06 335 PRO A O 1
ATOM 2570 N N . PRO A 1 336 ? 12.784 -2.153 -43.095 1.00 82.12 336 PRO A N 1
ATOM 2571 C CA . PRO A 1 336 ? 12.743 -0.720 -42.756 1.00 82.12 336 PRO A CA 1
ATOM 2572 C C . PRO A 1 336 ? 11.333 -0.138 -42.569 1.00 82.12 336 PRO A C 1
ATOM 2574 O O . PRO A 1 336 ? 11.126 0.686 -41.679 1.00 82.12 336 PRO A O 1
ATOM 2577 N N . LEU A 1 337 ? 10.349 -0.648 -43.322 1.00 84.75 337 LEU A N 1
ATOM 2578 C CA . LEU A 1 337 ? 8.942 -0.228 -43.266 1.00 84.75 337 LEU A CA 1
ATOM 2579 C C . LEU A 1 337 ? 8.327 -0.283 -41.855 1.00 84.75 337 LEU A C 1
ATOM 2581 O O . LEU A 1 337 ? 7.473 0.533 -41.518 1.00 84.75 337 LEU A O 1
ATOM 2585 N N . PHE A 1 338 ? 8.790 -1.201 -41.000 1.00 86.88 338 PHE A N 1
ATOM 2586 C CA . PHE A 1 338 ? 8.316 -1.328 -39.621 1.00 86.88 338 PHE A CA 1
ATOM 2587 C C . PHE A 1 338 ? 8.800 -0.197 -38.700 1.00 86.88 338 PHE A C 1
ATOM 2589 O O . PHE A 1 338 ? 8.190 0.037 -37.657 1.00 86.88 338 PHE A O 1
ATOM 2596 N N . PHE A 1 339 ? 9.877 0.493 -39.082 1.00 85.94 339 PHE A N 1
ATOM 2597 C CA . PHE A 1 339 ? 10.510 1.586 -38.335 1.00 85.94 339 PHE A CA 1
ATOM 2598 C C . PHE A 1 339 ? 10.260 2.964 -38.962 1.00 85.94 339 PHE A C 1
ATOM 2600 O O . PHE A 1 339 ? 10.715 3.969 -38.417 1.00 85.94 339 PHE A O 1
ATOM 2607 N N . ASP A 1 340 ? 9.643 3.027 -40.143 1.00 79.62 340 ASP A N 1
ATOM 2608 C CA . ASP A 1 340 ? 9.329 4.284 -40.834 1.00 79.62 340 ASP A CA 1
ATOM 2609 C C . ASP A 1 340 ? 7.980 4.862 -40.401 1.00 79.62 340 ASP A C 1
ATOM 2611 O O . ASP A 1 340 ? 7.824 6.081 -40.354 1.00 79.62 340 ASP A O 1
ATOM 2615 N N . TRP A 1 341 ? 7.015 4.005 -40.059 1.00 81.94 341 TRP A N 1
ATOM 2616 C CA . TRP A 1 341 ? 5.720 4.463 -39.572 1.00 81.94 341 TRP A CA 1
ATOM 2617 C C . TRP A 1 341 ? 5.746 4.643 -38.052 1.00 81.94 341 TRP A C 1
ATOM 2619 O O . TRP A 1 341 ? 5.867 3.672 -37.300 1.00 81.94 341 TRP A O 1
ATOM 2629 N N . GLU A 1 342 ? 5.642 5.898 -37.618 1.00 83.56 342 GLU A N 1
ATOM 2630 C CA . GLU A 1 342 ? 5.669 6.316 -36.218 1.00 83.56 342 GLU A CA 1
ATOM 2631 C C . GLU A 1 342 ? 4.415 7.132 -35.892 1.00 83.56 342 GLU A C 1
ATOM 2633 O O . GLU A 1 342 ? 4.110 8.125 -36.554 1.00 83.56 342 GLU A O 1
ATOM 2638 N N . VAL A 1 343 ? 3.689 6.716 -34.855 1.00 85.00 343 VAL A N 1
ATOM 2639 C CA . VAL A 1 343 ? 2.523 7.436 -34.330 1.00 85.00 343 VAL A CA 1
ATOM 2640 C C . VAL A 1 343 ? 2.701 7.580 -32.825 1.00 85.00 343 VAL A C 1
ATOM 2642 O O . VAL A 1 343 ? 2.817 6.583 -32.113 1.00 85.00 343 VAL A O 1
ATOM 2645 N N . GLY A 1 344 ? 2.753 8.823 -32.340 1.00 80.94 344 GLY A N 1
ATOM 2646 C CA . GLY A 1 344 ? 2.891 9.120 -30.910 1.00 80.94 344 GLY A CA 1
ATOM 2647 C C . GLY A 1 344 ? 4.212 8.655 -30.280 1.00 80.94 344 GLY A C 1
ATOM 2648 O O . GLY A 1 344 ? 4.226 8.327 -29.098 1.00 80.94 344 GLY A O 1
ATOM 2649 N N . GLY A 1 345 ? 5.310 8.587 -31.045 1.00 82.62 345 GLY A N 1
ATOM 2650 C CA . GLY A 1 345 ? 6.608 8.108 -30.545 1.00 82.62 345 GLY A CA 1
ATOM 2651 C C . GLY A 1 345 ? 6.768 6.584 -30.528 1.00 82.62 345 GLY A C 1
ATOM 2652 O O . GLY A 1 345 ? 7.737 6.080 -29.960 1.00 82.62 345 GLY A O 1
ATOM 2653 N N . VAL A 1 346 ? 5.809 5.848 -31.104 1.00 88.69 346 VAL A N 1
ATOM 2654 C CA . VAL A 1 346 ? 5.783 4.379 -31.149 1.00 88.69 346 VAL A CA 1
ATOM 2655 C C . VAL A 1 346 ? 5.746 3.909 -32.599 1.00 88.69 346 VAL A C 1
ATOM 2657 O O . VAL A 1 346 ? 4.945 4.387 -33.407 1.00 88.69 346 VAL A O 1
ATOM 2660 N N . GLN A 1 347 ? 6.618 2.959 -32.924 1.00 90.56 347 GLN A N 1
ATOM 2661 C CA . GLN A 1 347 ? 6.778 2.407 -34.270 1.00 90.56 347 GLN A CA 1
ATOM 2662 C C . GLN A 1 347 ? 5.762 1.298 -34.561 1.00 90.56 347 GLN A C 1
ATOM 2664 O O . GLN A 1 347 ? 5.257 0.651 -33.642 1.00 90.56 347 GLN A O 1
ATOM 2669 N N . LEU A 1 348 ? 5.499 1.011 -35.839 1.00 90.56 348 LEU A N 1
ATOM 2670 C CA . LEU A 1 348 ? 4.540 -0.025 -36.250 1.00 90.56 348 LEU A CA 1
ATOM 2671 C C . LEU A 1 348 ? 4.800 -1.391 -35.594 1.00 90.56 348 LEU A C 1
ATOM 2673 O O . LEU A 1 348 ? 3.874 -2.009 -35.069 1.00 90.56 348 LEU A O 1
ATOM 2677 N N . TRP A 1 349 ? 6.047 -1.873 -35.588 1.00 90.94 349 TRP A N 1
ATOM 2678 C CA . TRP A 1 349 ? 6.349 -3.167 -34.957 1.00 90.94 349 TRP A CA 1
ATOM 2679 C C . TRP A 1 349 ? 6.138 -3.146 -33.440 1.00 90.94 349 TRP A C 1
ATOM 2681 O O . TRP A 1 349 ? 5.781 -4.172 -32.868 1.00 90.94 349 TRP A O 1
ATOM 2691 N N . GLN A 1 350 ? 6.317 -1.991 -32.790 1.00 92.94 350 GLN A N 1
ATOM 2692 C CA . GLN A 1 350 ? 6.049 -1.832 -31.363 1.00 92.94 350 GLN A CA 1
ATOM 2693 C C . GLN A 1 350 ? 4.545 -1.859 -31.092 1.00 92.94 350 GLN A C 1
ATOM 2695 O O . GLN A 1 350 ? 4.129 -2.497 -30.135 1.00 92.94 350 GLN A O 1
ATOM 2700 N N . TRP A 1 351 ? 3.717 -1.259 -31.954 1.00 93.31 351 TRP A N 1
ATOM 2701 C CA . TRP A 1 351 ? 2.256 -1.368 -31.869 1.00 93.31 351 TRP A CA 1
ATOM 2702 C C . TRP A 1 351 ? 1.768 -2.810 -32.019 1.00 93.31 351 TRP A C 1
ATOM 2704 O O . TRP A 1 351 ? 1.006 -3.295 -31.183 1.00 93.31 351 TRP A O 1
ATOM 2714 N N . LEU A 1 352 ? 2.249 -3.524 -33.040 1.00 93.75 352 LEU A N 1
ATOM 2715 C CA . LEU A 1 352 ? 1.952 -4.950 -33.216 1.00 93.75 352 LEU A CA 1
ATOM 2716 C C . LEU A 1 352 ? 2.453 -5.770 -32.021 1.00 93.75 352 LEU A C 1
ATOM 2718 O O . LEU A 1 352 ? 1.752 -6.649 -31.523 1.00 93.75 352 LEU A O 1
ATOM 2722 N N . GLY A 1 353 ? 3.642 -5.431 -31.524 1.00 94.19 353 GLY A N 1
ATOM 2723 C CA . GLY A 1 353 ? 4.237 -6.019 -30.337 1.00 94.19 353 GLY A CA 1
ATOM 2724 C C . GLY A 1 353 ? 3.424 -5.778 -29.066 1.00 94.19 353 GLY A C 1
ATOM 2725 O O . GLY A 1 353 ? 3.303 -6.691 -28.260 1.00 94.19 353 GLY A O 1
ATOM 2726 N N . LEU A 1 354 ? 2.808 -4.605 -28.895 1.00 95.31 354 LEU A N 1
ATOM 2727 C CA . LEU A 1 354 ? 1.910 -4.305 -27.775 1.00 95.31 354 LEU A CA 1
ATOM 2728 C C . LEU A 1 354 ? 0.630 -5.140 -27.837 1.00 95.31 354 LEU A C 1
ATOM 2730 O O . LEU A 1 354 ? 0.208 -5.682 -26.818 1.00 95.31 354 LEU A O 1
ATOM 2734 N N . VAL A 1 355 ? 0.036 -5.295 -29.023 1.00 96.00 355 VAL A N 1
ATOM 2735 C CA . VAL A 1 355 ? -1.137 -6.164 -29.215 1.00 96.00 355 VAL A CA 1
ATOM 2736 C C . VAL A 1 355 ? -0.780 -7.621 -28.913 1.00 96.00 355 VAL A C 1
ATOM 2738 O O . VAL A 1 355 ? -1.507 -8.299 -28.185 1.00 96.00 355 VAL A O 1
ATOM 2741 N N . ALA A 1 356 ? 0.369 -8.092 -29.405 1.00 95.56 356 ALA A N 1
ATOM 2742 C CA . ALA A 1 356 ? 0.870 -9.433 -29.119 1.00 95.56 356 ALA A CA 1
ATOM 2743 C C . ALA A 1 356 ? 1.180 -9.628 -27.625 1.00 95.56 356 ALA A C 1
ATOM 2745 O O . ALA A 1 356 ? 0.795 -10.643 -27.049 1.00 95.56 356 ALA A O 1
ATOM 2746 N N . ALA A 1 357 ? 1.810 -8.644 -26.976 1.00 95.62 357 ALA A N 1
ATOM 2747 C CA . ALA A 1 357 ? 2.095 -8.652 -25.544 1.00 95.62 357 ALA A CA 1
ATOM 2748 C C . ALA A 1 357 ? 0.809 -8.677 -24.710 1.00 95.62 357 ALA A C 1
ATOM 2750 O O . ALA A 1 357 ? 0.766 -9.357 -23.688 1.00 95.62 357 ALA A O 1
ATOM 2751 N N . LEU A 1 358 ? -0.248 -7.978 -25.139 1.00 96.25 358 LEU A N 1
ATOM 2752 C CA . LEU A 1 358 ? -1.550 -8.007 -24.475 1.00 96.25 358 LEU A CA 1
ATOM 2753 C C . LEU A 1 358 ? -2.218 -9.377 -24.618 1.00 96.25 358 LEU A C 1
ATOM 2755 O O . LEU A 1 358 ? -2.680 -9.930 -23.625 1.00 96.25 358 LEU A O 1
ATOM 2759 N N . ALA A 1 359 ? -2.228 -9.956 -25.821 1.00 96.81 359 ALA A N 1
ATOM 2760 C CA . ALA A 1 359 ? -2.772 -11.294 -26.052 1.00 96.81 359 ALA A CA 1
ATOM 2761 C C . ALA A 1 359 ? -2.006 -12.369 -25.258 1.00 96.81 359 ALA A C 1
ATOM 2763 O O . ALA A 1 359 ? -2.618 -13.204 -24.589 1.00 96.81 359 ALA A O 1
ATOM 2764 N N . ALA A 1 360 ? -0.671 -12.309 -25.269 1.00 95.50 360 ALA A N 1
ATOM 2765 C CA . ALA A 1 360 ? 0.188 -13.184 -24.476 1.00 95.50 360 ALA A CA 1
ATOM 2766 C C . ALA A 1 360 ? -0.020 -12.969 -22.971 1.00 95.50 360 ALA A C 1
ATOM 2768 O O . ALA A 1 360 ? -0.083 -13.936 -22.218 1.00 95.50 360 ALA A O 1
ATOM 2769 N N . GLY A 1 361 ? -0.176 -11.716 -22.535 1.00 96.19 361 GLY A N 1
ATOM 2770 C CA . GLY A 1 361 ? -0.484 -11.354 -21.155 1.00 96.19 361 GLY A CA 1
ATOM 2771 C C . GLY A 1 361 ? -1.827 -11.912 -20.692 1.00 96.19 361 GLY A C 1
ATOM 2772 O O . GLY A 1 361 ? -1.891 -12.488 -19.613 1.00 96.19 361 GLY A O 1
ATOM 2773 N N . LEU A 1 362 ? -2.878 -11.818 -21.514 1.00 95.44 362 LEU A N 1
ATOM 2774 C CA . LEU A 1 362 ? -4.202 -12.380 -21.223 1.00 95.44 362 LEU A CA 1
ATOM 2775 C C . LEU A 1 362 ? -4.154 -13.907 -21.112 1.00 95.44 362 LEU A C 1
ATOM 2777 O O . LEU A 1 362 ? -4.700 -14.477 -20.167 1.00 95.44 362 LEU A O 1
ATOM 2781 N N . LEU A 1 363 ? -3.466 -14.572 -22.046 1.00 96.44 363 LEU A N 1
ATOM 2782 C CA . LEU A 1 363 ? -3.288 -16.023 -22.022 1.00 96.44 363 LEU A CA 1
ATOM 2783 C C . LEU A 1 363 ? -2.486 -16.468 -20.791 1.00 96.44 363 LEU A C 1
ATOM 2785 O O . LEU A 1 363 ? -2.918 -17.358 -20.060 1.00 96.44 363 LEU A O 1
ATOM 2789 N N . ALA A 1 364 ? -1.339 -15.832 -20.536 1.00 95.38 364 ALA A N 1
ATOM 2790 C CA . ALA A 1 364 ? -0.494 -16.127 -19.385 1.00 95.38 364 ALA A CA 1
ATOM 2791 C C . ALA A 1 364 ? -1.224 -15.841 -18.067 1.00 95.38 364 ALA A C 1
ATOM 2793 O O . ALA A 1 364 ? -1.196 -16.668 -17.162 1.00 95.38 364 ALA A O 1
ATOM 2794 N N . GLY A 1 365 ? -1.937 -14.718 -17.972 1.00 95.00 365 GLY A N 1
ATOM 2795 C CA . GLY A 1 365 ? -2.732 -14.353 -16.805 1.00 95.00 365 GLY A CA 1
ATOM 2796 C C . GLY A 1 365 ? -3.843 -15.358 -16.514 1.00 95.00 365 GLY A C 1
ATOM 2797 O O . GLY A 1 365 ? -4.035 -15.746 -15.361 1.00 95.00 365 GLY A O 1
ATOM 2798 N N . TRP A 1 366 ? -4.529 -15.845 -17.552 1.00 94.44 366 TRP A N 1
ATOM 2799 C CA . TRP A 1 366 ? -5.525 -16.910 -17.432 1.00 94.44 366 TRP A CA 1
ATOM 2800 C C . TRP A 1 366 ? -4.905 -18.237 -16.968 1.00 94.44 366 TRP A C 1
ATOM 2802 O O . TRP A 1 366 ? -5.401 -18.837 -16.013 1.00 94.44 366 TRP A O 1
ATOM 2812 N N . LEU A 1 367 ? -3.784 -18.661 -17.565 1.00 94.81 367 LEU A N 1
ATOM 2813 C CA . LEU A 1 367 ? -3.062 -19.878 -17.169 1.00 94.81 367 LEU A CA 1
ATOM 2814 C C . LEU A 1 367 ? -2.549 -19.804 -15.722 1.00 94.81 367 LEU A C 1
ATOM 2816 O O . LEU A 1 367 ? -2.727 -20.747 -14.949 1.00 94.81 367 LEU A O 1
ATOM 2820 N N . LEU A 1 368 ? -1.952 -18.676 -15.331 1.00 94.44 368 LEU A N 1
ATOM 2821 C CA . LEU A 1 368 ? -1.461 -18.440 -13.972 1.00 94.44 368 LEU A CA 1
ATOM 2822 C C . LEU A 1 368 ? -2.605 -18.419 -12.957 1.00 94.44 368 LEU A C 1
ATOM 2824 O O . LEU A 1 368 ? -2.468 -18.992 -11.880 1.00 94.44 368 LEU A O 1
ATOM 2828 N N . SER A 1 369 ? -3.748 -17.827 -13.308 1.00 92.12 369 SER A N 1
ATOM 2829 C CA . SER A 1 369 ? -4.953 -17.837 -12.471 1.00 92.12 369 SER A CA 1
ATOM 2830 C C . SER A 1 369 ? -5.540 -19.245 -12.305 1.00 92.12 369 SER A C 1
ATOM 2832 O O . SER A 1 369 ? -5.971 -19.632 -11.217 1.00 92.12 369 SER A O 1
ATOM 2834 N N . MET A 1 370 ? -5.506 -20.069 -13.355 1.00 90.56 370 MET A N 1
ATOM 2835 C CA . MET A 1 370 ? -5.868 -21.484 -13.246 1.00 90.56 370 MET A CA 1
ATOM 2836 C C . MET A 1 370 ? -4.908 -22.254 -12.333 1.00 90.56 370 MET A C 1
ATOM 2838 O O . MET A 1 370 ? -5.359 -23.026 -11.482 1.00 90.56 370 MET A O 1
ATOM 2842 N N . GLY A 1 371 ? -3.602 -22.020 -12.474 1.00 90.69 371 GLY A N 1
ATOM 2843 C CA . GLY A 1 371 ? -2.574 -22.609 -11.617 1.00 90.69 371 GLY A CA 1
ATOM 2844 C C . GLY A 1 371 ? -2.738 -22.206 -10.151 1.00 90.69 371 GLY A C 1
ATOM 2845 O O . GLY A 1 371 ? -2.786 -23.073 -9.276 1.00 90.69 371 GLY A O 1
ATOM 2846 N N . SER A 1 372 ? -2.913 -20.909 -9.877 1.00 90.81 372 SER A N 1
ATOM 2847 C CA . SER A 1 372 ? -3.125 -20.386 -8.524 1.00 90.81 372 SER A CA 1
ATOM 2848 C C . SER A 1 372 ? -4.409 -20.933 -7.906 1.00 90.81 372 SER A C 1
ATOM 2850 O O . SER A 1 372 ? -4.388 -21.357 -6.754 1.00 90.81 372 SER A O 1
ATOM 2852 N N . LYS A 1 373 ? -5.500 -21.056 -8.675 1.00 89.94 373 LYS A N 1
ATOM 2853 C CA . LYS A 1 373 ? -6.728 -21.733 -8.233 1.00 89.94 373 LYS A CA 1
ATOM 2854 C C . LYS A 1 373 ? -6.480 -23.198 -7.867 1.00 89.94 373 LYS A C 1
ATOM 2856 O O . LYS A 1 373 ? -7.028 -23.679 -6.878 1.00 89.94 373 LYS A O 1
ATOM 2861 N N . GLY A 1 374 ? -5.673 -23.917 -8.648 1.00 87.44 374 GLY A N 1
ATOM 2862 C CA . GLY A 1 374 ? -5.286 -25.299 -8.353 1.00 87.44 374 GLY A CA 1
ATOM 2863 C C . GLY A 1 374 ? -4.497 -25.425 -7.047 1.00 87.44 374 GLY A C 1
ATOM 2864 O O . GLY A 1 374 ? -4.787 -26.308 -6.241 1.00 87.44 374 GLY A O 1
ATOM 2865 N N . ILE A 1 375 ? -3.551 -24.513 -6.808 1.00 87.44 375 ILE A N 1
ATOM 2866 C CA . ILE A 1 375 ? -2.769 -24.447 -5.564 1.00 87.44 375 ILE A CA 1
ATOM 2867 C C . ILE A 1 375 ? -3.672 -24.092 -4.380 1.00 87.44 375 ILE A C 1
ATOM 2869 O O . ILE A 1 375 ? -3.656 -24.801 -3.379 1.00 87.44 375 ILE A O 1
ATOM 2873 N N . LEU A 1 376 ? -4.506 -23.056 -4.511 1.00 87.88 376 LEU A N 1
ATOM 2874 C CA . LEU A 1 376 ? -5.452 -22.640 -3.474 1.00 87.88 376 LEU A CA 1
ATOM 2875 C C . LEU A 1 376 ? -6.411 -23.776 -3.100 1.00 87.88 376 LEU A C 1
ATOM 2877 O O . LEU A 1 376 ? -6.650 -23.986 -1.921 1.00 87.88 376 LEU A O 1
ATOM 2881 N N . ARG A 1 377 ? -6.893 -24.567 -4.071 1.00 87.62 377 ARG A N 1
ATOM 2882 C CA . ARG A 1 377 ? -7.705 -25.770 -3.800 1.00 87.62 377 ARG A CA 1
ATOM 2883 C C . ARG A 1 377 ? -6.956 -26.829 -3.000 1.00 87.62 377 ARG A C 1
ATOM 2885 O O . ARG A 1 377 ? -7.543 -27.445 -2.120 1.00 87.62 377 ARG A O 1
ATOM 2892 N N . ARG A 1 378 ? -5.679 -27.068 -3.314 1.00 86.00 378 ARG A N 1
ATOM 2893 C CA . ARG A 1 378 ? -4.855 -28.025 -2.559 1.00 86.00 378 ARG A CA 1
ATOM 2894 C C . ARG A 1 378 ? -4.610 -27.547 -1.133 1.00 86.00 378 ARG A C 1
ATOM 2896 O O . ARG A 1 378 ? -4.651 -28.365 -0.229 1.00 86.00 378 ARG A O 1
ATOM 2903 N N . LEU A 1 379 ? -4.372 -26.249 -0.945 1.00 82.50 379 LEU A N 1
ATOM 2904 C CA . LEU A 1 379 ? -4.201 -25.650 0.378 1.00 82.50 379 LEU A CA 1
ATOM 2905 C C . LEU A 1 379 ? -5.503 -25.686 1.184 1.00 82.50 379 LEU A C 1
ATOM 2907 O O . LEU A 1 379 ? -5.463 -26.093 2.336 1.00 82.50 379 LEU A O 1
ATOM 2911 N N . ALA A 1 380 ? -6.637 -25.355 0.560 1.00 83.31 380 ALA A N 1
ATOM 2912 C CA . ALA A 1 380 ? -7.960 -25.459 1.175 1.00 83.31 380 ALA A CA 1
ATOM 2913 C C . ALA A 1 380 ? -8.267 -26.896 1.626 1.00 83.31 380 ALA A C 1
ATOM 2915 O O . ALA A 1 380 ? -8.757 -27.118 2.720 1.00 83.31 380 ALA A O 1
ATOM 2916 N N . ALA A 1 381 ? -7.879 -27.906 0.840 1.00 82.31 381 ALA A N 1
ATOM 2917 C CA . ALA A 1 381 ? -8.055 -29.307 1.228 1.00 82.31 381 ALA A CA 1
ATOM 2918 C C . ALA A 1 381 ? -7.215 -29.737 2.453 1.00 82.31 381 ALA A C 1
ATOM 2920 O O . ALA A 1 381 ? -7.484 -30.789 3.031 1.00 82.31 381 ALA A O 1
ATOM 2921 N N . LEU A 1 382 ? -6.192 -28.962 2.835 1.00 80.88 382 LEU A N 1
ATOM 2922 C CA . LEU A 1 382 ? -5.385 -29.198 4.039 1.00 80.88 382 LEU A CA 1
ATOM 2923 C C . LEU A 1 382 ? -5.959 -28.493 5.275 1.00 80.88 382 LEU A C 1
ATOM 2925 O O . LEU A 1 382 ? -5.513 -28.764 6.391 1.00 80.88 382 LEU A O 1
ATOM 2929 N N . THR A 1 383 ? -6.921 -27.590 5.096 1.00 75.50 383 THR A N 1
ATOM 2930 C CA . THR A 1 383 ? -7.543 -26.813 6.165 1.00 75.50 383 THR A CA 1
ATOM 2931 C C . THR A 1 383 ? -8.982 -27.265 6.405 1.00 75.50 383 THR A C 1
ATOM 2933 O O . THR A 1 383 ? -9.694 -27.700 5.514 1.00 75.50 383 THR A O 1
ATOM 2936 N N . SER A 1 384 ? -9.426 -27.208 7.661 1.00 67.75 384 SER A N 1
ATOM 2937 C CA . SER A 1 384 ? -10.787 -27.595 8.067 1.00 67.75 384 SER A CA 1
ATOM 2938 C C . SER A 1 384 ? -11.771 -26.415 8.109 1.00 67.75 384 SER A C 1
ATOM 2940 O O . SER A 1 384 ? -12.818 -26.512 8.747 1.00 67.75 384 SER A O 1
ATOM 2942 N N . TRP A 1 385 ? -11.405 -25.259 7.552 1.00 67.75 385 TRP A N 1
ATOM 2943 C CA . TRP A 1 385 ? -12.047 -23.975 7.839 1.00 67.75 385 TRP A CA 1
ATOM 2944 C C . TRP A 1 385 ? -12.714 -23.405 6.587 1.00 67.75 385 TRP A C 1
ATOM 2946 O O . TRP A 1 385 ? -12.018 -22.812 5.784 1.00 67.75 385 TRP A O 1
ATOM 2956 N N . GLY A 1 386 ? -14.046 -23.435 6.479 1.00 69.00 386 GLY A N 1
ATOM 2957 C CA . GLY A 1 386 ? -14.784 -23.102 5.240 1.00 69.00 386 GLY A CA 1
ATOM 2958 C C . GLY A 1 386 ? -14.644 -21.690 4.625 1.00 69.00 386 GLY A C 1
ATOM 2959 O O . GLY A 1 386 ? -15.380 -21.368 3.696 1.00 69.00 386 GLY A O 1
ATOM 2960 N N . TRP A 1 387 ? -13.746 -20.825 5.112 1.00 75.69 387 TRP A N 1
ATOM 2961 C CA . TRP A 1 387 ? -13.381 -19.570 4.434 1.00 75.69 387 TRP A CA 1
ATOM 2962 C C . TRP A 1 387 ? -12.439 -19.792 3.242 1.00 75.69 387 TRP A C 1
ATOM 2964 O O . TRP A 1 387 ? -12.385 -18.970 2.324 1.00 75.69 387 TRP A O 1
ATOM 2974 N N . ASP A 1 388 ? -11.705 -20.901 3.250 1.00 80.44 388 ASP A N 1
ATOM 2975 C CA . ASP A 1 388 ? -10.774 -21.317 2.205 1.00 80.44 388 ASP A CA 1
ATOM 2976 C C . ASP A 1 388 ? -11.484 -21.653 0.878 1.00 80.44 388 ASP A C 1
ATOM 2978 O O . ASP A 1 388 ? -11.049 -21.223 -0.195 1.00 80.44 388 ASP A O 1
ATOM 2982 N N . ASP A 1 389 ? -12.631 -22.325 0.946 1.00 81.75 389 ASP A N 1
ATOM 2983 C CA . ASP A 1 389 ? -13.490 -22.651 -0.191 1.00 81.75 389 ASP A CA 1
ATOM 2984 C C . ASP A 1 389 ? -14.041 -21.395 -0.872 1.00 81.75 389 ASP A C 1
ATOM 2986 O O . ASP A 1 389 ? -14.101 -21.310 -2.106 1.00 81.75 389 ASP A O 1
ATOM 2990 N N . GLU A 1 390 ? -14.409 -20.387 -0.081 1.00 82.19 390 GLU A N 1
ATOM 2991 C CA . GLU A 1 390 ? -14.902 -19.116 -0.604 1.00 82.19 390 GLU A CA 1
ATOM 2992 C C . GLU A 1 390 ? -13.755 -18.289 -1.209 1.00 82.19 390 GLU A C 1
ATOM 2994 O O . GLU A 1 390 ? -13.911 -17.701 -2.284 1.00 82.19 390 GLU A O 1
ATOM 2999 N N . LEU A 1 391 ? -12.552 -18.334 -0.618 1.00 85.06 391 LEU A N 1
ATOM 3000 C CA . LEU A 1 391 ? -11.348 -17.726 -1.194 1.00 85.06 391 LEU A CA 1
ATOM 3001 C C . LEU A 1 391 ? -11.015 -18.315 -2.576 1.00 85.06 391 LEU A C 1
ATOM 3003 O O . LEU A 1 391 ? -10.748 -17.571 -3.526 1.00 85.06 391 LEU A O 1
ATOM 3007 N N . VAL A 1 392 ? -11.093 -19.640 -2.724 1.00 86.69 392 VAL A N 1
ATOM 3008 C CA . VAL A 1 392 ? -10.882 -20.351 -4.000 1.00 86.69 392 VAL A CA 1
ATOM 3009 C C . VAL A 1 392 ? -11.883 -19.913 -5.080 1.00 86.69 392 VAL A C 1
ATOM 3011 O O . VAL A 1 392 ? -11.548 -19.897 -6.272 1.00 86.69 392 VAL A O 1
ATOM 3014 N N . ARG A 1 393 ? -13.117 -19.567 -4.696 1.00 84.25 393 ARG A N 1
ATOM 3015 C CA . ARG A 1 393 ? -14.158 -19.072 -5.615 1.00 84.25 393 ARG A CA 1
ATOM 3016 C C . ARG A 1 393 ? -13.960 -17.603 -5.975 1.00 84.25 393 ARG A C 1
ATOM 3018 O O . ARG A 1 393 ? -14.221 -17.212 -7.114 1.00 84.25 393 ARG A O 1
ATOM 3025 N N . ALA A 1 394 ? -13.489 -16.801 -5.027 1.00 86.06 394 ALA A N 1
ATOM 3026 C CA . ALA A 1 394 ? -13.400 -15.355 -5.151 1.00 86.06 394 ALA A CA 1
ATOM 3027 C C . ALA A 1 394 ? -12.125 -14.858 -5.863 1.00 86.06 394 ALA A C 1
ATOM 3029 O O . ALA A 1 394 ? -12.178 -13.851 -6.572 1.00 86.06 394 ALA A O 1
ATOM 3030 N N . ALA A 1 395 ? -10.999 -15.560 -5.715 1.00 86.94 395 ALA A N 1
ATOM 3031 C CA . ALA A 1 395 ? -9.684 -15.130 -6.198 1.00 86.94 395 ALA A CA 1
ATOM 3032 C C . ALA A 1 395 ? -9.457 -15.133 -7.736 1.00 86.94 395 ALA A C 1
ATOM 3034 O O . ALA A 1 395 ? -8.781 -14.221 -8.219 1.00 86.94 395 ALA A O 1
ATOM 3035 N N . PRO A 1 396 ? -9.986 -16.080 -8.546 1.00 88.62 396 PRO A N 1
ATOM 3036 C CA . PRO A 1 396 ? -9.554 -16.236 -9.941 1.00 88.62 396 PRO A CA 1
ATOM 3037 C C . PRO A 1 396 ? -9.794 -15.019 -10.844 1.00 88.62 396 PRO A C 1
ATOM 3039 O O . PRO A 1 396 ? -8.952 -14.701 -11.679 1.00 88.62 396 PRO A O 1
ATOM 3042 N N . GLY A 1 397 ? -10.921 -14.316 -10.697 1.00 90.56 397 GLY A N 1
ATOM 3043 C CA . GLY A 1 397 ? -11.245 -13.152 -11.535 1.00 90.56 397 GLY A CA 1
ATOM 3044 C C . GLY A 1 397 ? -10.228 -12.012 -11.370 1.00 90.56 397 GLY A C 1
ATOM 3045 O O . GLY A 1 397 ? -9.507 -11.705 -12.321 1.00 90.56 397 GLY A O 1
ATOM 3046 N N . PRO A 1 398 ? -10.103 -11.435 -10.161 1.00 93.44 398 PRO A N 1
ATOM 3047 C CA . PRO A 1 398 ? -9.141 -10.368 -9.891 1.00 93.44 398 PRO A CA 1
ATOM 3048 C C . PRO A 1 398 ? -7.680 -10.775 -10.131 1.00 93.44 398 PRO A C 1
ATOM 3050 O O . PRO A 1 398 ? -6.917 -9.995 -10.699 1.00 93.44 398 PRO A O 1
ATOM 3053 N N . LEU A 1 399 ? -7.287 -12.005 -9.768 1.00 93.56 399 LEU A N 1
ATOM 3054 C CA . LEU A 1 399 ? -5.924 -12.494 -10.013 1.00 93.56 399 LEU A CA 1
ATOM 3055 C C . LEU A 1 399 ? -5.602 -12.594 -11.506 1.00 93.56 399 LEU A C 1
ATOM 3057 O O . LEU A 1 399 ? -4.481 -12.287 -11.897 1.00 93.56 399 LEU A O 1
ATOM 3061 N N . THR A 1 400 ? -6.573 -12.962 -12.350 1.00 94.88 400 THR A N 1
ATOM 3062 C CA . THR A 1 400 ? -6.375 -12.974 -13.809 1.00 94.88 400 THR A CA 1
ATOM 3063 C C . THR A 1 400 ? -6.005 -11.585 -14.313 1.00 94.88 400 THR A C 1
ATOM 3065 O O . THR A 1 400 ? -5.069 -11.459 -15.097 1.00 94.88 400 THR A O 1
ATOM 3068 N N . VAL A 1 401 ? -6.692 -10.539 -13.840 1.00 96.19 401 VAL A N 1
ATOM 3069 C CA . VAL A 1 401 ? -6.387 -9.148 -14.212 1.00 96.19 401 VAL A CA 1
ATOM 3070 C C . VAL A 1 401 ? -4.985 -8.764 -13.742 1.00 96.19 401 VAL A C 1
ATOM 3072 O O . VAL A 1 401 ? -4.191 -8.277 -14.540 1.00 96.19 401 VAL A O 1
ATOM 3075 N N . LEU A 1 402 ? -4.645 -9.038 -12.480 1.00 96.56 402 LEU A N 1
ATOM 3076 C CA . LEU A 1 402 ? -3.335 -8.697 -11.917 1.00 96.56 402 LEU A CA 1
ATOM 3077 C C . LEU A 1 402 ? -2.180 -9.416 -12.630 1.00 96.56 402 LEU A C 1
ATOM 3079 O O . LEU A 1 402 ? -1.200 -8.774 -13.004 1.00 96.56 402 LEU A O 1
ATOM 3083 N N . TYR A 1 403 ? -2.305 -10.723 -12.879 1.00 97.00 403 TYR A N 1
ATOM 3084 C CA . TYR A 1 403 ? -1.305 -11.473 -13.640 1.00 97.00 403 TYR A CA 1
ATOM 3085 C C . TYR A 1 403 ? -1.235 -11.022 -15.097 1.00 97.00 403 TYR A C 1
ATOM 3087 O O . TYR A 1 403 ? -0.138 -10.913 -15.634 1.00 97.00 403 TYR A O 1
ATOM 3095 N N . THR A 1 404 ? -2.371 -10.699 -15.723 1.00 97.25 404 THR A N 1
ATOM 3096 C CA . THR A 1 404 ? -2.391 -10.144 -17.085 1.00 97.25 404 THR A CA 1
ATOM 3097 C C . THR A 1 404 ? -1.596 -8.850 -17.147 1.00 97.25 404 THR A C 1
ATOM 3099 O O . THR A 1 404 ? -0.754 -8.706 -18.027 1.00 97.25 404 THR A O 1
ATOM 3102 N N . VAL A 1 405 ? -1.817 -7.927 -16.205 1.00 97.38 405 VAL A N 1
ATOM 3103 C CA . VAL A 1 405 ? -1.079 -6.660 -16.150 1.00 97.38 405 VAL A CA 1
ATOM 3104 C C . VAL A 1 405 ? 0.413 -6.910 -15.926 1.00 97.38 405 VAL A C 1
ATOM 3106 O O . VAL A 1 405 ? 1.236 -6.347 -16.644 1.00 97.38 405 VAL A O 1
ATOM 3109 N N . LEU A 1 406 ? 0.769 -7.789 -14.984 1.00 96.94 406 LEU A N 1
ATOM 3110 C CA . LEU A 1 406 ? 2.161 -8.140 -14.700 1.00 96.94 406 LEU A CA 1
ATOM 3111 C C . LEU A 1 406 ? 2.868 -8.715 -15.938 1.00 96.94 406 LEU A C 1
ATOM 3113 O O . LEU A 1 406 ? 3.949 -8.254 -16.307 1.00 96.94 406 LEU A O 1
ATOM 3117 N N . CYS A 1 407 ? 2.248 -9.690 -16.604 1.00 97.06 407 CYS A N 1
ATOM 3118 C CA . CYS A 1 407 ? 2.781 -10.303 -17.817 1.00 97.06 407 CYS A CA 1
ATOM 3119 C C . CYS A 1 407 ? 2.826 -9.311 -18.983 1.00 97.06 407 CYS A C 1
ATOM 3121 O O . CYS A 1 407 ? 3.822 -9.274 -19.696 1.00 97.06 407 CYS A O 1
ATOM 3123 N N . PHE A 1 408 ? 1.800 -8.476 -19.156 1.00 97.31 408 PHE A N 1
ATOM 3124 C CA . PHE A 1 408 ? 1.767 -7.440 -20.188 1.00 97.31 408 PHE A CA 1
ATOM 3125 C C . PHE A 1 408 ? 2.919 -6.443 -20.023 1.00 97.31 408 PHE A C 1
ATOM 3127 O O . PHE A 1 408 ? 3.650 -6.193 -20.981 1.00 97.31 408 PHE A O 1
ATOM 3134 N N . VAL A 1 409 ? 3.143 -5.934 -18.806 1.00 96.75 409 VAL A N 1
ATOM 3135 C CA . VAL A 1 409 ? 4.280 -5.051 -18.505 1.00 96.75 409 VAL A CA 1
ATOM 3136 C C . VAL A 1 409 ? 5.601 -5.776 -18.775 1.00 96.75 409 VAL A C 1
ATOM 3138 O O . VAL A 1 409 ? 6.463 -5.228 -19.465 1.00 96.75 409 VAL A O 1
ATOM 3141 N N . GLY A 1 410 ? 5.732 -7.028 -18.326 1.00 95.00 410 GLY A N 1
ATOM 3142 C CA . GLY A 1 410 ? 6.904 -7.867 -18.584 1.00 95.00 410 GLY A CA 1
ATOM 3143 C C . GLY A 1 410 ? 7.209 -8.031 -20.076 1.00 95.00 410 GLY A C 1
ATOM 3144 O O . GLY A 1 410 ? 8.311 -7.708 -20.513 1.00 95.00 410 GLY A O 1
ATOM 3145 N N . PHE A 1 411 ? 6.235 -8.454 -20.881 1.00 94.00 411 PHE A N 1
ATOM 3146 C CA . PHE A 1 411 ? 6.406 -8.638 -22.326 1.00 94.00 411 PHE A CA 1
ATOM 3147 C C . PHE A 1 411 ? 6.636 -7.314 -23.063 1.00 94.00 411 PHE A C 1
ATOM 3149 O O . PHE A 1 411 ? 7.463 -7.250 -23.971 1.00 94.00 411 PHE A O 1
ATOM 3156 N N . SER A 1 412 ? 5.967 -6.233 -22.648 1.00 93.75 412 SER A N 1
ATOM 3157 C CA . SER A 1 412 ? 6.148 -4.911 -23.261 1.00 93.75 412 SER A CA 1
ATOM 3158 C C . SER A 1 412 ? 7.552 -4.333 -23.040 1.00 93.75 412 SER A C 1
ATOM 3160 O O . SER A 1 412 ? 8.023 -3.550 -23.864 1.00 93.75 412 SER A O 1
ATOM 3162 N N . SER A 1 413 ? 8.265 -4.756 -21.986 1.00 90.81 413 SER A N 1
ATOM 3163 C CA . SER A 1 413 ? 9.634 -4.295 -21.710 1.00 90.81 413 SER A CA 1
ATOM 3164 C C . SER A 1 413 ? 10.626 -4.645 -22.828 1.00 90.81 413 SER A C 1
ATOM 3166 O O . SER A 1 413 ? 11.592 -3.915 -23.043 1.00 90.81 413 SER A O 1
ATOM 3168 N N . TRP A 1 414 ? 10.353 -5.699 -23.605 1.00 87.62 414 TRP A N 1
ATOM 3169 C CA . TRP A 1 414 ? 11.192 -6.125 -24.731 1.00 87.62 414 TRP A CA 1
ATOM 3170 C C . TRP A 1 414 ? 11.033 -5.232 -25.967 1.00 87.62 414 TRP A C 1
ATOM 3172 O O . TRP A 1 414 ? 11.904 -5.210 -26.835 1.00 87.62 414 TRP A O 1
ATOM 3182 N N . LEU A 1 415 ? 9.954 -4.446 -26.039 1.00 89.19 415 LEU A N 1
ATOM 3183 C CA . LEU A 1 415 ? 9.678 -3.548 -27.163 1.00 89.19 415 LEU A CA 1
ATOM 3184 C C . LEU A 1 415 ? 10.572 -2.306 -27.165 1.00 89.19 415 LEU A C 1
ATOM 3186 O O . LEU A 1 415 ? 10.562 -1.558 -28.142 1.00 89.19 415 LEU A O 1
ATOM 3190 N N . SER A 1 416 ? 11.354 -2.078 -26.100 1.00 86.06 416 SER A N 1
ATOM 3191 C CA . SER A 1 416 ? 12.290 -0.950 -26.007 1.00 86.06 416 SER A CA 1
ATOM 3192 C C . SER A 1 416 ? 11.618 0.390 -26.347 1.00 86.06 416 SER A C 1
ATOM 3194 O O . SER A 1 416 ? 12.124 1.171 -27.154 1.00 86.06 416 SER A O 1
ATOM 3196 N N . LEU A 1 417 ? 10.435 0.631 -25.770 1.00 87.56 417 LEU A N 1
ATOM 3197 C CA . LEU A 1 417 ? 9.661 1.857 -25.984 1.00 87.56 417 LEU A CA 1
ATOM 3198 C C . LEU A 1 417 ? 10.461 3.099 -25.559 1.00 87.56 417 LEU A C 1
ATOM 3200 O O . LEU A 1 417 ? 11.292 3.038 -24.651 1.00 87.56 417 LEU A O 1
ATOM 3204 N N . ALA A 1 418 ? 10.195 4.234 -26.205 1.00 84.06 418 ALA A N 1
ATOM 3205 C CA . ALA A 1 418 ? 10.709 5.525 -25.757 1.00 84.06 418 ALA A CA 1
ATOM 3206 C C . ALA A 1 418 ? 10.112 5.917 -24.389 1.00 84.06 418 ALA A C 1
ATOM 3208 O O . ALA A 1 418 ? 9.053 5.419 -24.003 1.00 84.06 418 ALA A O 1
ATOM 3209 N N . GLU A 1 419 ? 10.769 6.835 -23.674 1.00 85.69 419 GLU A N 1
ATOM 3210 C CA . GLU A 1 419 ? 10.407 7.199 -22.294 1.00 85.69 419 GLU A CA 1
ATOM 3211 C C . GLU A 1 419 ? 8.949 7.654 -22.138 1.00 85.69 419 GLU A C 1
ATOM 3213 O O . GLU A 1 419 ? 8.242 7.166 -21.260 1.00 85.69 419 GLU A O 1
ATOM 3218 N N . ALA A 1 420 ? 8.457 8.531 -23.018 1.00 88.06 420 ALA A N 1
ATOM 3219 C CA . ALA A 1 420 ? 7.091 9.047 -22.913 1.00 88.06 420 ALA A CA 1
ATOM 3220 C C . ALA A 1 420 ? 6.010 7.961 -23.149 1.00 88.06 420 ALA A C 1
ATOM 3222 O O . ALA A 1 420 ? 5.157 7.787 -22.274 1.00 88.06 420 ALA A O 1
ATOM 3223 N N . PRO A 1 421 ? 6.042 7.167 -24.242 1.00 90.62 421 PRO A N 1
ATOM 3224 C CA . PRO A 1 421 ? 5.128 6.034 -24.409 1.00 90.62 421 PRO A CA 1
ATOM 3225 C C . PRO A 1 421 ? 5.239 4.975 -23.308 1.00 90.62 421 PRO A C 1
ATOM 3227 O O . PRO A 1 421 ? 4.228 4.416 -22.885 1.00 90.62 421 PRO A O 1
ATOM 3230 N N . ARG A 1 422 ? 6.457 4.704 -22.819 1.00 92.19 422 ARG A N 1
ATOM 3231 C CA . ARG A 1 422 ? 6.685 3.768 -21.714 1.00 92.19 422 ARG A CA 1
ATOM 3232 C C . ARG A 1 422 ? 6.019 4.255 -20.430 1.00 92.19 422 ARG A C 1
ATOM 3234 O O . ARG A 1 422 ? 5.343 3.467 -19.776 1.00 92.19 422 ARG A O 1
ATOM 3241 N N . ALA A 1 423 ? 6.183 5.531 -20.083 1.00 92.06 423 ALA A N 1
ATOM 3242 C CA . ALA A 1 423 ? 5.543 6.127 -18.916 1.00 92.06 423 ALA A CA 1
ATOM 3243 C C . ALA A 1 423 ? 4.013 6.036 -19.014 1.00 92.06 423 ALA A C 1
ATOM 3245 O O . ALA A 1 423 ? 3.368 5.602 -18.064 1.00 92.06 423 ALA A O 1
ATOM 3246 N N . LEU A 1 424 ? 3.436 6.343 -20.183 1.00 92.75 424 LEU A N 1
ATOM 3247 C CA . LEU A 1 424 ? 1.994 6.217 -20.411 1.00 92.75 424 LEU A CA 1
ATOM 3248 C C . LEU A 1 424 ? 1.503 4.769 -20.251 1.00 92.75 424 LEU A C 1
ATOM 3250 O O . LEU A 1 424 ? 0.482 4.537 -19.601 1.00 92.75 424 LEU A O 1
ATOM 3254 N N . LEU A 1 425 ? 2.237 3.793 -20.801 1.00 95.06 425 LEU A N 1
ATOM 3255 C CA . LEU A 1 425 ? 1.922 2.370 -20.652 1.00 95.06 425 LEU A CA 1
ATOM 3256 C C . LEU A 1 425 ? 1.953 1.943 -19.185 1.00 95.06 425 LEU A C 1
ATOM 3258 O O . LEU A 1 425 ? 1.026 1.275 -18.733 1.00 95.06 425 LEU A O 1
ATOM 3262 N N . LEU A 1 426 ? 2.991 2.332 -18.440 1.00 95.25 426 LEU A N 1
ATOM 3263 C CA . LEU A 1 426 ? 3.132 1.982 -17.027 1.00 95.25 426 LEU A CA 1
ATOM 3264 C C . LEU A 1 426 ? 2.043 2.630 -16.169 1.00 95.25 426 LEU A C 1
ATOM 3266 O O . LEU A 1 426 ? 1.459 1.942 -15.335 1.00 95.25 426 LEU A O 1
ATOM 3270 N N . SER A 1 427 ? 1.704 3.899 -16.406 1.00 94.19 427 SER A N 1
ATOM 3271 C CA . SER A 1 427 ? 0.598 4.564 -15.709 1.00 94.19 427 SER A CA 1
ATOM 3272 C C . SER A 1 427 ? -0.747 3.902 -16.019 1.00 94.19 427 SER A C 1
ATOM 3274 O O . SER A 1 427 ? -1.531 3.656 -15.102 1.00 94.19 427 SER A O 1
ATOM 3276 N N . GLY A 1 428 ? -1.010 3.549 -17.283 1.00 95.31 428 GLY A N 1
ATOM 3277 C CA . GLY A 1 428 ? -2.227 2.835 -17.685 1.00 95.31 428 GLY A CA 1
ATOM 3278 C C . GLY A 1 428 ? -2.313 1.422 -17.096 1.00 95.31 428 GLY A C 1
ATOM 3279 O O . GLY A 1 428 ? -3.350 1.030 -16.560 1.00 95.31 428 GLY A O 1
ATOM 3280 N N . ALA A 1 429 ? -1.208 0.675 -17.119 1.00 96.19 429 ALA A N 1
ATOM 3281 C CA . ALA A 1 429 ? -1.096 -0.634 -16.484 1.00 96.19 429 ALA A CA 1
ATOM 3282 C C . ALA A 1 429 ? -1.304 -0.541 -14.964 1.00 96.19 429 ALA A C 1
ATOM 3284 O O . ALA A 1 429 ? -2.077 -1.315 -14.402 1.00 96.19 429 ALA A O 1
ATOM 3285 N N . GLY A 1 430 ? -0.682 0.444 -14.310 1.00 96.56 430 GLY A N 1
ATOM 3286 C CA . GLY A 1 430 ? -0.863 0.738 -12.889 1.00 96.56 430 GLY A CA 1
ATOM 3287 C C . GLY A 1 430 ? -2.320 1.036 -12.541 1.00 96.56 430 GLY A C 1
ATOM 3288 O O . GLY A 1 430 ? -2.845 0.479 -11.582 1.00 96.56 430 GLY A O 1
ATOM 3289 N N . PHE A 1 431 ? -3.015 1.818 -13.371 1.00 96.50 431 PHE A N 1
ATOM 3290 C CA . PHE A 1 431 ? -4.437 2.113 -13.194 1.00 96.50 431 PHE A CA 1
ATOM 3291 C C . PHE A 1 431 ? -5.290 0.834 -13.215 1.00 96.50 431 PHE A C 1
ATOM 3293 O O . PHE A 1 431 ? -6.075 0.594 -12.298 1.00 96.50 431 PHE A O 1
ATOM 3300 N N . VAL A 1 432 ? -5.090 -0.037 -14.211 1.00 96.50 432 VAL A N 1
ATOM 3301 C CA . VAL A 1 432 ? -5.801 -1.325 -14.305 1.00 96.50 432 VAL A CA 1
ATOM 3302 C C . VAL A 1 432 ? -5.433 -2.257 -13.144 1.00 96.50 432 VAL A C 1
ATOM 3304 O O . VAL A 1 432 ? -6.313 -2.926 -12.602 1.00 96.50 432 VAL A O 1
ATOM 3307 N N . ALA A 1 433 ? -4.167 -2.279 -12.713 1.00 97.44 433 ALA A N 1
ATOM 3308 C CA . ALA A 1 433 ? -3.731 -3.059 -11.554 1.00 97.44 433 ALA A CA 1
ATOM 3309 C C . ALA A 1 433 ? -4.399 -2.591 -10.256 1.00 97.44 433 ALA A C 1
ATOM 3311 O O . ALA A 1 433 ? -4.853 -3.428 -9.480 1.00 97.44 433 ALA A O 1
ATOM 3312 N N . ILE A 1 434 ? -4.516 -1.278 -10.034 1.00 97.75 434 ILE A N 1
ATOM 3313 C CA . ILE A 1 434 ? -5.206 -0.708 -8.867 1.00 97.75 434 ILE A CA 1
ATOM 3314 C C . ILE A 1 434 ? -6.679 -1.127 -8.865 1.00 97.75 434 ILE A C 1
ATOM 3316 O O . ILE A 1 434 ? -7.183 -1.577 -7.836 1.00 97.75 434 ILE A O 1
ATOM 3320 N N . LEU A 1 435 ? -7.363 -1.058 -10.013 1.00 96.56 435 LEU A N 1
ATOM 3321 C CA . LEU A 1 435 ? -8.748 -1.527 -10.129 1.00 96.56 435 LEU A CA 1
ATOM 3322 C C . LEU A 1 435 ? -8.869 -3.039 -9.887 1.00 96.56 435 LEU A C 1
ATOM 3324 O O . LEU A 1 435 ? -9.778 -3.475 -9.182 1.00 96.56 435 LEU A O 1
ATOM 3328 N N . GLY A 1 436 ? -7.941 -3.841 -10.417 1.00 96.50 436 GLY A N 1
ATOM 3329 C CA . GLY A 1 436 ? -7.881 -5.285 -10.178 1.00 96.50 436 GLY A CA 1
ATOM 3330 C C . GLY A 1 436 ? -7.649 -5.632 -8.704 1.00 96.50 436 GLY A C 1
ATOM 3331 O O . GLY A 1 436 ? -8.347 -6.481 -8.149 1.00 96.50 436 GLY A O 1
ATOM 3332 N N . ALA A 1 437 ? -6.729 -4.933 -8.038 1.00 96.75 437 ALA A N 1
ATOM 3333 C CA . ALA A 1 437 ? -6.458 -5.081 -6.610 1.00 96.75 437 ALA A CA 1
ATOM 3334 C C . ALA A 1 437 ? -7.650 -4.623 -5.757 1.00 96.75 437 ALA A C 1
ATOM 3336 O O . ALA A 1 437 ? -7.999 -5.276 -4.776 1.00 96.75 437 ALA A O 1
ATOM 3337 N N . GLY A 1 438 ? -8.329 -3.549 -6.156 1.00 96.75 438 GLY A N 1
ATOM 3338 C CA . GLY A 1 438 ? -9.555 -3.093 -5.513 1.00 96.75 438 GLY A CA 1
ATOM 3339 C C . GLY A 1 438 ? -10.707 -4.082 -5.651 1.00 96.75 438 GLY A C 1
ATOM 3340 O O . GLY A 1 438 ? -11.407 -4.367 -4.679 1.00 96.75 438 GLY A O 1
ATOM 3341 N N . TRP A 1 439 ? -10.868 -4.679 -6.833 1.00 96.62 439 TRP A N 1
ATOM 3342 C CA . TRP A 1 439 ? -11.830 -5.757 -7.040 1.00 96.62 439 TRP A CA 1
ATOM 3343 C C . TRP A 1 439 ? -11.505 -6.974 -6.164 1.00 96.62 439 TRP A C 1
ATOM 3345 O O . TRP A 1 439 ? -12.409 -7.540 -5.544 1.00 96.62 439 TRP A O 1
ATOM 3355 N N . PHE A 1 440 ? -10.222 -7.334 -6.045 1.00 95.12 440 PHE A N 1
ATOM 3356 C CA . PHE A 1 440 ? -9.765 -8.372 -5.120 1.00 95.12 440 PHE A CA 1
ATOM 3357 C C . PHE A 1 440 ? -10.109 -8.030 -3.665 1.00 95.12 440 PHE A C 1
ATOM 3359 O O . PHE A 1 440 ? -10.693 -8.859 -2.973 1.00 95.12 440 PHE A O 1
ATOM 3366 N N . LEU A 1 441 ? -9.841 -6.802 -3.216 1.00 95.69 441 LEU A N 1
ATOM 3367 C CA . LEU A 1 441 ? -10.151 -6.338 -1.861 1.00 95.69 441 LEU A CA 1
ATOM 3368 C C . LEU A 1 441 ? -11.651 -6.436 -1.545 1.00 95.69 441 LEU A C 1
ATOM 3370 O O . LEU A 1 441 ? -12.030 -6.963 -0.502 1.00 95.69 441 LEU A O 1
ATOM 3374 N N . VAL A 1 442 ? -12.517 -5.995 -2.463 1.00 95.50 442 VAL A N 1
ATOM 3375 C CA . VAL A 1 442 ? -13.979 -6.106 -2.304 1.00 95.50 442 VAL A CA 1
ATOM 3376 C C . VAL A 1 442 ? -14.417 -7.567 -2.199 1.00 95.50 442 VAL A C 1
ATOM 3378 O O . VAL A 1 442 ? -15.277 -7.895 -1.382 1.00 95.50 442 VAL A O 1
ATOM 3381 N N . ARG A 1 443 ? -13.800 -8.458 -2.981 1.00 94.06 443 ARG A N 1
ATOM 3382 C CA . ARG A 1 443 ? -14.032 -9.902 -2.883 1.00 94.06 443 ARG A CA 1
ATOM 3383 C C . ARG A 1 443 ? -13.535 -10.484 -1.559 1.00 94.06 443 ARG A C 1
ATOM 3385 O O . ARG A 1 443 ? -14.197 -11.361 -1.016 1.00 94.06 443 ARG A O 1
ATOM 3392 N N . MET A 1 444 ? -12.434 -9.985 -1.001 1.00 92.19 444 MET A N 1
ATOM 3393 C CA . MET A 1 444 ? -11.963 -10.413 0.322 1.00 92.19 444 MET A CA 1
ATOM 3394 C C . MET A 1 444 ? -12.917 -9.999 1.444 1.00 92.19 444 MET A C 1
ATOM 3396 O O . MET A 1 444 ? -13.074 -10.752 2.399 1.00 92.19 444 MET A O 1
ATOM 3400 N N . ILE A 1 445 ? -13.617 -8.868 1.312 1.00 93.88 445 ILE A N 1
ATOM 3401 C CA . ILE A 1 445 ? -14.682 -8.481 2.255 1.00 93.88 445 ILE A CA 1
ATOM 3402 C C . ILE A 1 445 ? -15.833 -9.500 2.228 1.00 93.88 445 ILE A C 1
ATOM 3404 O O . ILE A 1 445 ? -16.387 -9.826 3.278 1.00 93.88 445 ILE A O 1
ATOM 3408 N N . ASP A 1 446 ? -16.180 -10.036 1.052 1.00 91.44 446 ASP A N 1
ATOM 3409 C CA . ASP A 1 446 ? -17.189 -11.096 0.938 1.00 91.44 446 ASP A CA 1
ATOM 3410 C C . ASP A 1 446 ? -16.736 -12.399 1.595 1.00 91.44 446 ASP A C 1
ATOM 3412 O O . ASP A 1 446 ? -17.482 -12.952 2.401 1.00 91.44 446 ASP A O 1
ATOM 3416 N N . VAL A 1 447 ? -15.504 -12.835 1.318 1.00 91.00 447 VAL A N 1
ATOM 3417 C CA . VAL A 1 447 ? -14.908 -14.040 1.922 1.00 91.00 447 VAL A CA 1
ATOM 3418 C C . VAL A 1 447 ? -14.850 -13.916 3.448 1.00 91.00 447 VAL A C 1
ATOM 3420 O O . VAL A 1 447 ? -15.326 -14.797 4.161 1.00 91.00 447 VAL A O 1
ATOM 3423 N N . ALA A 1 448 ? -14.314 -12.804 3.963 1.00 90.69 448 ALA A N 1
ATOM 3424 C CA . ALA A 1 448 ? -14.187 -12.562 5.399 1.00 90.69 448 ALA A CA 1
ATOM 3425 C C . ALA A 1 448 ? -15.553 -12.492 6.087 1.00 90.69 448 ALA A C 1
ATOM 3427 O O . ALA A 1 448 ? -15.745 -13.036 7.174 1.00 90.69 448 ALA A O 1
ATOM 3428 N N . GLY A 1 449 ? -16.525 -11.849 5.444 1.00 90.56 449 GLY A N 1
ATOM 3429 C CA . GLY A 1 449 ? -17.873 -11.814 5.968 1.00 90.56 449 GLY A CA 1
ATOM 3430 C C . GLY A 1 449 ? -18.529 -13.195 5.967 1.00 90.56 449 GLY A C 1
ATOM 3431 O O . GLY A 1 449 ? -19.288 -13.493 6.884 1.00 90.56 449 GLY A O 1
ATOM 3432 N N . GLU A 1 450 ? -18.289 -14.045 4.967 1.00 87.81 450 GLU A N 1
ATOM 3433 C CA . GLU A 1 450 ? -18.897 -15.383 4.930 1.00 87.81 450 GLU A CA 1
ATOM 3434 C C . GLU A 1 450 ? -18.308 -16.261 6.029 1.00 87.81 450 GLU A C 1
ATOM 3436 O O . GLU A 1 450 ? -19.054 -16.854 6.810 1.00 87.81 450 GLU A O 1
ATOM 3441 N N . ALA A 1 451 ? -16.983 -16.209 6.180 1.00 87.69 451 ALA A N 1
ATOM 3442 C CA . ALA A 1 451 ? -16.254 -16.836 7.275 1.00 87.69 451 ALA A CA 1
ATOM 3443 C C . ALA A 1 451 ? -16.829 -16.447 8.645 1.00 87.69 451 ALA A C 1
ATOM 3445 O O . ALA A 1 451 ? -17.109 -17.306 9.484 1.00 87.69 451 ALA A O 1
ATOM 3446 N N . LEU A 1 452 ? -17.057 -15.147 8.854 1.00 87.75 452 LEU A N 1
ATOM 3447 C CA . LEU A 1 452 ? -17.608 -14.624 10.097 1.00 87.75 452 LEU A CA 1
ATOM 3448 C C . LEU A 1 452 ? -19.060 -15.080 10.317 1.00 87.75 452 LEU A C 1
ATOM 3450 O O . LEU A 1 452 ? -19.431 -15.432 11.435 1.00 87.75 452 LEU A O 1
ATOM 3454 N N . SER A 1 453 ? -19.868 -15.151 9.254 1.00 87.12 453 SER A N 1
ATOM 3455 C CA . SER A 1 453 ? -21.251 -15.634 9.341 1.00 87.12 453 SER A CA 1
ATOM 3456 C C . SER A 1 453 ? -21.343 -17.113 9.727 1.00 87.12 453 SER A C 1
ATOM 3458 O O . SER A 1 453 ? -22.188 -17.477 10.541 1.00 87.12 453 SER A O 1
ATOM 3460 N N . VAL A 1 454 ? -20.453 -17.961 9.199 1.00 86.50 454 VAL A N 1
ATOM 3461 C CA . VAL A 1 454 ? -20.372 -19.383 9.570 1.00 86.50 454 VAL A CA 1
ATOM 3462 C C . VAL A 1 454 ? -19.951 -19.519 11.032 1.00 86.50 454 VAL A C 1
ATOM 3464 O O . VAL A 1 454 ? -20.532 -20.309 11.774 1.00 86.50 454 VAL A O 1
ATOM 3467 N N . LEU A 1 455 ? -18.990 -18.705 11.474 1.00 85.88 455 LEU A N 1
ATOM 3468 C CA . LEU A 1 455 ? -18.510 -18.716 12.853 1.00 85.88 455 LEU A CA 1
ATOM 3469 C C . LEU A 1 455 ? -19.599 -18.309 13.859 1.00 85.88 455 LEU A C 1
ATOM 3471 O O . LEU A 1 455 ? -19.733 -18.959 14.896 1.00 85.88 455 LEU A O 1
ATOM 3475 N N . PHE A 1 456 ? -20.402 -17.285 13.551 1.00 87.38 456 PHE A N 1
ATOM 3476 C CA . PHE A 1 456 ? -21.530 -16.879 14.397 1.00 87.38 456 PHE A CA 1
ATOM 3477 C C . PHE A 1 456 ? -22.670 -17.900 14.397 1.00 87.38 456 PHE A C 1
ATOM 3479 O O . PHE A 1 456 ? -23.171 -18.240 15.470 1.00 87.38 456 PHE A O 1
ATOM 3486 N N . LYS A 1 457 ? -23.015 -18.480 13.238 1.00 86.06 457 LYS A N 1
ATOM 3487 C CA . LYS A 1 457 ? -24.010 -19.565 13.152 1.00 86.06 457 LYS A CA 1
ATOM 3488 C C . LYS A 1 457 ? -23.623 -20.770 14.010 1.00 86.06 457 LYS A C 1
ATOM 3490 O O . LYS A 1 457 ? -24.458 -21.274 14.753 1.00 86.06 457 LYS A O 1
ATOM 3495 N N . ASN A 1 458 ? -22.355 -21.182 13.974 1.00 87.06 458 ASN A N 1
ATOM 3496 C CA . ASN A 1 458 ? -21.855 -22.304 14.779 1.00 87.06 458 ASN A CA 1
ATOM 3497 C C . ASN A 1 458 ? -21.877 -22.027 16.291 1.00 87.06 458 ASN A C 1
ATOM 3499 O O . ASN A 1 458 ? -21.873 -22.963 17.085 1.00 87.06 458 ASN A O 1
ATOM 3503 N N . ARG A 1 459 ? -21.893 -20.753 16.702 1.00 86.12 459 ARG A N 1
ATOM 3504 C CA . ARG A 1 459 ? -22.019 -20.335 18.107 1.00 86.12 459 ARG A CA 1
ATOM 3505 C C . ARG A 1 459 ? -23.465 -20.063 18.533 1.00 86.12 459 ARG A C 1
ATOM 3507 O O . ARG A 1 459 ? -23.665 -19.608 19.653 1.00 86.12 459 ARG A O 1
ATOM 3514 N N . HIS A 1 460 ? -24.448 -20.326 17.666 1.00 83.69 460 HIS A N 1
ATOM 3515 C CA . HIS A 1 460 ? -25.851 -19.943 17.866 1.00 83.69 460 HIS A CA 1
ATOM 3516 C C . HIS A 1 460 ? -26.032 -18.439 18.158 1.00 83.69 460 HIS A C 1
ATOM 3518 O O . HIS A 1 460 ? -26.947 -18.038 18.872 1.00 83.69 460 HIS A O 1
ATOM 3524 N N . ASP A 1 461 ? -25.158 -17.598 17.596 1.00 82.94 461 ASP A N 1
ATOM 3525 C CA . ASP A 1 461 ? -25.228 -16.144 17.725 1.00 82.94 461 ASP A CA 1
ATOM 3526 C C . ASP A 1 461 ? -26.069 -15.556 16.578 1.00 82.94 461 ASP A C 1
ATOM 3528 O O . ASP A 1 461 ? -25.575 -15.232 15.488 1.00 82.94 461 ASP A O 1
ATOM 3532 N N . GLU A 1 462 ? -27.380 -15.468 16.815 1.00 82.44 462 GLU A N 1
ATOM 3533 C CA . GLU A 1 462 ? -28.348 -14.912 15.861 1.00 82.44 462 GLU A CA 1
ATOM 3534 C C . GLU A 1 462 ? -28.076 -13.431 15.563 1.00 82.44 462 GLU A C 1
ATOM 3536 O O . GLU A 1 462 ? -28.189 -12.995 14.414 1.00 82.44 462 GLU A O 1
ATOM 3541 N N . LEU A 1 463 ? -27.647 -12.669 16.576 1.00 79.44 463 LEU A N 1
ATOM 3542 C CA . LEU A 1 463 ? -27.339 -11.244 16.448 1.00 79.44 463 LEU A CA 1
ATOM 3543 C C . LEU A 1 463 ? -26.096 -11.028 15.582 1.00 79.44 463 LEU A C 1
ATOM 3545 O O . LEU A 1 463 ? -26.141 -10.250 14.627 1.00 79.44 463 LEU A O 1
ATOM 3549 N N . GLY A 1 464 ? -25.007 -11.749 15.866 1.00 81.31 464 GLY A N 1
ATOM 3550 C CA . GLY A 1 464 ? -23.780 -11.687 15.074 1.00 81.31 464 GLY A CA 1
ATOM 3551 C C . GLY A 1 464 ? -24.028 -12.051 13.609 1.00 81.31 464 GLY A C 1
ATOM 3552 O O . GLY A 1 464 ? -23.578 -11.349 12.702 1.00 81.31 464 GLY A O 1
ATOM 3553 N N . THR A 1 465 ? -24.826 -13.093 13.362 1.00 85.75 465 THR A N 1
ATOM 3554 C CA . THR A 1 465 ? -25.184 -13.531 12.003 1.00 85.75 465 THR A CA 1
ATOM 3555 C C . THR A 1 465 ? -25.980 -12.465 11.241 1.00 85.75 465 THR A C 1
ATOM 3557 O O . THR A 1 465 ? -25.715 -12.235 10.058 1.00 85.75 465 THR A O 1
ATOM 3560 N N . ALA A 1 466 ? -26.918 -11.783 11.907 1.00 86.19 466 ALA A N 1
ATOM 3561 C CA . ALA A 1 466 ? -27.725 -10.722 11.306 1.00 86.19 466 ALA A CA 1
ATOM 3562 C C . ALA A 1 466 ? -26.917 -9.450 10.981 1.00 86.19 466 ALA A C 1
ATOM 3564 O O . ALA A 1 466 ? -27.251 -8.750 10.029 1.00 86.19 466 ALA A O 1
ATOM 3565 N N . MET A 1 467 ? -25.838 -9.163 11.721 1.00 88.06 467 MET A N 1
ATOM 3566 C CA . MET A 1 467 ? -25.019 -7.955 11.530 1.00 88.06 467 MET A CA 1
ATOM 3567 C C . MET A 1 467 ? -24.011 -8.047 10.377 1.00 88.06 467 MET A C 1
ATOM 3569 O O . MET A 1 467 ? -23.636 -7.028 9.793 1.00 88.06 467 MET A O 1
ATOM 3573 N N . VAL A 1 468 ? -23.549 -9.252 10.028 1.00 90.75 468 VAL A N 1
ATOM 3574 C CA . VAL A 1 468 ? -22.518 -9.450 8.992 1.00 90.75 468 VAL A CA 1
ATOM 3575 C C . VAL A 1 468 ? -22.869 -8.787 7.646 1.00 90.75 468 VAL A C 1
ATOM 3577 O O . VAL A 1 468 ? -22.004 -8.096 7.096 1.00 90.75 468 VAL A O 1
ATOM 3580 N N . PRO A 1 469 ? -24.083 -8.953 7.079 1.00 90.31 469 PRO A N 1
ATOM 3581 C CA . PRO A 1 469 ? -24.441 -8.321 5.810 1.00 90.31 469 PRO A CA 1
ATOM 3582 C C . PRO A 1 469 ? -24.352 -6.793 5.856 1.00 90.31 469 PRO A C 1
ATOM 3584 O O . PRO A 1 469 ? -23.935 -6.177 4.875 1.00 90.31 469 PRO A O 1
ATOM 3587 N N . ASP A 1 470 ? -24.697 -6.180 6.987 1.00 90.25 470 ASP A N 1
ATOM 3588 C CA . ASP A 1 470 ? -24.688 -4.726 7.136 1.00 90.25 470 ASP A CA 1
ATOM 3589 C C . ASP A 1 470 ? -23.261 -4.177 7.227 1.00 90.25 470 ASP A C 1
ATOM 3591 O O . ASP A 1 470 ? -22.941 -3.193 6.557 1.00 90.25 470 ASP A O 1
ATOM 3595 N N . PHE A 1 471 ? -22.349 -4.878 7.910 1.00 90.50 471 PHE A N 1
ATOM 3596 C CA . PHE A 1 471 ? -20.922 -4.541 7.861 1.00 90.50 471 PHE A CA 1
ATOM 3597 C C . PHE A 1 471 ? -20.356 -4.609 6.438 1.00 90.50 471 PHE A C 1
ATOM 3599 O O . PHE A 1 471 ? -19.626 -3.704 6.028 1.00 90.50 471 PHE A O 1
ATOM 3606 N N . ARG A 1 472 ? -20.718 -5.628 5.642 1.00 92.94 472 ARG A N 1
ATOM 3607 C CA . ARG A 1 472 ? -20.278 -5.714 4.235 1.00 92.94 472 ARG A CA 1
ATOM 3608 C C . ARG A 1 472 ? -20.810 -4.539 3.405 1.00 92.94 472 ARG A C 1
ATOM 3610 O O . ARG A 1 472 ? -20.060 -3.984 2.601 1.00 92.94 472 ARG A O 1
ATOM 3617 N N . LYS A 1 473 ? -22.073 -4.136 3.603 1.00 92.94 473 LYS A N 1
ATOM 3618 C CA . LYS A 1 473 ? -22.681 -2.976 2.916 1.00 92.94 473 LYS A CA 1
ATOM 3619 C C . LYS A 1 473 ? -21.979 -1.656 3.247 1.00 92.94 473 LYS A C 1
ATOM 3621 O O . LYS A 1 473 ? -21.974 -0.774 2.398 1.00 92.94 473 LYS A O 1
ATOM 3626 N N . ILE A 1 474 ? -21.373 -1.529 4.430 1.00 92.44 474 ILE A N 1
ATOM 3627 C CA . ILE A 1 474 ? -20.618 -0.335 4.847 1.00 92.44 474 ILE A CA 1
ATOM 3628 C C . ILE A 1 474 ? -19.162 -0.389 4.358 1.00 92.44 474 ILE A C 1
ATOM 3630 O O . ILE A 1 474 ? -18.656 0.588 3.809 1.00 92.44 474 ILE A O 1
ATOM 3634 N N . LEU A 1 475 ? -18.482 -1.530 4.510 1.00 94.88 475 LEU A N 1
ATOM 3635 C CA . LEU A 1 475 ? -17.058 -1.672 4.175 1.00 94.88 475 LEU A CA 1
ATOM 3636 C C . LEU A 1 475 ? -16.781 -1.596 2.669 1.00 94.88 475 LEU A C 1
ATOM 3638 O O . LEU A 1 475 ? -15.770 -1.025 2.259 1.00 94.88 475 LEU A O 1
ATOM 3642 N N . LYS A 1 476 ? -17.664 -2.147 1.825 1.00 95.44 476 LYS A N 1
ATOM 3643 C CA . LYS A 1 476 ? -17.448 -2.167 0.369 1.00 95.44 476 LYS A CA 1
ATOM 3644 C C . LYS A 1 476 ? -17.404 -0.766 -0.258 1.00 95.44 476 LYS A C 1
ATOM 3646 O O . LYS A 1 476 ? -16.438 -0.505 -0.972 1.00 95.44 476 LYS A O 1
ATOM 3651 N N . PRO A 1 477 ? -18.363 0.151 -0.009 1.00 94.81 477 PRO A N 1
ATOM 3652 C CA . PRO A 1 477 ? -18.277 1.525 -0.502 1.00 94.81 477 PRO A CA 1
ATOM 3653 C C . PRO A 1 477 ? -17.004 2.246 -0.059 1.00 94.81 477 PRO A C 1
ATOM 3655 O O . PRO A 1 477 ? -16.399 2.941 -0.868 1.00 94.81 477 PRO A O 1
ATOM 3658 N N . ILE A 1 478 ? -16.564 2.039 1.188 1.00 93.88 478 ILE A N 1
ATOM 3659 C CA . ILE A 1 478 ? -15.323 2.630 1.709 1.00 93.88 478 ILE A CA 1
ATOM 3660 C C . ILE A 1 478 ? -14.113 2.112 0.919 1.00 93.88 478 ILE A C 1
ATOM 3662 O O . ILE A 1 478 ? -13.292 2.905 0.459 1.00 93.88 478 ILE A O 1
ATOM 3666 N N . ALA A 1 479 ? -14.026 0.796 0.704 1.00 95.94 479 ALA A N 1
ATOM 3667 C CA . ALA A 1 479 ? -12.959 0.191 -0.091 1.00 95.94 479 ALA A CA 1
ATOM 3668 C C . ALA A 1 479 ? -12.966 0.696 -1.544 1.00 95.94 479 ALA A C 1
ATOM 3670 O O . ALA A 1 479 ? -11.917 1.053 -2.075 1.00 95.94 479 ALA A O 1
ATOM 3671 N N . VAL A 1 480 ? -14.140 0.782 -2.177 1.00 96.25 480 VAL A N 1
ATOM 3672 C CA . VAL A 1 480 ? -14.286 1.300 -3.548 1.00 96.25 480 VAL A CA 1
ATOM 3673 C C . VAL A 1 480 ? -13.886 2.774 -3.632 1.00 96.25 480 VAL A C 1
ATOM 3675 O O . VAL A 1 480 ? -13.163 3.146 -4.554 1.00 96.25 480 VAL A O 1
ATOM 3678 N N . ALA A 1 481 ? -14.298 3.604 -2.670 1.00 94.38 481 ALA A N 1
ATOM 3679 C CA . ALA A 1 481 ? -13.908 5.011 -2.612 1.00 94.38 481 ALA A CA 1
ATOM 3680 C C . ALA A 1 481 ? -12.384 5.165 -2.494 1.00 94.38 481 ALA A C 1
ATOM 3682 O O . ALA A 1 481 ? -11.791 5.952 -3.229 1.00 94.38 481 ALA A O 1
ATOM 3683 N N . LEU A 1 482 ? -11.735 4.366 -1.639 1.00 94.94 482 LEU A N 1
ATOM 3684 C CA . LEU A 1 482 ? -10.278 4.369 -1.492 1.00 94.94 482 LEU A CA 1
ATOM 3685 C C . LEU A 1 482 ? -9.568 3.942 -2.785 1.00 94.94 482 LEU A C 1
ATOM 3687 O O . LEU A 1 482 ? -8.643 4.618 -3.231 1.00 94.94 482 LEU A O 1
ATOM 3691 N N . VAL A 1 483 ? -10.022 2.854 -3.414 1.00 96.88 483 VAL A N 1
ATOM 3692 C CA . VAL A 1 483 ? -9.476 2.363 -4.691 1.00 96.88 483 VAL A CA 1
ATOM 3693 C C . VAL A 1 483 ? -9.603 3.425 -5.777 1.00 96.88 483 VAL A C 1
ATOM 3695 O O . VAL A 1 483 ? -8.650 3.648 -6.521 1.00 96.88 483 VAL A O 1
ATOM 3698 N N . LEU A 1 484 ? -10.748 4.109 -5.851 1.00 95.31 484 LEU A N 1
ATOM 3699 C CA . LEU A 1 484 ? -10.968 5.180 -6.816 1.00 95.31 484 LEU A CA 1
ATOM 3700 C C . LEU A 1 484 ? -9.986 6.335 -6.595 1.00 95.31 484 LEU A C 1
ATOM 3702 O O . LEU A 1 484 ? -9.373 6.787 -7.553 1.00 95.31 484 LEU A O 1
ATOM 3706 N N . ILE A 1 485 ? -9.773 6.776 -5.353 1.00 95.62 485 ILE A N 1
ATOM 3707 C CA . ILE A 1 485 ? -8.810 7.846 -5.041 1.00 95.62 485 ILE A CA 1
ATOM 3708 C C . ILE A 1 485 ? -7.397 7.458 -5.476 1.00 95.62 485 ILE A C 1
ATOM 3710 O O . ILE A 1 485 ? -6.735 8.234 -6.161 1.00 95.62 485 ILE A O 1
ATOM 3714 N N . VAL A 1 486 ? -6.950 6.248 -5.130 1.00 96.62 486 VAL A N 1
ATOM 3715 C CA . VAL A 1 486 ? -5.617 5.757 -5.512 1.00 96.62 486 VAL A CA 1
ATOM 3716 C C . VAL A 1 486 ? -5.490 5.661 -7.038 1.00 96.62 486 VAL A C 1
ATOM 3718 O O . VAL A 1 486 ? -4.468 6.052 -7.601 1.00 96.62 486 VAL A O 1
ATOM 3721 N N . ALA A 1 487 ? -6.543 5.214 -7.729 1.00 95.88 487 ALA A N 1
ATOM 3722 C CA . ALA A 1 487 ? -6.572 5.145 -9.188 1.00 95.88 487 ALA A CA 1
ATOM 3723 C C . ALA A 1 487 ? -6.505 6.541 -9.838 1.00 95.88 487 ALA A C 1
ATOM 3725 O O . ALA A 1 487 ? -5.744 6.741 -10.785 1.00 95.88 487 ALA A O 1
ATOM 3726 N N . LEU A 1 488 ? -7.246 7.523 -9.310 1.00 95.06 488 LEU A N 1
ATOM 3727 C CA . LEU A 1 488 ? -7.214 8.911 -9.786 1.00 95.06 488 LEU A CA 1
ATOM 3728 C C . LEU A 1 488 ? -5.837 9.555 -9.552 1.00 95.06 488 LEU A C 1
ATOM 3730 O O . LEU A 1 488 ? -5.321 10.237 -10.438 1.00 95.06 488 LEU A O 1
ATOM 3734 N N . GLN A 1 489 ? -5.216 9.297 -8.398 1.00 95.25 489 GLN A N 1
ATOM 3735 C CA . GLN A 1 489 ? -3.868 9.776 -8.087 1.00 95.25 489 GLN A CA 1
ATOM 3736 C C . GLN A 1 489 ? -2.827 9.196 -9.054 1.00 95.25 489 GLN A C 1
ATOM 3738 O O . GLN A 1 489 ? -1.980 9.931 -9.557 1.00 95.25 489 GLN A O 1
ATOM 3743 N N . ASN A 1 490 ? -2.918 7.901 -9.373 1.00 94.62 490 ASN A N 1
ATOM 3744 C CA . ASN A 1 490 ? -2.063 7.266 -10.380 1.00 94.62 490 ASN A CA 1
ATOM 3745 C C . ASN A 1 490 ? -2.267 7.861 -11.786 1.00 94.62 490 ASN A C 1
ATOM 3747 O O . ASN A 1 490 ? -1.323 7.945 -12.566 1.00 94.62 490 ASN A O 1
ATOM 3751 N N . ALA A 1 491 ? -3.480 8.316 -12.107 1.00 91.56 491 ALA A N 1
ATOM 3752 C CA . ALA A 1 491 ? -3.765 9.033 -13.350 1.00 91.56 491 ALA A CA 1
ATOM 3753 C C . ALA A 1 491 ? -3.244 10.490 -13.361 1.00 91.56 491 ALA A C 1
ATOM 3755 O O . ALA A 1 491 ? -3.478 11.212 -14.328 1.00 91.56 491 ALA A O 1
ATOM 3756 N N . GLY A 1 492 ? -2.544 10.935 -12.309 1.00 91.88 492 GLY A N 1
ATOM 3757 C CA . GLY A 1 492 ? -1.969 12.278 -12.205 1.00 91.88 492 GLY A CA 1
ATOM 3758 C C . GLY A 1 492 ? -2.956 13.356 -11.752 1.00 91.88 492 GLY A C 1
ATOM 3759 O O . GLY A 1 492 ? -2.623 14.540 -11.787 1.00 91.88 492 GLY A O 1
ATOM 3760 N N . MET A 1 493 ? -4.165 12.983 -11.317 1.00 93.25 493 MET A N 1
ATOM 3761 C CA . MET A 1 493 ? -5.130 13.942 -10.778 1.00 93.25 493 MET A CA 1
ATOM 3762 C C . MET A 1 493 ? -4.794 14.307 -9.332 1.00 93.25 493 MET A C 1
ATOM 3764 O O . MET A 1 493 ? -4.466 13.451 -8.509 1.00 93.25 493 MET A O 1
ATOM 3768 N N . ASN A 1 494 ? -4.927 15.592 -8.997 1.00 93.50 494 ASN A N 1
ATOM 3769 C CA . ASN A 1 494 ? -4.765 16.056 -7.625 1.00 93.50 494 ASN A CA 1
ATOM 3770 C C . ASN A 1 494 ? -5.974 15.632 -6.774 1.00 93.50 494 ASN A C 1
ATOM 3772 O O . ASN A 1 494 ? -7.054 16.212 -6.866 1.00 93.50 494 ASN A O 1
ATOM 3776 N N . VAL A 1 495 ? -5.772 14.629 -5.919 1.00 95.50 495 VAL A N 1
ATOM 3777 C CA . VAL A 1 495 ? -6.809 14.079 -5.035 1.00 95.50 495 VAL A CA 1
ATOM 3778 C C . VAL A 1 495 ? -6.906 14.779 -3.676 1.00 95.50 495 VAL A C 1
ATOM 3780 O O . VAL A 1 495 ? -7.728 14.382 -2.853 1.00 95.50 495 VAL A O 1
ATOM 3783 N N . ALA A 1 496 ? -6.123 15.836 -3.423 1.00 94.50 496 ALA A N 1
ATOM 3784 C CA . ALA A 1 496 ? -6.121 16.532 -2.133 1.00 94.50 496 ALA A CA 1
ATOM 3785 C C . ALA A 1 496 ? -7.512 17.066 -1.753 1.00 94.50 496 ALA A C 1
ATOM 3787 O O . ALA A 1 496 ? -7.928 16.928 -0.607 1.00 94.50 496 ALA A O 1
ATOM 3788 N N . GLY A 1 497 ? -8.265 17.603 -2.722 1.00 94.25 497 GLY A N 1
ATOM 3789 C CA . GLY A 1 497 ? -9.636 18.073 -2.495 1.00 94.25 497 GLY A CA 1
ATOM 3790 C C . GLY A 1 497 ? -10.608 16.948 -2.120 1.00 94.25 497 GLY A C 1
ATOM 3791 O O . GLY A 1 497 ? -11.421 17.117 -1.213 1.00 94.25 497 GLY A O 1
ATOM 3792 N N . LEU A 1 498 ? -10.490 15.777 -2.758 1.00 93.12 498 LEU A N 1
ATOM 3793 C CA . LEU A 1 498 ? -11.302 14.598 -2.431 1.00 93.12 498 LEU A CA 1
ATOM 3794 C C . LEU A 1 498 ? -10.968 14.062 -1.036 1.00 93.12 498 LEU A C 1
ATOM 3796 O O . LEU A 1 498 ? -11.873 13.761 -0.261 1.00 93.12 498 LEU A O 1
ATOM 3800 N N . LEU A 1 499 ? -9.677 13.988 -0.700 1.00 93.62 499 LEU A N 1
ATOM 3801 C CA . LEU A 1 499 ? -9.210 13.579 0.624 1.00 93.62 499 LEU A CA 1
ATOM 3802 C C . LEU A 1 499 ? -9.658 14.560 1.713 1.00 93.62 499 LEU A C 1
ATOM 3804 O O . LEU A 1 499 ? -10.109 14.120 2.766 1.00 93.62 499 LEU A O 1
ATOM 3808 N N . ALA A 1 500 ? -9.602 15.870 1.456 1.00 94.12 500 ALA A N 1
ATOM 3809 C CA . ALA A 1 500 ? -10.098 16.886 2.381 1.00 94.12 500 ALA A CA 1
ATOM 3810 C C . ALA A 1 500 ? -11.614 16.757 2.607 1.00 94.12 500 ALA A C 1
ATOM 3812 O O . ALA A 1 500 ? -12.068 16.750 3.752 1.00 94.12 500 ALA A O 1
ATOM 3813 N N . GLY A 1 501 ? -12.394 16.581 1.533 1.00 93.31 501 GLY A N 1
ATOM 3814 C CA . GLY A 1 501 ? -13.840 16.355 1.614 1.00 93.31 501 GLY A CA 1
ATOM 3815 C C . GLY A 1 501 ? -14.202 15.081 2.384 1.00 93.31 501 GLY A C 1
ATOM 3816 O O . GLY A 1 501 ? -15.074 15.113 3.251 1.00 93.31 501 GLY A O 1
ATOM 3817 N N . LEU A 1 502 ? -13.491 13.975 2.135 1.00 92.81 502 LEU A N 1
ATOM 3818 C CA . LEU A 1 502 ? -13.644 12.728 2.893 1.00 92.81 502 LEU A CA 1
ATOM 3819 C C . LEU A 1 502 ? -13.190 12.859 4.345 1.00 92.81 502 LEU A C 1
ATOM 3821 O O . LEU A 1 502 ? -13.797 12.242 5.211 1.00 92.81 502 LEU A O 1
ATOM 3825 N N . GLY A 1 503 ? -12.172 13.669 4.631 1.00 93.88 503 GLY A N 1
ATOM 3826 C CA . GLY A 1 503 ? -11.740 13.969 5.995 1.00 93.88 503 GLY A CA 1
ATOM 3827 C C . GLY A 1 503 ? -12.831 14.684 6.793 1.00 93.88 503 GLY A C 1
ATOM 3828 O O . GLY A 1 503 ? -13.175 14.249 7.890 1.00 93.88 503 GLY A O 1
ATOM 3829 N N . ILE A 1 504 ? -13.438 15.729 6.218 1.00 95.94 504 ILE A N 1
ATOM 3830 C CA . ILE A 1 504 ? -14.551 16.463 6.846 1.00 95.94 504 ILE A CA 1
ATOM 3831 C C . ILE A 1 504 ? -15.796 15.570 6.962 1.00 95.94 504 ILE A C 1
ATOM 3833 O O . ILE A 1 504 ? -16.421 15.517 8.021 1.00 95.94 504 ILE A O 1
ATOM 3837 N N . GLY A 1 505 ? -16.139 14.823 5.906 1.00 93.81 505 GLY A N 1
ATOM 3838 C CA . GLY A 1 505 ? -17.260 13.878 5.926 1.00 93.81 505 GLY A CA 1
ATOM 3839 C C . GLY A 1 505 ? -17.063 12.751 6.945 1.00 93.81 505 GLY A C 1
ATOM 3840 O O . GLY A 1 505 ? -17.980 12.414 7.690 1.00 93.81 505 GLY A O 1
ATOM 3841 N N . GLY A 1 506 ? -15.846 12.214 7.037 1.00 93.06 506 GLY A N 1
ATOM 3842 C CA . GLY A 1 506 ? -15.453 11.209 8.021 1.00 93.06 506 GLY A CA 1
ATOM 3843 C C . GLY A 1 506 ? -15.521 11.740 9.451 1.00 93.06 506 GLY A C 1
ATOM 3844 O O . GLY A 1 506 ? -16.027 11.043 10.328 1.00 93.06 506 GLY A O 1
ATOM 3845 N N . LEU A 1 507 ? -15.106 12.990 9.682 1.00 95.00 507 LEU A N 1
ATOM 3846 C CA . LEU A 1 507 ? -15.251 13.654 10.979 1.00 95.00 507 LEU A CA 1
ATOM 3847 C C . LEU A 1 507 ? -16.726 13.801 11.374 1.00 95.00 507 LEU A C 1
ATOM 3849 O O . LEU A 1 507 ? -17.079 13.502 12.512 1.00 95.00 507 LEU A O 1
ATOM 3853 N N . ALA A 1 508 ? -17.596 14.200 10.442 1.00 94.56 508 ALA A N 1
ATOM 3854 C CA . ALA A 1 508 ? -19.031 14.301 10.701 1.00 94.56 508 ALA A CA 1
ATOM 3855 C C . ALA A 1 508 ? -19.642 12.942 11.096 1.00 94.56 508 ALA A C 1
ATOM 3857 O O . ALA A 1 508 ? -20.382 12.860 12.077 1.00 94.56 508 ALA A O 1
ATOM 3858 N N . ILE A 1 509 ? -19.279 11.862 10.391 1.00 91.44 509 ILE A N 1
ATOM 3859 C CA . ILE A 1 509 ? -19.707 10.493 10.729 1.00 91.44 509 ILE A CA 1
ATOM 3860 C C . ILE A 1 509 ? -19.160 10.069 12.100 1.00 91.44 509 ILE A C 1
ATOM 3862 O O . ILE A 1 509 ? -19.899 9.506 12.907 1.00 91.44 509 ILE A O 1
ATOM 3866 N N . ALA A 1 510 ? -17.892 10.365 12.400 1.00 92.12 510 ALA A N 1
ATOM 3867 C CA . ALA A 1 510 ? -17.283 10.056 13.693 1.00 92.12 510 ALA A CA 1
ATOM 3868 C C . ALA A 1 510 ? -17.979 10.797 14.846 1.00 92.12 510 ALA A C 1
ATOM 3870 O O . ALA A 1 510 ? -18.255 10.198 15.885 1.00 92.12 510 ALA A O 1
ATOM 3871 N N . MET A 1 511 ? -18.329 12.073 14.651 1.00 94.56 511 MET A N 1
ATOM 3872 C CA . MET A 1 511 ? -19.098 12.845 15.630 1.00 94.56 511 MET A CA 1
ATOM 3873 C C . MET A 1 511 ? -20.500 12.269 15.838 1.00 94.56 511 MET A C 1
ATOM 3875 O O . MET A 1 511 ? -20.936 12.150 16.982 1.00 94.56 511 MET A O 1
ATOM 3879 N N . ALA A 1 512 ? -21.178 11.846 14.767 1.00 92.88 512 ALA A N 1
ATOM 3880 C CA . ALA A 1 512 ? -22.484 11.194 14.865 1.00 92.88 512 ALA A CA 1
ATOM 3881 C C . ALA A 1 512 ? -22.414 9.837 15.596 1.00 92.88 512 ALA A C 1
ATOM 3883 O O . ALA A 1 512 ? -23.328 9.479 16.336 1.00 92.88 512 ALA A O 1
ATOM 3884 N N . GLY A 1 513 ? -21.317 9.092 15.425 1.00 92.62 513 GLY A N 1
ATOM 3885 C CA . GLY A 1 513 ? -21.083 7.794 16.066 1.00 92.62 513 GLY A CA 1
ATOM 3886 C C . GLY A 1 513 ? -20.499 7.852 17.483 1.00 92.62 513 GLY A C 1
ATOM 3887 O O . GLY A 1 513 ? -20.347 6.801 18.112 1.00 92.62 513 GLY A O 1
ATOM 3888 N N . LYS A 1 514 ? -20.176 9.045 18.002 1.00 93.88 514 LYS A N 1
ATOM 3889 C CA . LYS A 1 514 ? -19.446 9.246 19.268 1.00 93.88 514 LYS A CA 1
ATOM 3890 C C . LYS A 1 514 ? -20.063 8.480 20.440 1.00 93.88 514 LYS A C 1
ATOM 3892 O O . LYS A 1 514 ? -19.366 7.734 21.118 1.00 93.88 514 LYS A O 1
ATOM 3897 N N . THR A 1 515 ? -21.375 8.592 20.638 1.00 92.12 515 THR A N 1
ATOM 3898 C CA . THR A 1 515 ? -22.083 7.939 21.754 1.00 92.12 515 THR A CA 1
ATOM 3899 C C . THR A 1 515 ? -22.030 6.412 21.679 1.00 92.12 515 THR A C 1
ATOM 3901 O O . THR A 1 515 ? -21.996 5.734 22.705 1.00 92.12 515 THR A O 1
ATOM 3904 N N . THR A 1 516 ? -22.005 5.831 20.479 1.00 90.62 516 THR A N 1
ATOM 3905 C CA . THR A 1 516 ? -21.867 4.376 20.316 1.00 90.62 516 THR A CA 1
ATOM 3906 C C . THR A 1 516 ? -20.482 3.912 20.764 1.00 90.62 516 THR A C 1
ATOM 3908 O O . THR A 1 516 ? -20.378 2.937 21.506 1.00 90.62 516 THR A O 1
ATOM 3911 N N . LEU A 1 517 ? -19.435 4.645 20.370 1.00 91.31 517 LEU A N 1
ATOM 3912 C CA . LEU A 1 517 ? -18.057 4.397 20.802 1.00 91.31 517 LEU A CA 1
ATOM 3913 C C . LEU A 1 517 ? -17.891 4.570 22.316 1.00 91.31 517 LEU A C 1
ATOM 3915 O O . LEU A 1 517 ? -17.309 3.703 22.959 1.00 91.31 517 LEU A O 1
ATOM 3919 N N . GLU A 1 518 ? -18.450 5.630 22.902 1.00 94.31 518 GLU A N 1
ATOM 3920 C CA . GLU A 1 518 ? -18.427 5.849 24.357 1.00 94.31 518 GLU A CA 1
ATOM 3921 C C . GLU A 1 518 ? -19.066 4.681 25.120 1.00 94.31 518 GLU A C 1
ATOM 3923 O O . GLU A 1 518 ? -18.510 4.202 26.104 1.00 94.31 518 GLU A O 1
ATOM 3928 N N . ASN A 1 519 ? -20.208 4.171 24.649 1.00 93.50 519 ASN A N 1
ATOM 3929 C CA . ASN A 1 519 ? -20.860 3.020 25.272 1.00 93.50 519 ASN A CA 1
ATOM 3930 C C . ASN A 1 519 ? -20.028 1.736 25.164 1.00 93.50 519 ASN A C 1
ATOM 3932 O O . ASN A 1 519 ? -19.972 0.955 26.116 1.00 93.50 519 ASN A O 1
ATOM 3936 N N . LEU A 1 520 ? -19.364 1.514 24.027 1.00 92.62 520 LEU A N 1
ATOM 3937 C CA . LEU A 1 520 ? -18.455 0.382 23.860 1.00 92.62 520 LEU A CA 1
ATOM 3938 C C . LEU A 1 520 ? -17.286 0.471 24.851 1.00 92.62 520 LEU A C 1
ATOM 3940 O O . LEU A 1 520 ? -17.014 -0.499 25.556 1.00 92.62 520 LEU A O 1
ATOM 3944 N N . PHE A 1 521 ? -16.641 1.637 24.952 1.00 93.06 521 PHE A N 1
ATOM 3945 C CA . PHE A 1 521 ? -15.556 1.859 25.910 1.00 93.06 521 PHE A CA 1
ATOM 3946 C C . PHE A 1 521 ? -16.023 1.717 27.360 1.00 93.06 521 PHE A C 1
ATOM 3948 O O . PHE A 1 521 ? -15.322 1.092 28.151 1.00 93.06 521 PHE A O 1
ATOM 3955 N N . GLY A 1 522 ? -17.230 2.186 27.692 1.00 93.56 522 GLY A N 1
ATOM 3956 C CA . GLY A 1 522 ? -17.832 1.958 29.008 1.00 93.56 522 GLY A CA 1
ATOM 3957 C C . GLY A 1 522 ? -18.012 0.468 29.318 1.00 93.56 522 GLY A C 1
ATOM 3958 O O . GLY A 1 522 ? -17.693 0.015 30.412 1.00 93.56 522 GLY A O 1
ATOM 3959 N N . SER A 1 523 ? -18.436 -0.330 28.335 1.00 92.00 523 SER A N 1
ATOM 3960 C CA . SER A 1 523 ? -18.574 -1.791 28.490 1.00 92.00 523 SER A CA 1
ATOM 3961 C C . SER A 1 523 ? -17.231 -2.467 28.759 1.00 92.00 523 SER A C 1
ATOM 3963 O O . SER A 1 523 ? -17.129 -3.342 29.617 1.00 92.00 523 SER A O 1
ATOM 3965 N N . ILE A 1 524 ? -16.198 -2.046 28.024 1.00 93.12 524 ILE A N 1
ATOM 3966 C CA . ILE A 1 524 ? -14.828 -2.539 28.177 1.00 93.12 524 ILE A CA 1
ATOM 3967 C C . ILE A 1 524 ? -14.299 -2.182 29.572 1.00 93.12 524 ILE A C 1
ATOM 3969 O O . ILE A 1 524 ? -13.798 -3.064 30.265 1.00 93.12 524 ILE A O 1
ATOM 3973 N N . ALA A 1 525 ? -14.474 -0.935 30.018 1.00 92.00 525 ALA A N 1
ATOM 3974 C CA . ALA A 1 525 ? -14.068 -0.489 31.349 1.00 92.00 525 ALA A CA 1
ATOM 3975 C C . ALA A 1 525 ? -14.745 -1.311 32.460 1.00 92.00 525 ALA A C 1
ATOM 3977 O O . ALA A 1 525 ? -14.063 -1.861 33.322 1.00 92.00 525 ALA A O 1
ATOM 3978 N N . ILE A 1 526 ? -16.068 -1.510 32.386 1.00 93.31 526 ILE A N 1
ATOM 3979 C CA . ILE A 1 526 ? -16.812 -2.346 33.347 1.00 93.31 526 ILE A CA 1
ATOM 3980 C C . ILE A 1 526 ? -16.278 -3.789 33.357 1.00 93.31 526 ILE A C 1
ATOM 3982 O O . ILE A 1 526 ? -16.124 -4.386 34.424 1.00 93.31 526 ILE A O 1
ATOM 3986 N N . ALA A 1 527 ? -15.971 -4.358 32.188 1.00 90.50 527 ALA A N 1
ATOM 3987 C CA . ALA A 1 527 ? -15.465 -5.726 32.074 1.00 90.50 527 ALA A CA 1
ATOM 3988 C C . ALA A 1 527 ? -14.043 -5.904 32.639 1.00 90.50 527 ALA A C 1
ATOM 3990 O O . ALA A 1 527 ? -13.745 -6.969 33.199 1.00 90.50 527 ALA A O 1
ATOM 3991 N N . PHE A 1 528 ? -13.182 -4.890 32.493 1.00 92.06 528 PHE A N 1
ATOM 3992 C CA . PHE A 1 528 ? -11.809 -4.890 33.007 1.00 92.06 528 PHE A CA 1
ATOM 3993 C C . PHE A 1 528 ? -11.752 -4.594 34.507 1.00 92.06 528 PHE A C 1
ATOM 3995 O O . PHE A 1 528 ? -11.204 -5.402 35.257 1.00 92.06 528 PHE A O 1
ATOM 4002 N N . ASP A 1 529 ? -12.368 -3.500 34.954 1.00 90.62 529 ASP A N 1
ATOM 4003 C CA . ASP A 1 529 ? -12.294 -3.054 36.351 1.00 90.62 529 ASP A CA 1
ATOM 4004 C C . ASP A 1 529 ? -13.186 -3.894 37.275 1.00 90.62 529 ASP A C 1
ATOM 4006 O O . ASP A 1 529 ? -12.955 -3.982 38.483 1.00 90.62 529 ASP A O 1
ATOM 4010 N N . ARG A 1 530 ? -14.215 -4.543 36.711 1.00 91.06 530 ARG A N 1
ATOM 4011 C CA . ARG A 1 530 ? -15.190 -5.394 37.416 1.00 91.06 530 ARG A CA 1
ATOM 4012 C C . ARG A 1 530 ? -15.693 -4.777 38.735 1.00 91.06 530 ARG A C 1
ATOM 4014 O O . ARG A 1 530 ? -15.663 -5.452 39.784 1.00 91.06 530 ARG A O 1
ATOM 4021 N N . PRO A 1 531 ? -16.196 -3.523 38.719 1.00 92.50 531 PRO A N 1
ATOM 4022 C CA . PRO A 1 531 ? -16.764 -2.893 39.913 1.00 92.50 531 PRO A CA 1
ATOM 4023 C C . PRO A 1 531 ? -17.929 -3.725 40.482 1.00 92.50 531 PRO A C 1
ATOM 4025 O O . PRO A 1 531 ? -18.083 -3.844 41.702 1.00 92.50 531 PRO A O 1
ATOM 4028 N N . PHE A 1 532 ? -18.671 -4.405 39.606 1.00 94.50 532 PHE A N 1
ATOM 4029 C CA . PHE A 1 532 ? -19.747 -5.345 39.912 1.00 94.50 532 PHE A CA 1
ATOM 4030 C C . PHE A 1 532 ? -19.775 -6.512 38.917 1.00 94.50 532 PHE A C 1
ATOM 4032 O O . PHE A 1 532 ? -19.107 -6.483 37.881 1.00 94.50 532 PHE A O 1
ATOM 4039 N N . LYS A 1 533 ? -20.538 -7.553 39.248 1.00 93.19 533 LYS A N 1
ATOM 4040 C CA . LYS A 1 533 ? -20.810 -8.725 38.407 1.00 93.19 533 LYS A CA 1
ATOM 4041 C C . LYS A 1 533 ? -22.314 -8.902 38.201 1.00 93.19 533 LYS A C 1
ATOM 4043 O O . LYS A 1 533 ? -23.118 -8.365 38.957 1.00 93.19 533 LYS A O 1
ATOM 4048 N N . ILE A 1 534 ? -22.691 -9.684 37.191 1.00 94.56 534 ILE A N 1
ATOM 4049 C CA . ILE A 1 534 ? -24.079 -10.135 37.027 1.00 94.56 534 ILE A CA 1
ATOM 4050 C C . ILE A 1 534 ? -24.498 -10.883 38.302 1.00 94.56 534 ILE A C 1
ATOM 4052 O O . ILE A 1 534 ? -23.773 -11.761 38.771 1.00 94.56 534 ILE A O 1
ATOM 4056 N N . GLY A 1 535 ? -25.641 -10.500 38.867 1.00 93.62 535 GLY A N 1
ATOM 4057 C CA . GLY A 1 535 ? -26.150 -10.972 40.154 1.00 93.62 535 GLY A CA 1
ATOM 4058 C C . GLY A 1 535 ? -25.793 -10.089 41.355 1.00 93.62 535 GLY A C 1
ATOM 4059 O O . GLY A 1 535 ? -26.403 -10.254 42.412 1.00 93.62 535 GLY A O 1
ATOM 4060 N N . ASP A 1 536 ? -24.870 -9.130 41.222 1.00 95.12 536 ASP A N 1
ATOM 4061 C CA . ASP A 1 536 ? -24.562 -8.207 42.317 1.00 95.12 536 ASP A CA 1
ATOM 4062 C C . ASP A 1 536 ? -25.711 -7.218 42.541 1.00 95.12 536 ASP A C 1
ATOM 4064 O O . ASP A 1 536 ? -26.313 -6.708 41.595 1.00 95.12 536 ASP A O 1
ATOM 4068 N N . VAL A 1 537 ? -25.994 -6.908 43.806 1.00 94.12 537 VAL A N 1
ATOM 4069 C CA . VAL A 1 537 ? -26.864 -5.795 44.186 1.00 94.12 537 VAL A CA 1
ATOM 4070 C C . VAL A 1 537 ? -26.010 -4.537 44.196 1.00 94.12 537 VAL A C 1
ATOM 4072 O O . VAL A 1 537 ? -24.976 -4.481 44.865 1.00 94.12 537 VAL A O 1
ATOM 4075 N N . VAL A 1 538 ? -26.432 -3.522 43.455 1.00 96.00 538 VAL A N 1
ATOM 4076 C CA . VAL A 1 538 ? -25.701 -2.266 43.303 1.00 96.00 538 VAL A CA 1
ATOM 4077 C C . VAL A 1 538 ? -26.624 -1.068 43.485 1.00 96.00 538 VAL A C 1
ATOM 4079 O O . VAL A 1 538 ? -27.826 -1.139 43.213 1.00 96.00 538 VAL A O 1
ATOM 4082 N N . ARG A 1 539 ? -26.035 0.043 43.929 1.00 95.06 539 ARG A N 1
ATOM 4083 C CA . ARG A 1 539 ? -26.640 1.373 43.884 1.00 95.06 539 ARG A CA 1
ATOM 4084 C C . ARG A 1 539 ? -25.912 2.242 42.882 1.00 95.06 539 ARG A C 1
ATOM 4086 O O . ARG A 1 539 ? -24.691 2.372 42.969 1.00 95.06 539 ARG A O 1
ATOM 4093 N N . VAL A 1 540 ? -26.665 2.869 41.989 1.00 94.44 540 VAL A N 1
ATOM 4094 C CA . VAL A 1 540 ? -26.155 3.841 41.019 1.00 94.44 540 VAL A CA 1
ATOM 4095 C C . VAL A 1 540 ? -27.019 5.094 41.113 1.00 94.44 540 VAL A C 1
ATOM 4097 O O . VAL A 1 540 ? -28.190 5.075 40.736 1.00 94.44 540 VAL A O 1
ATOM 4100 N N . GLY A 1 541 ? -26.467 6.171 41.675 1.00 89.94 541 GLY A N 1
ATOM 4101 C CA . GLY A 1 541 ? -27.266 7.337 42.070 1.00 89.94 541 GLY A CA 1
ATOM 4102 C C . GLY A 1 541 ? -28.355 6.940 43.075 1.00 89.94 541 GLY A C 1
ATOM 4103 O O . GLY A 1 541 ? -28.050 6.362 44.118 1.00 89.94 541 GLY A O 1
ATOM 4104 N N . ASP A 1 542 ? -29.616 7.196 42.726 1.00 89.06 542 ASP A N 1
ATOM 4105 C CA . ASP A 1 542 ? -30.787 6.839 43.542 1.00 89.06 542 ASP A CA 1
ATOM 4106 C C . ASP A 1 542 ? -31.369 5.455 43.202 1.00 89.06 542 ASP A C 1
ATOM 4108 O O . ASP A 1 542 ? -32.282 4.966 43.871 1.00 89.06 542 ASP A O 1
ATOM 4112 N N . LEU A 1 543 ? -30.849 4.797 42.161 1.00 92.06 543 LEU A N 1
ATOM 4113 C CA . LEU A 1 543 ? -31.345 3.507 41.694 1.00 92.06 543 LEU A CA 1
ATOM 4114 C C . LEU A 1 543 ? -30.675 2.368 42.462 1.00 92.06 543 LEU A C 1
ATOM 4116 O O . LEU A 1 543 ? -29.458 2.204 42.403 1.00 92.06 543 LEU A O 1
ATOM 4120 N N . ASN A 1 544 ? -31.485 1.543 43.127 1.00 93.94 544 ASN A N 1
ATOM 4121 C CA . ASN A 1 544 ? -31.060 0.309 43.787 1.00 93.94 544 ASN A CA 1
ATOM 4122 C C . ASN A 1 544 ? -31.617 -0.907 43.048 1.00 93.94 544 ASN A C 1
ATOM 4124 O O . ASN A 1 544 ? -32.831 -1.017 42.851 1.00 93.94 544 ASN A O 1
ATOM 4128 N N . GLY A 1 545 ? -30.749 -1.848 42.685 1.00 95.31 545 GLY A N 1
ATOM 4129 C CA . GLY A 1 545 ? -31.183 -3.060 42.001 1.00 95.31 545 GLY A CA 1
ATOM 4130 C C . GLY A 1 545 ? -30.099 -4.116 41.836 1.00 95.31 545 GLY A C 1
ATOM 4131 O O . GLY A 1 545 ? -28.930 -3.889 42.135 1.00 95.31 545 GLY A O 1
ATOM 4132 N N . THR A 1 546 ? -30.504 -5.285 41.353 1.00 96.56 546 THR A N 1
ATOM 4133 C CA . THR A 1 546 ? -29.609 -6.395 41.015 1.00 96.56 546 THR A CA 1
ATOM 4134 C C . THR A 1 546 ? -29.205 -6.314 39.549 1.00 96.56 546 THR A C 1
ATOM 4136 O O . THR A 1 546 ? -30.059 -6.122 38.686 1.00 96.56 546 THR A O 1
ATOM 4139 N N . VAL A 1 547 ? -27.922 -6.481 39.243 1.00 97.00 547 VAL A N 1
ATOM 4140 C CA . VAL A 1 547 ? -27.422 -6.517 37.862 1.00 97.00 547 VAL A CA 1
ATOM 4141 C C . VAL A 1 547 ? -27.911 -7.793 37.177 1.00 97.00 547 VAL A C 1
ATOM 4143 O O . VAL A 1 547 ? -27.550 -8.889 37.596 1.00 97.00 547 VAL A O 1
ATOM 4146 N N . GLU A 1 548 ? -28.710 -7.667 36.118 1.00 95.06 548 GLU A N 1
ATOM 4147 C CA . GLU A 1 548 ? -29.187 -8.822 35.341 1.00 95.06 548 GLU A CA 1
ATOM 4148 C C . GLU A 1 548 ? -28.297 -9.138 34.148 1.00 95.06 548 GLU A C 1
ATOM 4150 O O . GLU A 1 548 ? -28.054 -10.303 33.851 1.00 95.06 548 GLU A O 1
ATOM 4155 N N . ASP A 1 549 ? -27.833 -8.103 33.453 1.00 93.25 549 ASP A N 1
ATOM 4156 C CA . ASP A 1 549 ? -27.054 -8.253 32.230 1.00 93.25 549 ASP A CA 1
ATOM 4157 C C . ASP A 1 549 ? -26.157 -7.035 32.009 1.00 93.25 549 ASP A C 1
ATOM 4159 O O . ASP A 1 549 ? -26.546 -5.899 32.295 1.00 93.25 549 ASP A O 1
ATOM 4163 N N . VAL A 1 550 ? -24.968 -7.276 31.465 1.00 92.44 550 VAL A N 1
ATOM 4164 C CA . VAL A 1 550 ? -24.021 -6.247 31.026 1.00 92.44 550 VAL A CA 1
ATOM 4165 C C . VAL A 1 550 ? -23.791 -6.465 29.534 1.00 92.44 550 VAL A C 1
ATOM 4167 O O . VAL A 1 550 ? -22.919 -7.231 29.127 1.00 92.44 550 VAL A O 1
ATOM 4170 N N . GLY A 1 551 ? -24.606 -5.806 28.710 1.00 89.38 551 GLY A N 1
ATOM 4171 C CA . GLY A 1 551 ? -24.509 -5.892 27.254 1.00 89.38 55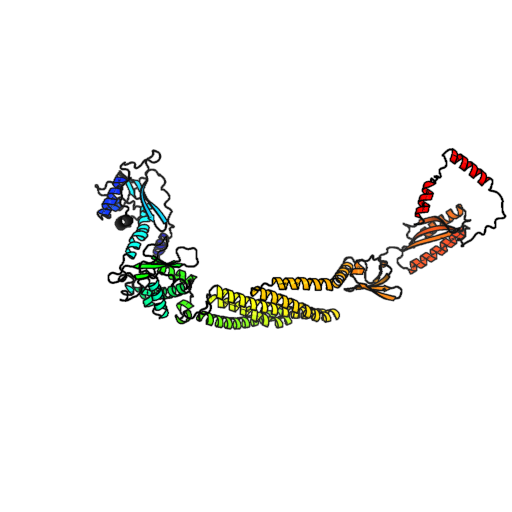1 GLY A CA 1
ATOM 4172 C C . GLY A 1 551 ? -23.416 -4.986 26.672 1.00 89.38 551 GLY A C 1
ATOM 4173 O O . GLY A 1 551 ? -22.726 -4.274 27.395 1.00 89.38 551 GLY A O 1
ATOM 4174 N N . LEU A 1 552 ? -23.308 -4.940 25.337 1.00 86.62 552 LEU A N 1
ATOM 4175 C CA . LEU A 1 552 ? -22.300 -4.138 24.611 1.00 86.62 552 LEU A CA 1
ATOM 4176 C C . LEU A 1 552 ? -22.532 -2.614 24.663 1.00 86.62 552 LEU A C 1
ATOM 4178 O O . LEU A 1 552 ? -21.631 -1.831 24.378 1.00 86.62 552 LEU A O 1
ATOM 4182 N N . ARG A 1 553 ? -23.761 -2.175 24.952 1.00 91.75 553 ARG A N 1
ATOM 4183 C CA . ARG A 1 553 ? -24.133 -0.747 24.968 1.00 91.75 553 ARG A CA 1
ATOM 4184 C C . ARG A 1 553 ? -24.740 -0.293 26.289 1.00 91.75 553 ARG A C 1
ATOM 4186 O O . ARG A 1 553 ? -24.729 0.897 26.588 1.00 91.75 553 ARG A O 1
ATOM 4193 N N . SER A 1 554 ? -25.317 -1.212 27.049 1.00 94.25 554 SER A N 1
ATOM 4194 C CA . SER A 1 554 ? -26.073 -0.888 28.251 1.00 94.25 554 SER A CA 1
ATOM 4195 C C . SER A 1 554 ? -26.036 -2.018 29.267 1.00 94.25 554 SER A C 1
ATOM 4197 O O . SER A 1 554 ? -26.033 -3.188 28.883 1.00 94.25 554 SER A O 1
ATOM 4199 N N . THR A 1 555 ? -26.130 -1.650 30.539 1.00 95.19 555 THR A N 1
ATOM 4200 C CA . THR A 1 555 ? -26.294 -2.553 31.676 1.00 95.19 555 THR A CA 1
ATOM 4201 C C . THR A 1 555 ? -27.748 -2.523 32.130 1.00 95.19 555 THR A C 1
ATOM 4203 O O . THR A 1 555 ? -28.377 -1.462 32.161 1.00 95.19 555 THR A O 1
ATOM 4206 N N . ARG A 1 556 ? -28.304 -3.686 32.464 1.00 96.62 556 ARG A N 1
ATOM 4207 C CA . ARG A 1 556 ? -29.686 -3.835 32.928 1.00 96.62 556 ARG A CA 1
ATOM 4208 C C . ARG A 1 556 ? -29.709 -4.147 34.418 1.00 96.62 556 ARG A C 1
ATOM 4210 O O . ARG A 1 556 ? -29.068 -5.099 34.861 1.00 96.62 556 ARG A O 1
ATOM 4217 N N . LEU A 1 557 ? -30.467 -3.358 35.173 1.00 96.88 557 LEU A N 1
ATOM 4218 C CA . LEU A 1 557 ? -30.676 -3.522 36.609 1.00 96.88 557 LEU A CA 1
ATOM 4219 C C . LEU A 1 557 ? -32.136 -3.887 36.890 1.00 96.88 557 LEU A C 1
ATOM 4221 O O . LEU A 1 557 ? -33.046 -3.221 36.397 1.00 96.88 557 LEU A O 1
ATOM 4225 N N . ARG A 1 558 ? -32.367 -4.903 37.722 1.00 97.44 558 ARG A N 1
ATOM 4226 C CA . ARG A 1 558 ? -33.679 -5.241 38.283 1.00 97.44 558 ARG A CA 1
ATOM 4227 C C . ARG A 1 558 ? -33.881 -4.487 39.590 1.00 97.44 558 ARG A C 1
ATOM 4229 O O . ARG A 1 558 ? -33.176 -4.759 40.559 1.00 97.44 558 ARG A O 1
ATOM 4236 N N . THR A 1 559 ? -34.836 -3.566 39.639 1.00 95.94 559 THR A N 1
ATOM 4237 C CA . THR A 1 559 ? -35.141 -2.814 40.867 1.00 95.94 559 THR A CA 1
ATOM 4238 C C . THR A 1 559 ? -35.864 -3.680 41.901 1.00 95.94 559 THR A C 1
ATOM 4240 O O . THR A 1 559 ? -36.344 -4.777 41.594 1.00 95.94 559 THR A O 1
ATOM 4243 N N . LEU A 1 560 ? -35.981 -3.172 43.132 1.00 90.56 560 LEU A N 1
ATOM 4244 C CA . LEU A 1 560 ? -36.766 -3.812 44.197 1.00 90.56 560 LEU A CA 1
ATOM 4245 C C . LEU A 1 560 ? -38.245 -3.987 43.808 1.00 90.56 560 LEU A C 1
ATOM 4247 O O . LEU A 1 560 ? -38.839 -5.013 44.130 1.00 90.56 560 LEU A O 1
ATOM 4251 N N . ASP A 1 561 ? -38.785 -3.067 43.002 1.00 94.25 561 ASP A N 1
ATOM 4252 C CA . ASP A 1 561 ? -40.134 -3.146 42.415 1.00 94.25 561 ASP A CA 1
ATOM 4253 C C . ASP A 1 561 ? -40.232 -4.135 41.237 1.00 94.25 561 ASP A C 1
ATOM 4255 O O . ASP A 1 561 ? -41.213 -4.146 40.497 1.00 94.25 561 ASP A O 1
ATOM 4259 N N . ARG A 1 562 ? -39.198 -4.959 41.015 1.00 93.00 562 ARG A N 1
ATOM 4260 C CA . ARG A 1 562 ? -39.092 -5.952 39.931 1.00 93.00 562 ARG A CA 1
ATOM 4261 C C . ARG A 1 562 ? -39.126 -5.368 38.508 1.00 93.00 562 ARG A C 1
ATOM 4263 O O . ARG A 1 562 ? -39.271 -6.130 37.549 1.00 93.00 562 ARG A O 1
ATOM 4270 N N . THR A 1 563 ? -38.902 -4.067 38.328 1.00 95.31 563 THR A N 1
ATOM 4271 C CA . THR A 1 563 ? -38.780 -3.432 36.997 1.00 95.31 563 THR A CA 1
ATOM 4272 C C . THR A 1 563 ? -37.353 -3.520 36.443 1.00 95.31 563 THR A C 1
ATOM 4274 O O . THR A 1 563 ? -36.409 -3.647 37.221 1.00 95.31 563 THR A O 1
ATOM 4277 N N . ILE A 1 564 ? -37.180 -3.471 35.114 1.00 96.62 564 ILE A N 1
ATOM 4278 C CA . ILE A 1 564 ? -35.853 -3.425 34.470 1.00 96.62 564 ILE A CA 1
ATOM 4279 C C . ILE A 1 564 ? -35.520 -1.982 34.112 1.00 96.62 564 ILE A C 1
ATOM 4281 O O . ILE A 1 564 ? -36.200 -1.371 33.288 1.00 96.62 564 ILE A O 1
ATOM 4285 N N . VAL A 1 565 ? -34.423 -1.474 34.659 1.00 96.12 565 VAL A N 1
ATOM 4286 C CA . VAL A 1 565 ? -33.833 -0.197 34.264 1.00 96.12 565 VAL A CA 1
ATOM 4287 C C . VAL A 1 565 ? -32.621 -0.476 33.386 1.00 96.12 565 VAL A C 1
ATOM 4289 O O . VAL A 1 565 ? -31.730 -1.234 33.762 1.00 96.12 565 VAL A O 1
ATOM 4292 N N . THR A 1 566 ? -32.594 0.117 32.193 1.00 96.38 566 THR A N 1
ATOM 4293 C CA . THR A 1 566 ? -31.478 -0.019 31.248 1.00 96.38 566 THR A CA 1
ATOM 4294 C C . THR A 1 566 ? -30.659 1.260 31.259 1.00 96.38 566 THR A C 1
ATOM 4296 O O . THR A 1 566 ? -31.165 2.313 30.877 1.00 96.38 566 THR A O 1
ATOM 4299 N N . ILE A 1 567 ? -29.398 1.163 31.666 1.00 95.00 567 ILE A N 1
ATOM 4300 C CA . ILE A 1 567 ? -28.495 2.307 31.783 1.00 95.00 567 ILE A CA 1
ATOM 4301 C C . ILE A 1 567 ? -27.404 2.179 30.711 1.00 95.00 567 ILE A C 1
ATOM 4303 O O . ILE A 1 567 ? -26.796 1.110 30.599 1.00 95.00 567 ILE A O 1
ATOM 4307 N N . PRO A 1 568 ? -27.154 3.217 29.891 1.00 96.12 568 PRO A N 1
ATOM 4308 C CA . PRO A 1 568 ? -26.031 3.244 28.957 1.00 96.12 568 PRO A CA 1
ATOM 4309 C C . PRO A 1 568 ? -24.698 2.960 29.659 1.00 96.12 568 PRO A C 1
ATOM 4311 O O . PRO A 1 568 ? -24.462 3.424 30.774 1.00 96.12 568 PRO A O 1
ATOM 4314 N N . ASN A 1 569 ? -23.813 2.203 29.014 1.00 95.69 569 ASN A N 1
ATOM 4315 C CA . ASN A 1 569 ? -22.565 1.784 29.650 1.00 95.69 569 ASN A CA 1
ATOM 4316 C C . ASN A 1 569 ? -21.577 2.935 29.849 1.00 95.69 569 ASN A C 1
ATOM 4318 O O . ASN A 1 569 ? -20.802 2.877 30.798 1.00 95.69 569 ASN A O 1
ATOM 4322 N N . ASN A 1 570 ? -21.628 3.989 29.023 1.00 94.50 570 ASN A N 1
ATOM 4323 C CA . ASN A 1 570 ? -20.853 5.205 29.291 1.00 94.50 570 ASN A CA 1
ATOM 4324 C C . ASN A 1 570 ? -21.290 5.853 30.617 1.00 94.50 570 ASN A C 1
ATOM 4326 O O . ASN A 1 570 ? -20.466 6.106 31.484 1.00 94.50 570 ASN A O 1
ATOM 4330 N N . GLN A 1 571 ? -22.599 5.998 30.829 1.00 94.75 571 GLN A N 1
ATOM 4331 C CA . GLN A 1 571 ? -23.152 6.539 32.070 1.00 94.75 571 GLN A CA 1
ATOM 4332 C C . GLN A 1 571 ? -22.870 5.633 33.273 1.00 94.75 571 GLN A C 1
ATOM 4334 O O . GLN A 1 571 ? -22.566 6.143 34.345 1.00 94.75 571 GLN A O 1
ATOM 4339 N N . MET A 1 572 ? -22.945 4.306 33.120 1.00 94.12 572 MET A N 1
ATOM 4340 C CA . MET A 1 572 ? -22.615 3.369 34.205 1.00 94.12 572 MET A CA 1
ATOM 4341 C C . MET A 1 572 ? -21.151 3.448 34.625 1.00 94.12 572 MET A C 1
ATOM 4343 O O . MET A 1 572 ? -20.873 3.403 35.819 1.00 94.12 572 MET A O 1
ATOM 4347 N N . ALA A 1 573 ? -20.234 3.546 33.660 1.00 91.94 573 ALA A N 1
ATOM 4348 C CA . ALA A 1 573 ? -18.804 3.644 33.931 1.00 91.94 573 ALA A CA 1
ATOM 4349 C C . ALA A 1 573 ? -18.435 4.979 34.601 1.00 91.94 573 ALA A C 1
ATOM 4351 O O . ALA A 1 573 ? -17.602 4.993 35.503 1.00 91.94 573 ALA A O 1
ATOM 4352 N N . ASP A 1 574 ? -19.098 6.073 34.214 1.00 91.19 574 ASP A N 1
ATOM 4353 C CA . ASP A 1 574 ? -18.852 7.410 34.773 1.00 91.19 574 ASP A CA 1
ATOM 4354 C C . ASP A 1 574 ? -19.543 7.643 36.133 1.00 91.19 574 ASP A C 1
ATOM 4356 O O . ASP A 1 574 ? -19.231 8.599 36.847 1.00 91.19 574 ASP A O 1
ATOM 4360 N N . SER A 1 575 ? -20.503 6.795 36.512 1.00 90.62 575 SER A N 1
ATOM 4361 C CA . SER A 1 575 ? -21.292 6.963 37.737 1.00 90.62 575 SER A CA 1
ATOM 4362 C C . SER A 1 575 ? -20.603 6.389 38.975 1.00 90.62 575 SER A C 1
ATOM 4364 O O . SER A 1 575 ? -19.918 5.369 38.931 1.00 90.62 575 SER A O 1
ATOM 4366 N N . LYS A 1 576 ? -20.882 6.979 40.146 1.00 93.44 576 LYS A N 1
ATOM 4367 C CA . LYS A 1 576 ? -20.537 6.362 41.434 1.00 93.44 576 LYS A CA 1
ATOM 4368 C C . LYS A 1 576 ? -21.387 5.103 41.635 1.00 93.44 576 LYS A C 1
ATOM 4370 O O . LYS A 1 576 ? -22.600 5.206 41.826 1.00 93.44 576 LYS A O 1
ATOM 4375 N N . VAL A 1 577 ? -20.740 3.939 41.649 1.00 94.56 577 VAL A N 1
ATOM 4376 C CA . VAL A 1 577 ? -21.391 2.648 41.905 1.00 94.56 577 VAL A CA 1
ATOM 4377 C C . VAL A 1 577 ? -21.030 2.140 43.294 1.00 94.56 577 VAL A C 1
ATOM 4379 O O . VAL A 1 577 ? -19.858 1.938 43.608 1.00 94.56 577 VAL A O 1
ATOM 4382 N N . GLU A 1 578 ? -22.036 1.894 44.128 1.00 95.19 578 GLU A N 1
ATOM 4383 C CA . GLU A 1 578 ? -21.847 1.202 45.403 1.00 95.19 578 GLU A CA 1
ATOM 4384 C C . GLU A 1 578 ? -22.267 -0.259 45.255 1.00 95.19 578 GLU A C 1
ATOM 4386 O O . GLU A 1 578 ? -23.422 -0.558 44.949 1.00 95.19 578 GLU A O 1
ATOM 4391 N N . ASN A 1 579 ? -21.324 -1.178 45.462 1.00 94.94 579 ASN A N 1
ATOM 4392 C CA . ASN A 1 579 ? -21.583 -2.607 45.358 1.00 94.94 579 ASN A CA 1
ATOM 4393 C C . ASN A 1 579 ? -21.937 -3.182 46.729 1.00 94.94 579 ASN A C 1
ATOM 4395 O O . ASN A 1 579 ? -21.085 -3.398 47.590 1.00 94.94 579 ASN A O 1
ATOM 4399 N N . PHE A 1 580 ? -23.220 -3.456 46.905 1.00 92.00 580 PHE A N 1
ATOM 4400 C CA . PHE A 1 580 ? -23.778 -3.997 48.126 1.00 92.00 580 PHE A CA 1
ATOM 4401 C C . PHE A 1 580 ? -23.468 -5.484 48.320 1.00 92.00 580 PHE A C 1
ATOM 4403 O O . PHE A 1 580 ? -23.468 -5.932 49.465 1.00 92.00 580 PHE A O 1
ATOM 4410 N N . SER A 1 581 ? -23.187 -6.236 47.255 1.00 91.19 581 SER A N 1
ATOM 4411 C CA . SER A 1 581 ? -22.810 -7.654 47.339 1.00 91.19 581 SER A CA 1
ATOM 4412 C C . SER A 1 581 ? -21.369 -7.874 47.801 1.00 91.19 581 SER A C 1
ATOM 4414 O O . SER A 1 581 ? -21.052 -8.947 48.300 1.00 91.19 581 SER A O 1
ATOM 4416 N N . LYS A 1 582 ? -20.498 -6.865 47.671 1.00 90.94 582 LYS A N 1
ATOM 4417 C CA . LYS A 1 582 ? -19.104 -6.913 48.147 1.00 90.94 582 LYS A CA 1
ATOM 4418 C C . LYS A 1 582 ? -18.914 -6.413 49.585 1.00 90.94 582 LYS A C 1
ATOM 4420 O O . LYS A 1 582 ? -17.773 -6.314 50.029 1.00 90.94 582 LYS A O 1
ATOM 4425 N N . ARG A 1 583 ? -19.991 -6.066 50.302 1.00 90.62 583 ARG A N 1
ATOM 4426 C CA . ARG A 1 583 ? -19.891 -5.659 51.714 1.00 90.62 583 ARG A CA 1
ATOM 4427 C C . ARG A 1 583 ? -19.344 -6.828 52.545 1.00 90.62 583 ARG A C 1
ATOM 4429 O O . ARG A 1 583 ? -19.675 -7.975 52.266 1.00 90.62 583 ARG A O 1
ATOM 4436 N N . ASP A 1 584 ? -18.531 -6.534 53.550 1.00 90.69 584 ASP A N 1
ATOM 4437 C CA . ASP A 1 584 ? -17.987 -7.510 54.500 1.00 90.69 584 ASP A CA 1
ATOM 4438 C C . ASP A 1 584 ? -18.921 -7.715 55.699 1.00 90.69 584 ASP A C 1
ATOM 4440 O O . ASP A 1 584 ? -19.072 -8.835 56.180 1.00 90.69 584 ASP A O 1
ATOM 4444 N N . ARG A 1 585 ? -19.583 -6.641 56.151 1.00 91.44 585 ARG A N 1
ATOM 4445 C CA . ARG A 1 585 ? -20.504 -6.644 57.294 1.00 91.44 585 ARG A CA 1
ATOM 4446 C C . ARG A 1 585 ? -21.669 -5.684 57.117 1.00 91.44 585 ARG A C 1
ATOM 4448 O O . ARG A 1 585 ? -21.690 -4.818 56.239 1.00 91.44 585 ARG A O 1
ATOM 4455 N N . LEU A 1 586 ? -22.650 -5.823 58.001 1.00 92.25 586 LEU A N 1
ATOM 4456 C CA . LEU A 1 586 ? -23.806 -4.943 58.083 1.00 92.25 586 LEU A CA 1
ATOM 4457 C C . LEU A 1 586 ? -23.701 -4.022 59.293 1.00 92.25 586 LEU A C 1
ATOM 4459 O O . LEU A 1 586 ? -23.728 -4.475 60.433 1.00 92.25 586 LEU A O 1
ATOM 4463 N N . ARG A 1 587 ? -23.613 -2.713 59.052 1.00 92.25 587 ARG A N 1
ATOM 4464 C CA . ARG A 1 587 ? -23.600 -1.723 60.130 1.00 92.25 587 ARG A CA 1
ATOM 4465 C C . ARG A 1 587 ? -25.011 -1.517 60.685 1.00 92.25 587 ARG A C 1
ATOM 4467 O O . ARG A 1 587 ? -25.949 -1.250 59.935 1.00 92.25 587 ARG A O 1
ATOM 4474 N N . LEU A 1 588 ? -25.151 -1.598 62.001 1.00 93.00 588 LEU A N 1
ATOM 4475 C CA . LEU A 1 588 ? -26.335 -1.189 62.745 1.00 93.00 588 LEU A CA 1
ATOM 4476 C C . LEU A 1 588 ? -25.980 0.056 63.559 1.00 93.00 588 LEU A C 1
ATOM 4478 O O . LEU A 1 588 ? -25.104 0.015 64.419 1.00 93.00 588 LEU A O 1
ATOM 4482 N N . VAL A 1 589 ? -26.665 1.162 63.273 1.00 93.56 589 VAL A N 1
ATOM 4483 C CA . VAL A 1 589 ? -26.640 2.366 64.107 1.00 93.56 589 VAL A CA 1
ATOM 4484 C C . VAL A 1 589 ? -28.060 2.604 64.581 1.00 93.56 589 VAL A C 1
ATOM 4486 O O . VAL A 1 589 ? -28.957 2.807 63.764 1.00 93.56 589 VAL A O 1
ATOM 4489 N N . THR A 1 590 ? -28.268 2.535 65.888 1.00 91.62 590 THR A N 1
ATOM 4490 C CA . THR A 1 590 ? -29.568 2.781 66.511 1.00 91.62 590 THR A CA 1
ATOM 4491 C C . THR A 1 590 ? -29.406 3.680 67.726 1.00 91.62 590 THR A C 1
ATOM 4493 O O . THR A 1 590 ? -28.316 3.786 68.291 1.00 91.62 590 THR A O 1
ATOM 4496 N N . ARG A 1 591 ? -30.495 4.325 68.135 1.00 90.56 591 ARG A N 1
ATOM 4497 C CA . ARG A 1 591 ? -30.540 5.149 69.339 1.00 90.56 591 ARG A CA 1
ATOM 4498 C C . ARG A 1 591 ? -31.620 4.632 70.268 1.00 90.56 591 ARG A C 1
ATOM 4500 O O . ARG A 1 591 ? -32.756 4.419 69.853 1.00 90.56 591 ARG A O 1
ATOM 4507 N N . LEU A 1 592 ? -31.221 4.392 71.505 1.00 90.31 592 LEU A N 1
ATOM 4508 C CA . LEU A 1 592 ? -32.067 3.961 72.595 1.00 90.31 592 LEU A CA 1
ATOM 4509 C C . LEU A 1 592 ? -32.354 5.175 73.477 1.00 90.31 592 LEU A C 1
ATOM 4511 O O . LEU A 1 592 ? -31.476 5.653 74.198 1.00 90.31 592 LEU A O 1
ATOM 4515 N N . SER A 1 593 ? -33.587 5.662 73.408 1.00 91.62 593 SER A N 1
ATOM 4516 C CA . SER A 1 593 ? -34.060 6.784 74.213 1.00 91.62 593 SER A CA 1
ATOM 4517 C C . SER A 1 593 ? -34.537 6.278 75.575 1.00 91.62 593 SER A C 1
ATOM 4519 O O . SER A 1 593 ? -35.500 5.513 75.667 1.00 91.62 593 SER A O 1
ATOM 4521 N N . VAL A 1 594 ? -33.879 6.709 76.647 1.00 91.56 594 VAL A N 1
ATOM 4522 C CA . VAL A 1 594 ? -34.208 6.350 78.035 1.00 91.56 594 VAL A CA 1
ATOM 4523 C C . VAL A 1 594 ? -34.798 7.567 78.750 1.00 91.56 594 VAL A C 1
ATOM 4525 O O . VAL A 1 594 ? -34.464 8.709 78.434 1.00 91.56 594 VAL A O 1
ATOM 4528 N N . ALA A 1 595 ? -35.724 7.347 79.681 1.00 89.94 595 ALA A N 1
ATOM 4529 C CA . ALA A 1 595 ? -36.448 8.410 80.366 1.00 89.94 595 ALA A CA 1
ATOM 4530 C C . ALA A 1 595 ? -35.501 9.395 81.099 1.00 89.94 595 ALA A C 1
ATOM 4532 O O . ALA A 1 595 ? -34.459 8.984 81.621 1.00 89.94 595 ALA A O 1
ATOM 4533 N N . PRO A 1 596 ? -35.832 10.698 81.144 1.00 85.00 596 PRO A N 1
ATOM 4534 C CA . PRO A 1 596 ? -34.934 11.746 81.639 1.00 85.00 596 PRO A CA 1
ATOM 4535 C C . PRO A 1 596 ? -34.756 11.718 83.163 1.00 85.00 596 PRO A C 1
ATOM 4537 O O . PRO A 1 596 ? -33.808 12.299 83.681 1.00 85.00 596 PRO A O 1
ATOM 4540 N N . ASP A 1 597 ? -35.664 11.049 83.875 1.00 85.38 597 ASP A N 1
ATOM 4541 C CA . ASP A 1 597 ? -35.620 10.791 85.315 1.00 85.38 597 ASP A CA 1
ATOM 4542 C C . ASP A 1 597 ? -34.651 9.655 85.694 1.00 85.38 597 ASP A C 1
ATOM 4544 O O . ASP A 1 597 ? -34.468 9.378 86.879 1.00 85.38 597 ASP A O 1
ATOM 4548 N N . THR A 1 598 ? -33.998 9.020 84.715 1.00 86.81 598 THR A N 1
ATOM 4549 C CA . THR A 1 598 ? -33.000 7.969 84.950 1.00 86.81 598 THR A CA 1
ATOM 4550 C C . THR A 1 598 ? -31.765 8.547 85.631 1.00 86.81 598 THR A C 1
ATOM 4552 O O . THR A 1 598 ? -31.123 9.469 85.122 1.00 86.81 598 THR A O 1
ATOM 4555 N N . SER A 1 599 ? -31.406 7.990 86.787 1.00 87.75 599 SER A N 1
ATOM 4556 C CA . SER A 1 599 ? -30.241 8.453 87.537 1.00 87.75 599 SER A CA 1
ATOM 4557 C C . SER A 1 599 ? -28.931 8.134 86.808 1.00 87.75 599 SER A C 1
ATOM 4559 O O . SER A 1 599 ? -28.853 7.241 85.963 1.00 87.75 599 SER A O 1
ATOM 4561 N N . VAL A 1 600 ? -27.856 8.840 87.167 1.00 83.75 600 VAL A N 1
ATOM 4562 C CA . VAL A 1 600 ? -26.521 8.607 86.589 1.00 83.75 600 VAL A CA 1
ATOM 4563 C C . VAL A 1 600 ? -26.044 7.169 86.827 1.00 83.75 600 VAL A C 1
ATOM 4565 O O . VAL A 1 600 ? -25.407 6.586 85.951 1.00 83.75 600 VAL A O 1
ATOM 4568 N N . ASP A 1 601 ? -26.362 6.581 87.980 1.00 84.50 601 ASP A N 1
ATOM 4569 C CA . ASP A 1 601 ? -25.946 5.216 88.309 1.00 84.50 601 ASP A CA 1
ATOM 4570 C C . ASP A 1 601 ? -26.751 4.171 87.529 1.00 84.50 601 ASP A C 1
ATOM 4572 O O . ASP A 1 601 ? -26.173 3.208 87.027 1.00 84.50 601 ASP A O 1
ATOM 4576 N N . GLN A 1 602 ? -28.052 4.406 87.320 1.00 85.94 602 GLN A N 1
ATOM 4577 C CA . GLN A 1 602 ? -28.868 3.586 86.418 1.00 85.94 602 GLN A CA 1
ATOM 4578 C C . GLN A 1 602 ? -28.361 3.677 84.977 1.00 85.94 602 GLN A C 1
ATOM 4580 O O . GLN A 1 602 ? -28.246 2.662 84.298 1.00 85.94 602 GLN A O 1
ATOM 4585 N N . LEU A 1 603 ? -27.991 4.874 84.516 1.00 87.44 603 LEU A N 1
ATOM 4586 C CA . LEU A 1 603 ? -27.454 5.071 83.174 1.00 87.44 603 LEU A CA 1
ATOM 4587 C C . LEU A 1 603 ? -26.114 4.347 82.977 1.00 87.44 603 LEU A C 1
ATOM 4589 O O . LEU A 1 603 ? -25.917 3.694 81.954 1.00 87.44 603 LEU A O 1
ATOM 4593 N N . LYS A 1 604 ? -25.201 4.423 83.955 1.00 86.00 604 LYS A N 1
ATOM 4594 C CA . LYS A 1 604 ? -23.940 3.662 83.933 1.00 86.00 604 LYS A CA 1
ATOM 4595 C C . LYS A 1 604 ? -24.198 2.157 83.874 1.00 86.00 604 LYS A C 1
ATOM 4597 O O . LYS A 1 604 ? -23.540 1.479 83.091 1.00 86.00 604 LYS A O 1
ATOM 4602 N N . LEU A 1 605 ? -25.158 1.659 84.657 1.00 88.69 605 LEU A N 1
ATOM 4603 C CA . LEU A 1 605 ? -25.544 0.248 84.663 1.00 88.69 605 LEU A CA 1
ATOM 4604 C C . LEU A 1 605 ? -26.105 -0.196 83.305 1.00 88.69 605 LEU A C 1
ATOM 4606 O O . LEU A 1 605 ? -25.700 -1.233 82.792 1.00 88.69 605 LEU A O 1
ATOM 4610 N N . ILE A 1 606 ? -26.980 0.607 82.692 1.00 89.88 606 ILE A N 1
ATOM 4611 C CA . ILE A 1 606 ? -27.540 0.331 81.360 1.00 89.88 606 ILE A CA 1
ATOM 4612 C C . ILE A 1 606 ? -26.434 0.300 80.304 1.00 89.88 606 ILE A C 1
ATOM 4614 O O . ILE A 1 606 ? -26.404 -0.613 79.486 1.00 89.88 606 ILE A O 1
ATOM 4618 N N . LEU A 1 607 ? -25.512 1.268 80.318 1.00 89.62 607 LEU A N 1
ATOM 4619 C CA . LEU A 1 607 ? -24.390 1.309 79.376 1.00 89.62 607 LEU A CA 1
ATOM 4620 C C . LEU A 1 607 ? -23.456 0.099 79.540 1.00 89.62 607 LEU A C 1
ATOM 4622 O O . LEU A 1 607 ? -23.015 -0.462 78.539 1.00 89.62 607 LEU A O 1
ATOM 4626 N N . ASP A 1 608 ? -23.146 -0.297 80.776 1.00 90.62 608 ASP A N 1
ATOM 4627 C CA . ASP A 1 608 ? -22.289 -1.451 81.075 1.00 90.62 608 ASP A CA 1
ATOM 4628 C C . ASP A 1 608 ? -22.949 -2.772 80.651 1.00 90.62 608 ASP A C 1
ATOM 4630 O O . ASP A 1 608 ? -22.343 -3.567 79.931 1.00 90.62 608 ASP A O 1
ATOM 4634 N N . GLU A 1 609 ? -24.219 -2.986 81.003 1.00 90.12 609 GLU A N 1
ATOM 4635 C CA . GLU A 1 609 ? -24.913 -4.229 80.661 1.00 90.12 609 GLU A CA 1
ATOM 4636 C C . GLU A 1 609 ? -25.269 -4.301 79.168 1.00 90.12 609 GLU A C 1
ATOM 4638 O O . GLU A 1 609 ? -25.171 -5.372 78.575 1.00 90.12 609 GLU A O 1
ATOM 4643 N N . ALA A 1 610 ? -25.560 -3.170 78.513 1.00 90.38 610 ALA A N 1
ATOM 4644 C CA . ALA A 1 610 ? -25.688 -3.113 77.056 1.00 90.38 610 ALA A CA 1
ATOM 4645 C C . ALA A 1 610 ? -24.374 -3.507 76.363 1.00 90.38 610 ALA A C 1
ATOM 4647 O O . ALA A 1 610 ? -24.391 -4.293 75.419 1.00 90.38 610 ALA A O 1
ATOM 4648 N N . LYS A 1 611 ? -23.217 -3.038 76.856 1.00 90.12 611 LYS A N 1
ATOM 4649 C CA . LYS A 1 611 ? -21.907 -3.475 76.339 1.00 90.12 611 LYS A CA 1
ATOM 4650 C C . LYS A 1 611 ? -21.677 -4.968 76.560 1.00 90.12 611 LYS A C 1
ATOM 4652 O O . LYS A 1 611 ? -21.190 -5.635 75.653 1.00 90.12 611 LYS A O 1
ATOM 4657 N N . ARG A 1 612 ? -22.044 -5.515 77.724 1.00 90.06 612 ARG A N 1
ATOM 4658 C CA . ARG A 1 612 ? -21.941 -6.963 77.988 1.00 90.06 612 ARG A CA 1
ATOM 4659 C C . ARG A 1 612 ? -22.862 -7.794 77.104 1.00 90.06 612 ARG A C 1
ATOM 4661 O O . ARG A 1 612 ? -22.437 -8.844 76.637 1.00 90.06 612 ARG A O 1
ATOM 4668 N N . CYS A 1 613 ? -24.085 -7.332 76.859 1.00 90.38 613 CYS A N 1
ATOM 4669 C CA . CYS A 1 613 ? -25.010 -7.935 75.901 1.00 90.38 613 CYS A CA 1
ATOM 4670 C C . CYS A 1 613 ? -24.354 -8.034 74.517 1.00 90.38 613 CYS A C 1
ATOM 4672 O O . CYS A 1 613 ? -24.229 -9.135 73.984 1.00 90.38 613 CYS A O 1
ATOM 4674 N N . LEU A 1 614 ? -23.797 -6.931 74.001 1.00 90.38 614 LEU A N 1
ATOM 4675 C CA . LEU A 1 614 ? -23.086 -6.946 72.718 1.00 90.38 614 LEU A CA 1
ATOM 4676 C C . LEU A 1 614 ? -21.856 -7.871 72.726 1.00 90.38 614 LEU A C 1
ATOM 4678 O O . LEU A 1 614 ? -21.650 -8.606 71.762 1.00 90.38 614 LEU A O 1
ATOM 4682 N N . LEU A 1 615 ? -21.087 -7.898 73.821 1.00 89.00 615 LEU A N 1
ATOM 4683 C CA . LEU A 1 615 ? -19.927 -8.789 73.984 1.00 89.00 615 LEU A CA 1
ATOM 4684 C C . LEU A 1 615 ? -20.293 -10.278 73.985 1.00 89.00 615 LEU A C 1
ATOM 4686 O O . LEU A 1 615 ? -19.484 -11.115 73.590 1.00 89.00 615 LEU A O 1
ATOM 4690 N N . ARG A 1 616 ? -21.496 -10.623 74.457 1.00 89.44 616 ARG A N 1
ATOM 4691 C CA . ARG A 1 616 ? -22.001 -12.003 74.480 1.00 89.44 616 ARG A CA 1
ATOM 4692 C C . ARG A 1 616 ? -22.673 -12.403 73.169 1.00 89.44 616 ARG A C 1
ATOM 4694 O O . ARG A 1 616 ? -22.781 -13.598 72.900 1.00 89.44 616 ARG A O 1
ATOM 4701 N N . HIS A 1 617 ? -23.137 -11.438 72.376 1.00 89.44 617 HIS A N 1
ATOM 4702 C CA . HIS A 1 617 ? -23.945 -11.728 71.202 1.00 89.44 617 HIS A CA 1
ATOM 4703 C C . HIS A 1 617 ? -23.099 -12.372 70.084 1.00 89.44 617 HIS A C 1
ATOM 4705 O O . HIS A 1 617 ? -22.152 -11.752 69.588 1.00 89.44 617 HIS A O 1
ATOM 4711 N N . PRO A 1 618 ? -23.436 -13.591 69.623 1.00 86.56 618 PRO A N 1
ATOM 4712 C CA . PRO A 1 618 ? -22.559 -14.384 68.756 1.00 86.56 618 PRO A CA 1
ATOM 4713 C C . PRO A 1 618 ? -22.393 -13.810 67.342 1.00 86.56 618 PRO A C 1
ATOM 4715 O O . PRO A 1 618 ? -21.380 -14.059 66.697 1.00 86.56 618 PRO A O 1
ATOM 4718 N N . THR A 1 619 ? -23.375 -13.052 66.847 1.00 88.69 619 THR A N 1
ATOM 4719 C CA . THR A 1 619 ? -23.352 -12.453 65.498 1.00 88.69 619 THR A CA 1
ATOM 4720 C C . THR A 1 619 ? -22.865 -11.003 65.473 1.00 88.69 619 THR A C 1
ATOM 4722 O O . THR A 1 619 ? -22.776 -10.410 64.398 1.00 88.69 619 THR A O 1
ATOM 4725 N N . VAL A 1 620 ? -22.558 -10.406 66.629 1.00 90.81 620 VAL A N 1
ATOM 4726 C CA . VAL A 1 620 ? -22.001 -9.049 66.698 1.00 90.81 620 VAL A CA 1
ATOM 4727 C C . VAL A 1 620 ? -20.491 -9.117 66.508 1.00 90.81 620 VAL A C 1
ATOM 4729 O O . VAL A 1 620 ? -19.803 -9.948 67.099 1.00 90.81 620 VAL A O 1
ATOM 4732 N N . TRP A 1 621 ? -19.963 -8.227 65.672 1.00 90.75 621 TRP A N 1
ATOM 4733 C CA . TRP A 1 621 ? -18.534 -8.114 65.440 1.00 90.75 621 TRP A CA 1
ATOM 4734 C C . TRP A 1 621 ? -17.839 -7.492 66.653 1.00 90.75 621 TRP A C 1
ATOM 4736 O O . TRP A 1 621 ? -18.004 -6.311 66.955 1.00 90.75 621 TRP A O 1
ATOM 4746 N N . GLN A 1 622 ? -17.026 -8.299 67.327 1.00 86.50 622 GLN A N 1
ATOM 4747 C CA . GLN A 1 622 ? -16.494 -7.960 68.645 1.00 86.50 622 GLN A CA 1
ATOM 4748 C C . GLN A 1 622 ? -15.360 -6.924 68.629 1.00 86.50 622 GLN A C 1
ATOM 4750 O O . GLN A 1 622 ? -15.105 -6.286 69.646 1.00 86.50 622 GLN A O 1
ATOM 4755 N N . ASN A 1 623 ? -14.683 -6.721 67.492 1.00 82.69 623 ASN A N 1
ATOM 4756 C CA . ASN A 1 623 ? -13.516 -5.829 67.446 1.00 82.69 623 ASN A CA 1
ATOM 4757 C C . ASN A 1 623 ? -13.884 -4.344 67.291 1.00 82.69 623 ASN A C 1
ATOM 4759 O O . ASN A 1 623 ? -13.006 -3.501 67.454 1.00 82.69 623 ASN A O 1
ATOM 4763 N N . ASP A 1 624 ? -15.129 -4.020 66.926 1.00 83.25 624 ASP A N 1
ATOM 4764 C CA . ASP A 1 624 ? -15.557 -2.638 66.677 1.00 83.25 624 ASP A CA 1
ATOM 4765 C C . ASP A 1 624 ? -17.064 -2.465 66.930 1.00 83.25 624 ASP A C 1
ATOM 4767 O O . ASP A 1 624 ? -17.905 -2.677 66.048 1.00 83.25 624 ASP A O 1
ATOM 4771 N N . PHE A 1 625 ? -17.398 -2.096 68.165 1.00 88.69 625 PHE A N 1
ATOM 4772 C CA . PHE A 1 625 ? -18.718 -1.621 68.559 1.00 88.69 625 PHE A CA 1
ATOM 4773 C C . PHE A 1 625 ? -18.577 -0.516 69.608 1.00 88.69 625 PHE A C 1
ATOM 4775 O O . PHE A 1 625 ? -17.623 -0.485 70.386 1.00 88.69 625 PHE A O 1
ATOM 4782 N N . ASP A 1 626 ? -19.557 0.381 69.656 1.00 88.31 626 ASP A N 1
ATOM 4783 C CA . ASP A 1 626 ? -19.605 1.452 70.639 1.00 88.31 626 ASP A CA 1
ATOM 4784 C C . ASP A 1 626 ? -21.021 1.649 71.179 1.00 88.31 626 ASP A C 1
ATOM 4786 O O . ASP A 1 626 ? -22.010 1.583 70.443 1.00 88.31 626 ASP A O 1
ATOM 4790 N N . VAL A 1 627 ? -21.090 1.903 72.484 1.00 91.31 627 VAL A N 1
ATOM 4791 C CA . VAL A 1 627 ? -22.314 2.194 73.230 1.00 91.31 627 VAL A CA 1
ATOM 4792 C C . VAL A 1 627 ? -22.021 3.390 74.119 1.00 91.31 627 VAL A C 1
ATOM 4794 O O . VAL A 1 627 ? -21.251 3.296 75.085 1.00 91.31 627 VAL A O 1
ATOM 4797 N N . ARG A 1 628 ? -22.635 4.524 73.785 1.00 90.69 628 ARG A N 1
ATOM 4798 C CA . ARG A 1 628 ? -22.371 5.806 74.445 1.00 90.69 628 ARG A CA 1
ATOM 4799 C C . ARG A 1 628 ? -23.630 6.640 74.588 1.00 90.69 628 ARG A C 1
ATOM 4801 O O . ARG A 1 628 ? -24.491 6.635 73.715 1.00 90.69 628 ARG A O 1
ATOM 4808 N N . LEU A 1 629 ? -23.692 7.418 75.664 1.00 90.00 629 LEU A N 1
ATOM 4809 C CA . LEU A 1 629 ? -24.630 8.531 75.757 1.00 90.00 629 LEU A CA 1
ATOM 4810 C C . LEU A 1 629 ? -24.187 9.612 74.761 1.00 90.00 629 LEU A C 1
ATOM 4812 O O . LEU A 1 629 ? -23.087 10.147 74.886 1.00 90.00 629 LEU A O 1
ATOM 4816 N N . VAL A 1 630 ? -25.027 9.920 73.776 1.00 90.31 630 VAL A N 1
ATOM 4817 C CA . VAL A 1 630 ? -24.729 10.912 72.727 1.00 90.31 630 VAL A CA 1
ATOM 4818 C C . VAL A 1 630 ? -25.325 12.274 73.049 1.00 90.31 630 VAL A C 1
ATOM 4820 O O . VAL A 1 630 ? -24.791 13.296 72.621 1.00 90.31 630 VAL A O 1
ATOM 4823 N N . GLY A 1 631 ? -26.394 12.323 73.841 1.00 88.12 631 GLY A N 1
ATOM 4824 C CA . GLY A 1 631 ? -26.935 13.594 74.291 1.00 88.12 631 GLY A CA 1
ATOM 4825 C C . GLY A 1 631 ? -28.252 13.486 75.038 1.00 88.12 631 GLY A C 1
ATOM 4826 O O . GLY A 1 631 ? -28.735 12.405 75.366 1.00 88.12 631 GLY A O 1
ATOM 4827 N N . PHE A 1 632 ? -28.820 14.661 75.283 1.00 86.81 632 PHE A N 1
ATOM 4828 C CA . PHE A 1 632 ? -30.103 14.872 75.935 1.00 86.81 632 PHE A CA 1
ATOM 4829 C C . PHE A 1 632 ? -31.014 15.520 74.891 1.00 86.81 632 PHE A C 1
ATOM 4831 O O . PHE A 1 632 ? -30.820 16.689 74.554 1.00 86.81 632 PHE A O 1
ATOM 4838 N N . SER A 1 633 ? -31.945 14.766 74.308 1.00 79.44 633 SER A N 1
ATOM 4839 C CA . SER A 1 633 ? -32.782 15.247 73.200 1.00 79.44 633 SER A CA 1
ATOM 4840 C C . SER A 1 633 ? -34.232 14.828 73.395 1.00 79.44 633 SER A C 1
ATOM 4842 O O . SER A 1 633 ? -34.499 13.751 73.911 1.00 79.44 633 SER A O 1
ATOM 4844 N N . GLY A 1 634 ? -35.182 15.697 73.033 1.00 72.44 634 GLY A N 1
ATOM 4845 C CA . GLY A 1 634 ? -36.616 15.376 73.077 1.00 72.44 634 GLY A CA 1
ATOM 4846 C C . GLY A 1 634 ? -37.175 15.012 74.460 1.00 72.44 634 GLY A C 1
ATOM 4847 O O . GLY A 1 634 ? -38.210 14.360 74.536 1.00 72.44 634 GLY A O 1
ATOM 4848 N N . GLY A 1 635 ? -36.501 15.404 75.548 1.00 79.75 635 GLY A N 1
ATOM 4849 C CA . GLY A 1 635 ? -36.867 14.976 76.901 1.00 79.75 635 GLY A CA 1
ATOM 4850 C C . GLY A 1 635 ? -36.425 13.549 77.241 1.00 79.75 635 GLY A C 1
ATOM 4851 O O . GLY A 1 635 ? -36.995 12.961 78.148 1.00 79.75 635 GLY A O 1
ATOM 4852 N N . ALA A 1 636 ? -35.429 12.999 76.543 1.00 87.06 636 ALA A N 1
ATOM 4853 C CA . ALA A 1 636 ? -34.845 11.682 76.785 1.00 87.06 636 ALA A CA 1
ATOM 4854 C C . ALA A 1 636 ? -33.310 11.740 76.872 1.00 87.06 636 ALA A C 1
ATOM 4856 O O . ALA A 1 636 ? -32.664 12.659 76.355 1.00 87.06 636 ALA A O 1
ATOM 4857 N N . LEU A 1 637 ? -32.730 10.730 77.518 1.00 89.00 637 LEU A N 1
ATOM 4858 C CA . LEU A 1 637 ? -31.308 10.403 77.463 1.00 89.00 637 LEU A CA 1
ATOM 4859 C C . LEU A 1 637 ? -31.072 9.487 76.258 1.00 89.00 637 LEU A C 1
ATOM 4861 O O . LEU A 1 637 ? -31.622 8.391 76.204 1.00 89.00 637 LEU A O 1
ATOM 4865 N N . GLU A 1 638 ? -30.268 9.927 75.294 1.00 91.94 638 GLU A N 1
ATOM 4866 C CA . GLU A 1 638 ? -30.039 9.207 74.037 1.00 91.94 638 GLU A CA 1
ATOM 4867 C C . GLU A 1 638 ? -28.761 8.374 74.107 1.00 91.94 638 GLU A C 1
ATOM 4869 O O . GLU A 1 638 ? -27.651 8.917 74.109 1.00 91.94 638 GLU A O 1
ATOM 4874 N N . ILE A 1 639 ? -28.910 7.052 74.128 1.00 91.25 639 ILE A N 1
ATOM 4875 C CA . ILE A 1 639 ? -27.795 6.109 74.042 1.00 91.25 639 ILE A CA 1
ATOM 4876 C C . ILE A 1 639 ? -27.679 5.637 72.594 1.00 91.25 639 ILE A C 1
ATOM 4878 O O . ILE A 1 639 ? -28.573 4.973 72.081 1.00 91.25 639 ILE A O 1
ATOM 4882 N N . GLU A 1 640 ? -26.581 5.955 71.916 1.00 93.06 640 GLU A N 1
ATOM 4883 C CA . GLU A 1 640 ? -26.316 5.439 70.573 1.00 93.06 640 GLU A CA 1
ATOM 4884 C C . GLU A 1 640 ? -25.551 4.125 70.661 1.00 93.06 640 GLU A C 1
ATOM 4886 O O . GLU A 1 640 ? -24.542 4.021 71.364 1.00 93.06 640 GLU A O 1
ATOM 4891 N N . LEU A 1 641 ? -26.035 3.144 69.907 1.00 92.31 641 LEU A N 1
ATOM 4892 C CA . LEU A 1 641 ? -25.358 1.886 69.662 1.00 92.31 641 LEU A CA 1
ATOM 4893 C C . LEU A 1 641 ? -24.912 1.874 68.202 1.00 92.31 641 LEU A C 1
ATOM 4895 O O . LEU A 1 641 ? -25.745 1.936 67.296 1.00 92.31 641 LEU A O 1
ATOM 4899 N N . SER A 1 642 ? -23.602 1.805 67.976 1.00 93.69 642 SER A N 1
ATOM 4900 C CA . SER A 1 642 ? -22.998 1.670 66.649 1.00 93.69 642 SER A CA 1
ATOM 4901 C C . SER A 1 642 ? -22.166 0.400 66.630 1.00 93.69 642 SER A C 1
ATOM 4903 O O . SER A 1 642 ? -21.132 0.334 67.284 1.00 93.69 642 SER A O 1
ATOM 4905 N N . LEU A 1 643 ? -22.606 -0.598 65.872 1.00 93.75 643 LEU A N 1
ATOM 4906 C CA . LEU A 1 643 ? -21.959 -1.906 65.797 1.00 93.75 643 LEU A CA 1
ATOM 4907 C C . LEU A 1 643 ? -22.036 -2.484 64.384 1.00 93.75 643 LEU A C 1
ATOM 4909 O O . LEU A 1 643 ? -22.855 -2.060 63.563 1.00 93.75 643 LEU A O 1
ATOM 4913 N N . TYR A 1 644 ? -21.197 -3.475 64.109 1.00 94.06 644 TYR A N 1
ATOM 4914 C CA . TYR A 1 644 ? -21.294 -4.292 62.905 1.00 94.06 644 TYR A CA 1
ATOM 4915 C C . TYR A 1 644 ? -21.836 -5.675 63.257 1.00 94.06 644 TYR A C 1
ATOM 4917 O O . TYR A 1 644 ? -21.426 -6.279 64.242 1.00 94.06 644 TYR A O 1
ATOM 4925 N N . VAL A 1 645 ? -22.755 -6.181 62.443 1.00 92.94 645 VAL A N 1
ATOM 4926 C CA . VAL A 1 645 ? -23.229 -7.564 62.504 1.00 92.94 645 VAL A CA 1
ATOM 4927 C C . VAL A 1 645 ? -22.440 -8.365 61.474 1.00 92.94 645 VAL A C 1
ATOM 4929 O O . VAL A 1 645 ? -22.368 -7.971 60.304 1.00 92.94 645 VAL A O 1
ATOM 4932 N N . ASP A 1 646 ? -21.853 -9.478 61.903 1.00 91.31 646 ASP A N 1
ATOM 4933 C CA . ASP A 1 646 ? -21.002 -10.361 61.099 1.00 91.31 646 ASP A CA 1
ATOM 4934 C C . ASP A 1 646 ? -21.856 -11.292 60.219 1.00 91.31 646 ASP A C 1
ATOM 4936 O O . ASP A 1 646 ? -21.826 -12.517 60.302 1.00 91.31 646 ASP A O 1
ATOM 4940 N N . THR A 1 647 ? -22.722 -10.686 59.405 1.00 89.12 647 THR A N 1
ATOM 4941 C CA . THR A 1 647 ? -23.574 -11.381 58.443 1.00 89.12 647 THR A CA 1
ATOM 4942 C C . THR A 1 647 ? -23.829 -10.519 57.217 1.00 89.12 647 THR A C 1
ATOM 4944 O O . THR A 1 647 ? -23.905 -9.291 57.287 1.00 89.12 647 THR A O 1
ATOM 4947 N N . LEU A 1 648 ? -24.013 -11.188 56.081 1.00 86.50 648 LEU A N 1
ATOM 4948 C CA . LEU A 1 648 ? -24.440 -10.587 54.816 1.00 86.50 648 LEU A CA 1
ATOM 4949 C C . LEU A 1 648 ? -25.904 -10.897 54.499 1.00 86.50 648 LEU A C 1
ATOM 4951 O O . LEU A 1 648 ? -26.501 -10.277 53.619 1.00 86.50 648 LEU A O 1
ATOM 4955 N N . ASN A 1 649 ? -26.496 -11.858 55.212 1.00 88.06 649 ASN A N 1
ATOM 4956 C CA . ASN A 1 649 ? -27.881 -12.242 55.015 1.00 88.06 649 ASN A CA 1
ATOM 4957 C C . ASN A 1 649 ? -28.792 -11.226 55.710 1.00 88.06 649 ASN A C 1
ATOM 4959 O O . ASN A 1 649 ? -28.788 -11.101 56.935 1.00 88.06 649 ASN A O 1
ATOM 4963 N N . TRP A 1 650 ? -29.605 -10.530 54.917 1.00 86.56 650 TRP A N 1
ATOM 4964 C CA . TRP A 1 650 ? -30.518 -9.511 55.426 1.00 86.56 650 TRP A CA 1
ATOM 4965 C C . TRP A 1 650 ? -31.541 -10.058 56.430 1.00 86.56 650 TRP A C 1
ATOM 4967 O O . TRP A 1 650 ? -31.879 -9.367 57.386 1.00 86.56 650 TRP A O 1
ATOM 4977 N N . GLY A 1 651 ? -32.001 -11.299 56.251 1.00 89.62 651 GLY A N 1
ATOM 4978 C CA . GLY A 1 651 ? -32.912 -11.953 57.191 1.00 89.62 651 GLY A CA 1
ATOM 4979 C C . GLY A 1 651 ? -32.261 -12.191 58.552 1.00 89.62 651 GLY A C 1
ATOM 4980 O O . GLY A 1 651 ? -32.854 -11.867 59.576 1.00 89.62 651 GLY A O 1
ATOM 4981 N N . VAL A 1 652 ? -31.012 -12.670 58.566 1.00 89.75 652 VAL A N 1
ATOM 4982 C CA . VAL A 1 652 ? -30.242 -12.868 59.810 1.00 89.75 652 VAL A CA 1
ATOM 4983 C C . VAL A 1 652 ? -29.951 -11.529 60.481 1.00 89.75 652 VAL A C 1
ATOM 4985 O O . VAL A 1 652 ? -30.130 -11.400 61.684 1.00 89.75 652 VAL A O 1
ATOM 4988 N N . TYR A 1 653 ? -29.571 -10.508 59.709 1.00 92.75 653 TYR A N 1
ATOM 4989 C CA . TYR A 1 653 ? -29.384 -9.156 60.233 1.00 92.75 653 TYR A CA 1
ATOM 4990 C C . TYR A 1 653 ? -30.656 -8.593 60.871 1.00 92.75 653 TYR A C 1
ATOM 4992 O O . TYR A 1 653 ? -30.595 -8.036 61.964 1.00 92.75 653 TYR A O 1
ATOM 5000 N N . ALA A 1 654 ? -31.804 -8.737 60.203 1.00 91.69 654 ALA A N 1
ATOM 5001 C CA . ALA A 1 654 ? -33.080 -8.265 60.723 1.00 91.69 654 ALA A CA 1
ATOM 5002 C C . ALA A 1 654 ? -33.457 -8.985 62.026 1.00 91.69 654 ALA A C 1
ATOM 5004 O O . ALA A 1 654 ? -33.847 -8.312 62.977 1.00 91.69 654 ALA A O 1
ATOM 5005 N N . ALA A 1 655 ? -33.262 -10.307 62.086 1.00 92.69 655 ALA A N 1
ATOM 5006 C CA . ALA A 1 655 ? -33.505 -11.111 63.283 1.00 92.69 655 ALA A CA 1
ATOM 5007 C C . ALA A 1 655 ? -32.560 -10.734 64.436 1.00 92.69 655 ALA A C 1
ATOM 5009 O O . ALA A 1 655 ? -33.024 -10.463 65.535 1.00 92.69 655 ALA A O 1
ATOM 5010 N N . THR A 1 656 ? -31.251 -10.613 64.180 1.00 92.00 656 THR A N 1
ATOM 5011 C CA . THR A 1 656 ? -30.279 -10.133 65.179 1.00 92.00 656 THR A CA 1
ATOM 5012 C C . THR A 1 656 ? -30.638 -8.735 65.677 1.00 92.00 656 THR A C 1
ATOM 5014 O O . THR A 1 656 ? -30.551 -8.456 66.867 1.00 92.00 656 THR A O 1
ATOM 5017 N N . ARG A 1 657 ? -31.060 -7.830 64.788 1.00 93.06 657 ARG A N 1
ATOM 5018 C CA . ARG A 1 657 ? -31.483 -6.484 65.190 1.00 93.06 657 ARG A CA 1
ATOM 5019 C C . ARG A 1 657 ? -32.706 -6.529 66.107 1.00 93.06 657 ARG A C 1
ATOM 5021 O O . ARG A 1 657 ? -32.755 -5.778 67.073 1.00 93.06 657 ARG A O 1
ATOM 5028 N N . GLU A 1 658 ? -33.684 -7.370 65.790 1.00 93.44 658 GLU A N 1
ATOM 5029 C CA . GLU A 1 658 ? -34.880 -7.572 66.609 1.00 93.44 658 GLU A CA 1
ATOM 5030 C C . GLU A 1 658 ? -34.535 -8.151 67.989 1.00 93.44 658 GLU A C 1
ATOM 5032 O O . GLU A 1 658 ? -34.954 -7.593 69.002 1.00 93.44 658 GLU A O 1
ATOM 5037 N N . GLU A 1 659 ? -33.699 -9.189 68.033 1.00 92.44 659 GLU A N 1
ATOM 5038 C CA . GLU A 1 659 ? -33.206 -9.818 69.263 1.00 92.44 659 GLU A CA 1
ATOM 5039 C C . GLU A 1 659 ? -32.468 -8.814 70.161 1.00 92.44 659 GLU A C 1
ATOM 5041 O O . GLU A 1 659 ? -32.829 -8.640 71.327 1.00 92.44 659 GLU A O 1
ATOM 5046 N N . LEU A 1 660 ? -31.521 -8.055 69.593 1.00 92.25 660 LEU A N 1
ATOM 5047 C CA . LEU A 1 660 ? -30.802 -6.997 70.306 1.00 92.25 660 LEU A CA 1
ATOM 5048 C C . LEU A 1 660 ? -31.752 -5.933 70.866 1.00 92.25 660 LEU A C 1
ATOM 5050 O O . LEU A 1 660 ? -31.559 -5.457 71.981 1.00 92.25 660 LEU A O 1
ATOM 5054 N N . PHE A 1 661 ? -32.787 -5.538 70.120 1.00 92.75 661 PHE A N 1
ATOM 5055 C CA . PHE A 1 661 ? -33.745 -4.537 70.599 1.00 92.75 661 PHE A CA 1
ATOM 5056 C C . PHE A 1 661 ? -34.574 -5.052 71.780 1.00 92.75 661 PHE A C 1
ATOM 5058 O O . PHE A 1 661 ? -34.813 -4.296 72.725 1.00 92.75 661 PHE A O 1
ATOM 5065 N N . MET A 1 662 ? -34.979 -6.324 71.761 1.00 92.31 662 MET A N 1
ATOM 5066 C CA . MET A 1 662 ? -35.688 -6.946 72.882 1.00 92.31 662 MET A CA 1
ATOM 5067 C C . MET A 1 662 ? -34.790 -7.066 74.120 1.00 92.31 662 MET A C 1
ATOM 5069 O O . MET A 1 662 ? -35.216 -6.712 75.222 1.00 92.31 662 MET A O 1
ATOM 5073 N N . GLU A 1 663 ? -33.536 -7.496 73.947 1.00 90.25 663 GLU A N 1
ATOM 5074 C CA . GLU A 1 663 ? -32.585 -7.647 75.053 1.00 90.25 663 GLU A CA 1
ATOM 5075 C C . GLU A 1 663 ? -32.236 -6.286 75.679 1.00 90.25 663 GLU A C 1
ATOM 5077 O O . GLU A 1 663 ? -32.330 -6.124 76.896 1.00 90.25 663 GLU A O 1
ATOM 5082 N N . LEU A 1 664 ? -31.958 -5.261 74.866 1.00 91.62 664 LEU A N 1
ATOM 5083 C CA . LEU A 1 664 ? -31.714 -3.894 75.346 1.00 91.62 664 LEU A CA 1
ATOM 5084 C C . LEU A 1 664 ? -32.924 -3.315 76.089 1.00 91.62 664 LEU A C 1
ATOM 5086 O O . LEU A 1 664 ? -32.758 -2.681 77.132 1.00 91.62 664 LEU A O 1
ATOM 5090 N N . GLY A 1 665 ? -34.142 -3.563 75.599 1.00 90.19 665 GLY A N 1
ATOM 5091 C CA . GLY A 1 665 ? -35.367 -3.184 76.303 1.00 90.19 665 GLY A CA 1
ATOM 5092 C C . GLY A 1 665 ? -35.472 -3.843 77.683 1.00 90.19 665 GLY A C 1
ATOM 5093 O O . GLY A 1 665 ? -35.823 -3.179 78.662 1.00 90.19 665 GLY A O 1
ATOM 5094 N N . SER A 1 666 ? -35.102 -5.123 77.784 1.00 90.69 666 SER A N 1
ATOM 5095 C CA . SER A 1 666 ? -35.079 -5.854 79.056 1.00 90.69 666 SER A CA 1
ATOM 5096 C C . SER A 1 666 ? -34.017 -5.320 80.027 1.00 90.69 666 SER A C 1
ATOM 5098 O O . SER A 1 666 ? -34.302 -5.187 81.217 1.00 90.69 666 SER A O 1
ATOM 5100 N N . ILE A 1 667 ? -32.841 -4.920 79.527 1.00 92.00 667 ILE A N 1
ATOM 5101 C CA . ILE A 1 667 ? -31.758 -4.317 80.323 1.00 92.00 667 ILE A CA 1
ATOM 5102 C C . ILE A 1 667 ? -32.209 -2.988 80.933 1.00 92.00 667 ILE A C 1
ATOM 5104 O O . ILE A 1 667 ? -32.002 -2.750 82.124 1.00 92.00 667 ILE A O 1
ATOM 5108 N N . VAL A 1 668 ? -32.871 -2.138 80.141 1.00 91.75 668 VAL A N 1
ATOM 5109 C CA . VAL A 1 668 ? -33.425 -0.865 80.629 1.00 91.75 668 VAL A CA 1
ATOM 5110 C C . VAL A 1 668 ? -34.444 -1.111 81.744 1.00 91.75 668 VAL A C 1
ATOM 5112 O O . VAL A 1 668 ? -34.364 -0.470 82.793 1.00 91.75 668 VAL A O 1
ATOM 5115 N N . ALA A 1 669 ? -35.357 -2.068 81.550 1.00 89.38 669 ALA A N 1
ATOM 5116 C CA . ALA A 1 669 ? -36.364 -2.414 82.550 1.00 89.38 669 ALA A CA 1
ATOM 5117 C C . ALA A 1 669 ? -35.745 -2.992 83.837 1.00 89.38 669 ALA A C 1
ATOM 5119 O O . ALA A 1 669 ? -36.139 -2.605 84.938 1.00 89.38 669 ALA A O 1
ATOM 5120 N N . ALA A 1 670 ? -34.746 -3.873 83.719 1.00 89.06 670 ALA A N 1
ATOM 5121 C CA . ALA A 1 670 ? -34.052 -4.487 84.853 1.00 89.06 670 ALA A CA 1
ATOM 5122 C C . ALA A 1 670 ? -33.248 -3.471 85.685 1.00 89.06 670 ALA A C 1
ATOM 5124 O O . ALA A 1 670 ? -33.161 -3.606 86.904 1.00 89.06 670 ALA A O 1
ATOM 5125 N N . ALA A 1 671 ? -32.717 -2.418 85.055 1.00 88.00 671 ALA A N 1
ATOM 5126 C CA . ALA A 1 671 ? -32.062 -1.300 85.739 1.00 88.00 671 ALA A CA 1
ATOM 5127 C C . ALA A 1 671 ? -33.050 -0.351 86.460 1.00 88.00 671 ALA A C 1
ATOM 5129 O O . ALA A 1 671 ? -32.637 0.641 87.070 1.00 88.00 671 ALA A O 1
ATOM 5130 N N . GLY A 1 672 ? -34.360 -0.621 86.384 1.00 85.25 672 GLY A N 1
ATOM 5131 C CA . GLY A 1 672 ? -35.409 0.225 86.955 1.00 85.25 672 GLY A CA 1
ATOM 5132 C C . GLY A 1 672 ? -35.613 1.540 86.199 1.00 85.25 672 GLY A C 1
ATOM 5133 O O . GLY A 1 672 ? -36.221 2.465 86.737 1.00 85.25 672 GLY A O 1
ATOM 5134 N N . ALA A 1 673 ? -35.089 1.639 84.976 1.00 88.69 673 ALA A N 1
ATOM 5135 C CA . ALA A 1 673 ? -35.340 2.748 84.071 1.00 88.69 673 ALA A CA 1
ATOM 5136 C C . ALA A 1 673 ? -36.488 2.397 83.115 1.00 88.69 673 ALA A C 1
ATOM 5138 O O . ALA A 1 673 ? -36.965 1.262 83.046 1.00 88.69 673 ALA A O 1
ATOM 5139 N N . ARG A 1 674 ? -36.961 3.390 82.366 1.00 87.00 674 ARG A N 1
ATOM 5140 C CA . ARG A 1 674 ? -38.015 3.209 81.364 1.00 87.00 674 ARG A CA 1
ATOM 5141 C C . ARG A 1 674 ? -37.537 3.743 80.030 1.00 87.00 674 ARG A C 1
ATOM 5143 O O . ARG A 1 674 ? -36.794 4.723 79.984 1.00 87.00 674 ARG A O 1
ATOM 5150 N N . LEU A 1 675 ? -37.987 3.119 78.947 1.00 88.25 675 LEU A N 1
ATOM 5151 C CA . LEU A 1 675 ? -37.832 3.711 77.624 1.00 88.25 675 LEU A CA 1
ATOM 5152 C C . LEU A 1 675 ? -38.591 5.037 77.592 1.00 88.25 675 LEU A C 1
ATOM 5154 O O . LEU A 1 675 ? -39.702 5.143 78.123 1.00 88.25 675 LEU A O 1
ATOM 5158 N N . ALA A 1 676 ? -37.969 6.055 77.010 1.00 85.19 676 ALA A N 1
ATOM 5159 C CA . ALA A 1 676 ? -38.579 7.365 76.920 1.00 85.19 676 ALA A CA 1
ATOM 5160 C C . ALA A 1 676 ? -39.830 7.280 76.045 1.00 85.19 676 ALA A C 1
ATOM 5162 O O . ALA A 1 676 ? -39.781 6.883 74.883 1.00 85.19 676 ALA A O 1
ATOM 5163 N N . SER A 1 677 ? -40.962 7.674 76.615 1.00 75.75 677 SER A N 1
ATOM 5164 C CA . SER A 1 677 ? -42.135 8.026 75.824 1.00 75.75 677 SER A CA 1
ATOM 5165 C C . SER A 1 677 ? -42.016 9.500 75.434 1.00 75.75 677 SER A C 1
ATOM 5167 O O . SER A 1 677 ? -41.465 10.278 76.220 1.00 75.75 677 SER A O 1
ATOM 5169 N N . PRO A 1 678 ? -42.521 9.926 74.266 1.00 67.50 678 PRO A N 1
ATOM 5170 C CA . PRO A 1 678 ? -42.609 11.346 73.944 1.00 67.50 678 PRO A CA 1
ATOM 5171 C C . PRO A 1 678 ? -43.505 12.025 74.988 1.00 67.50 678 PRO A C 1
ATOM 5173 O O . PRO A 1 678 ? -44.729 11.921 74.937 1.00 67.50 678 PRO A O 1
ATOM 5176 N N . THR A 1 679 ? -42.892 12.659 75.992 1.00 63.91 679 THR A N 1
ATOM 5177 C CA . THR A 1 679 ? -43.600 13.226 77.143 1.00 63.91 679 THR A CA 1
ATOM 5178 C C . THR A 1 679 ? -43.480 14.741 77.085 1.00 63.91 679 THR A C 1
ATOM 5180 O O . THR A 1 679 ? -42.378 15.284 77.105 1.00 63.91 679 THR A O 1
ATOM 5183 N N . HIS A 1 680 ? -44.613 15.438 77.018 1.00 61.50 680 HIS A N 1
ATOM 5184 C CA . HIS A 1 680 ? -44.657 16.891 77.141 1.00 61.50 680 HIS A CA 1
ATOM 5185 C C . HIS A 1 680 ? -45.016 17.257 78.581 1.00 61.50 680 HIS A C 1
ATOM 5187 O O . HIS A 1 680 ? -46.126 16.990 79.039 1.00 61.50 680 HIS A O 1
ATOM 5193 N N . THR A 1 681 ? -44.086 17.875 79.305 1.00 62.03 681 THR A N 1
ATOM 5194 C CA . THR A 1 681 ? -44.352 18.400 80.647 1.00 62.03 681 THR A CA 1
ATOM 5195 C C . THR A 1 681 ? -45.078 19.740 80.522 1.00 62.03 681 THR A C 1
ATOM 5197 O O . THR A 1 681 ? -44.468 20.760 80.205 1.00 62.03 681 THR A O 1
ATOM 5200 N N . LEU A 1 682 ? -46.392 19.760 80.763 1.00 59.16 682 LEU A N 1
ATOM 5201 C CA . LEU A 1 682 ? -47.141 21.007 80.935 1.00 59.16 682 LEU A CA 1
ATOM 5202 C C . LEU A 1 682 ? -46.854 21.557 82.334 1.00 59.16 682 LEU A C 1
ATOM 5204 O O . LEU A 1 682 ? -47.422 21.108 83.327 1.00 59.16 682 LEU A O 1
ATOM 5208 N N . VAL A 1 683 ? -45.946 22.527 82.418 1.00 59.34 683 VAL A N 1
ATOM 5209 C CA . VAL A 1 683 ? -45.714 23.274 83.656 1.00 59.34 683 VAL A CA 1
ATOM 5210 C C . VAL A 1 683 ? -46.828 24.311 83.797 1.00 59.34 683 VAL A C 1
ATOM 5212 O O . VAL A 1 683 ? -46.749 25.401 83.240 1.00 59.34 683 VAL A O 1
ATOM 5215 N N . THR A 1 684 ? -47.881 23.994 84.550 1.00 56.94 684 THR A N 1
ATOM 5216 C CA . THR A 1 684 ? -48.806 25.017 85.058 1.00 56.94 684 THR A CA 1
ATOM 5217 C C . THR A 1 684 ? -48.109 25.790 86.171 1.00 56.94 684 THR A C 1
ATOM 5219 O O . THR A 1 684 ? -48.102 25.369 87.328 1.00 56.94 684 THR A O 1
ATOM 5222 N N . THR A 1 685 ? -47.483 26.914 85.829 1.00 48.38 685 THR A N 1
ATOM 5223 C CA . THR A 1 685 ? -46.966 27.857 86.821 1.00 48.38 685 THR A CA 1
ATOM 5224 C C . THR A 1 685 ? -48.136 28.489 87.575 1.00 48.38 685 THR A C 1
ATOM 5226 O O . THR A 1 685 ? -48.918 29.234 86.991 1.00 48.38 685 THR A O 1
ATOM 5229 N N . LYS A 1 686 ? -48.240 28.253 88.891 1.00 53.25 686 LYS A N 1
ATOM 5230 C CA . LYS A 1 686 ? -48.790 29.290 89.778 1.00 53.25 686 LYS A CA 1
ATOM 5231 C C . LYS A 1 686 ? -47.789 30.438 89.731 1.00 53.25 686 LYS A C 1
ATOM 5233 O O . LYS A 1 686 ? -46.610 30.196 89.976 1.00 53.25 686 LYS A O 1
ATOM 5238 N N . GLU A 1 687 ? -48.239 31.634 89.361 1.00 48.22 687 GLU A N 1
ATOM 5239 C CA . GLU A 1 687 ? -47.421 32.849 89.346 1.00 48.22 687 GLU A CA 1
ATOM 5240 C C . GLU A 1 687 ? -46.620 32.973 90.651 1.00 48.22 687 GLU A C 1
ATOM 5242 O O . GLU A 1 687 ? -47.156 33.350 91.691 1.00 48.22 687 GLU A O 1
ATOM 5247 N N . SER A 1 688 ? -45.320 32.664 90.612 1.00 46.00 688 SER A N 1
ATOM 5248 C CA . SER A 1 688 ? -44.380 33.236 91.567 1.00 46.00 688 SER A CA 1
ATOM 5249 C C . SER A 1 688 ? -43.960 34.580 90.987 1.00 46.00 688 SER A C 1
ATOM 5251 O O . SER A 1 688 ? -43.058 34.668 90.153 1.00 46.00 688 SER A O 1
ATOM 5253 N N . THR A 1 689 ? -44.670 35.633 91.372 1.00 55.38 689 THR A N 1
ATOM 5254 C CA . THR A 1 689 ? -44.282 37.013 91.089 1.00 55.38 689 THR A CA 1
ATOM 5255 C C . THR A 1 689 ? -42.975 37.316 91.819 1.00 55.38 689 THR A C 1
ATOM 5257 O O . THR A 1 689 ? -42.976 37.640 93.004 1.00 55.38 689 THR A O 1
ATOM 5260 N N . GLY A 1 690 ? -41.854 37.169 91.116 1.00 62.38 690 GLY A N 1
ATOM 5261 C CA . GLY A 1 690 ? -40.540 37.616 91.569 1.00 62.38 690 GLY A CA 1
ATOM 5262 C C . GLY A 1 690 ? -39.406 36.713 91.074 1.00 62.38 690 GLY A C 1
ATOM 5263 O O . GLY A 1 690 ? -39.533 35.489 91.147 1.00 62.38 690 GLY A O 1
ATOM 5264 N N . PRO A 1 691 ? -38.288 37.271 90.570 1.00 58.50 691 PRO A N 1
ATOM 5265 C CA . PRO A 1 691 ? -37.097 36.474 90.301 1.00 58.50 691 PRO A CA 1
ATOM 5266 C C . PRO A 1 691 ? -36.663 35.757 91.586 1.00 58.50 691 PRO A C 1
ATOM 5268 O O . PRO A 1 691 ? -36.620 36.366 92.654 1.00 58.50 691 PRO A O 1
ATOM 5271 N N . SER A 1 692 ? -36.364 34.455 91.496 1.00 64.06 692 SER A N 1
ATOM 5272 C CA . SER A 1 692 ? -35.902 33.687 92.661 1.00 64.06 692 SER A CA 1
ATOM 5273 C C . SER A 1 692 ? -34.680 34.356 93.302 1.00 64.06 692 SER A C 1
ATOM 5275 O O . SER A 1 692 ? -33.874 34.974 92.608 1.00 64.06 692 SER A O 1
ATOM 5277 N N . GLU A 1 693 ? -34.484 34.195 94.611 1.00 67.00 693 GLU A N 1
ATOM 5278 C CA . GLU A 1 693 ? -33.322 34.752 95.325 1.00 67.00 693 GLU A CA 1
ATOM 5279 C C . GLU A 1 693 ? -31.983 34.334 94.675 1.00 67.00 693 GLU A C 1
ATOM 5281 O O . GLU A 1 693 ? -31.015 35.091 94.664 1.00 67.00 693 GLU A O 1
ATOM 5286 N N . LYS A 1 694 ? -31.947 33.148 94.044 1.00 68.06 694 LYS A N 1
ATOM 5287 C CA . LYS A 1 694 ? -30.806 32.662 93.253 1.00 68.06 694 LYS A CA 1
ATOM 5288 C C . LYS A 1 694 ? -30.616 33.430 91.941 1.00 68.06 694 LYS A C 1
ATOM 5290 O O . LYS A 1 694 ? -29.479 33.623 91.532 1.00 68.06 694 LYS A O 1
ATOM 5295 N N . ALA A 1 695 ? -31.695 33.876 91.299 1.00 66.62 695 ALA A N 1
ATOM 5296 C CA . ALA A 1 695 ? -31.646 34.684 90.081 1.00 66.62 695 ALA A CA 1
ATOM 5297 C C . ALA A 1 695 ? -31.193 36.126 90.363 1.00 66.62 695 ALA A C 1
ATOM 5299 O O . ALA A 1 695 ? -30.409 36.668 89.592 1.00 66.62 695 ALA A O 1
ATOM 5300 N N . LEU A 1 696 ? -31.614 36.714 91.488 1.00 71.81 696 LEU A N 1
ATOM 5301 C CA . LEU A 1 696 ? -31.120 38.019 91.951 1.00 71.81 696 LEU A CA 1
ATOM 5302 C C . LEU A 1 696 ? -29.629 37.953 92.319 1.00 71.81 696 LEU A C 1
ATOM 5304 O O . LEU A 1 696 ? -28.845 38.744 91.808 1.00 71.81 696 LEU A O 1
ATOM 5308 N N . LYS A 1 697 ? -29.208 36.937 93.090 1.00 75.31 697 LYS A N 1
ATOM 5309 C CA . LYS A 1 697 ? -27.783 36.709 93.401 1.00 75.31 697 LYS A CA 1
ATOM 5310 C C . LYS A 1 697 ? -26.941 36.432 92.155 1.00 75.31 697 LYS A C 1
ATOM 5312 O O . LYS A 1 697 ? -25.810 36.894 92.078 1.00 75.31 697 LYS A O 1
ATOM 5317 N N . ALA A 1 698 ? -27.476 35.698 91.177 1.00 73.94 698 ALA A N 1
ATOM 5318 C CA . ALA A 1 698 ? -26.797 35.478 89.903 1.00 73.94 698 ALA A CA 1
ATOM 5319 C C . ALA A 1 698 ? -26.677 36.775 89.089 1.00 73.94 698 ALA A C 1
ATOM 5321 O O . ALA A 1 698 ? -25.621 37.018 88.516 1.00 73.94 698 ALA A O 1
ATOM 5322 N N . ALA A 1 699 ? -27.709 37.626 89.066 1.00 76.31 699 ALA A N 1
ATOM 5323 C CA . ALA A 1 699 ? -27.659 38.926 88.397 1.00 76.31 699 ALA A CA 1
ATOM 5324 C C . ALA A 1 699 ? -26.628 39.867 89.046 1.00 76.31 699 ALA A C 1
ATOM 5326 O O . ALA A 1 699 ? -25.839 40.487 88.332 1.00 76.31 699 ALA A O 1
ATOM 5327 N N . ASP A 1 700 ? -26.571 39.909 90.380 1.00 77.62 700 ASP A N 1
ATOM 5328 C CA . ASP A 1 700 ? -25.574 40.690 91.119 1.00 77.62 700 ASP A CA 1
ATOM 5329 C C . ASP A 1 700 ? -24.150 40.160 90.894 1.00 77.62 700 ASP A C 1
ATOM 5331 O O . ASP A 1 700 ? -23.229 40.941 90.653 1.00 77.62 700 ASP A O 1
ATOM 5335 N N . LEU A 1 701 ? -23.963 38.834 90.908 1.00 78.50 701 LEU A N 1
ATOM 5336 C CA . LEU A 1 701 ? -22.670 38.198 90.641 1.00 78.50 701 LEU A CA 1
ATOM 5337 C C . LEU A 1 701 ? -22.205 38.450 89.198 1.00 78.50 701 LEU A C 1
ATOM 5339 O O . LEU A 1 701 ? -21.040 38.766 88.977 1.00 78.50 701 LEU A O 1
ATOM 5343 N N . VAL A 1 702 ? -23.111 38.380 88.217 1.00 77.81 702 VAL A N 1
ATOM 5344 C CA . VAL A 1 702 ? -22.816 38.722 86.816 1.00 77.81 702 VAL A CA 1
ATOM 5345 C C . VAL A 1 702 ? -22.442 40.200 86.683 1.00 77.81 702 VAL A C 1
ATOM 5347 O O . VAL A 1 702 ? -21.474 40.511 85.994 1.00 77.81 702 VAL A O 1
ATOM 5350 N N . ALA A 1 703 ? -23.134 41.112 87.374 1.00 76.44 703 ALA A N 1
ATOM 5351 C CA . ALA A 1 703 ? -22.805 42.539 87.363 1.00 76.44 703 ALA A CA 1
ATOM 5352 C C . ALA A 1 703 ? -21.442 42.842 88.018 1.00 76.44 703 ALA A C 1
ATOM 5354 O O . ALA A 1 703 ? -20.716 43.726 87.554 1.00 76.44 703 ALA A O 1
ATOM 5355 N N . GLN A 1 704 ? -21.072 42.105 89.071 1.00 78.31 704 GLN A N 1
ATOM 5356 C CA . GLN A 1 704 ? -19.754 42.198 89.708 1.00 78.31 704 GLN A CA 1
ATOM 5357 C C . GLN A 1 704 ? -18.642 41.665 88.794 1.00 78.31 704 GLN A C 1
ATOM 5359 O O . GLN A 1 704 ? -17.657 42.367 88.568 1.00 78.31 704 GLN A O 1
ATOM 5364 N N . LEU A 1 705 ? -18.828 40.478 88.208 1.00 77.50 705 LEU A N 1
ATOM 5365 C CA . LEU A 1 705 ? -17.865 39.862 87.288 1.00 77.50 705 LEU A CA 1
ATOM 5366 C C . LEU A 1 705 ? -17.688 40.675 85.993 1.00 77.50 705 LEU A C 1
ATOM 5368 O O . LEU A 1 705 ? -16.574 40.778 85.483 1.00 77.50 705 LEU A O 1
ATOM 5372 N N . ALA A 1 706 ? -18.752 41.312 85.489 1.00 75.56 706 ALA A N 1
ATOM 5373 C CA . ALA A 1 706 ? -18.687 42.219 84.340 1.00 75.56 706 ALA A CA 1
ATOM 5374 C C . ALA A 1 706 ? -17.880 43.494 84.647 1.00 75.56 706 ALA A C 1
ATOM 5376 O O . ALA A 1 706 ? -17.063 43.913 83.830 1.00 75.56 706 ALA A O 1
ATOM 5377 N N . LYS A 1 707 ? -18.046 44.090 85.840 1.00 75.25 707 LYS A N 1
ATOM 5378 C CA . LYS A 1 707 ? -17.240 45.249 86.275 1.00 75.25 707 LYS A CA 1
ATOM 5379 C C . LYS A 1 707 ? -15.770 44.901 86.522 1.00 75.25 707 LYS A C 1
ATOM 5381 O O . LYS A 1 707 ? -14.917 45.756 86.306 1.00 75.25 707 LYS A O 1
ATOM 5386 N N . ALA A 1 708 ? -15.482 43.682 86.974 1.00 76.75 708 ALA A N 1
ATOM 5387 C CA . ALA A 1 708 ? -14.123 43.198 87.213 1.00 76.75 708 ALA A CA 1
ATOM 5388 C C . ALA A 1 708 ? -13.393 42.743 85.931 1.00 76.75 708 ALA A C 1
ATOM 5390 O O . ALA A 1 708 ? -12.193 42.499 85.975 1.00 76.75 708 ALA A O 1
ATOM 5391 N N . GLY A 1 709 ? -14.089 42.629 84.790 1.00 71.56 709 GLY A N 1
ATOM 5392 C CA . GLY A 1 709 ? -13.512 42.105 83.544 1.00 71.56 709 GLY A CA 1
ATOM 5393 C C . GLY A 1 709 ? -13.263 40.589 83.556 1.00 71.56 709 GLY A C 1
ATOM 5394 O O . GLY A 1 709 ? -12.593 40.072 82.667 1.00 71.56 709 GLY A O 1
ATOM 5395 N N . GLU A 1 710 ? -13.812 39.873 84.540 1.00 72.38 710 GLU A N 1
ATOM 5396 C CA . GLU A 1 710 ? -13.629 38.428 84.757 1.00 72.38 710 GLU A CA 1
ATOM 5397 C C . GLU A 1 710 ? -14.796 37.592 84.204 1.00 72.38 710 GLU A C 1
ATOM 5399 O O . GLU A 1 710 ? -14.820 36.366 84.324 1.00 72.38 710 GLU A O 1
ATOM 5404 N N . LEU A 1 711 ? -15.785 38.234 83.577 1.00 73.19 711 LEU A N 1
ATOM 5405 C CA . LEU A 1 711 ? -16.895 37.537 82.941 1.00 73.19 711 LEU A CA 1
ATOM 5406 C C . LEU A 1 711 ? -16.399 36.797 81.685 1.00 73.19 711 LEU A C 1
ATOM 5408 O O . LEU A 1 711 ? -16.137 37.402 80.651 1.00 73.19 711 LEU A O 1
ATOM 5412 N N . CYS A 1 712 ? -16.315 35.465 81.743 1.00 65.56 712 CYS A N 1
ATOM 5413 C CA . CYS A 1 712 ? -15.846 34.628 80.627 1.00 65.56 712 CYS A CA 1
ATOM 5414 C C . CYS A 1 712 ? -16.827 34.528 79.438 1.00 65.56 712 CYS A C 1
ATOM 5416 O O . CYS A 1 712 ? -16.617 33.725 78.529 1.00 65.56 712 CYS A O 1
ATOM 5418 N N . VAL A 1 713 ? -17.908 35.315 79.440 1.00 59.31 713 VAL A N 1
ATOM 5419 C CA . VAL A 1 713 ? -18.870 35.397 78.338 1.00 59.31 713 VAL A CA 1
ATOM 5420 C C . VAL A 1 713 ? -18.516 36.622 77.490 1.00 59.31 713 VAL A C 1
ATOM 5422 O O . VAL A 1 713 ? -18.564 37.736 78.007 1.00 59.31 713 VAL A O 1
ATOM 5425 N N . PRO A 1 714 ? -18.172 36.462 76.200 1.00 57.34 714 PRO A N 1
ATOM 5426 C CA . PRO A 1 714 ? -17.825 37.595 75.353 1.00 57.34 714 PRO A CA 1
ATOM 5427 C C . PRO A 1 714 ? -19.050 38.488 75.117 1.00 57.34 714 PRO A C 1
ATOM 5429 O O . PRO A 1 714 ? -20.039 38.066 74.511 1.00 57.34 714 PRO A O 1
ATOM 5432 N N . GLU A 1 715 ? -18.989 39.747 75.553 1.00 58.19 715 GLU A N 1
ATOM 5433 C CA . GLU A 1 715 ? -19.960 40.754 75.126 1.00 58.19 715 GLU A CA 1
ATOM 5434 C C . GLU A 1 715 ? -19.732 41.067 73.645 1.00 58.19 715 GLU A C 1
ATOM 5436 O O . GLU A 1 715 ? -18.744 41.686 73.257 1.00 58.19 715 GLU A O 1
ATOM 5441 N N . ILE A 1 716 ? -20.657 40.629 72.789 1.00 54.84 716 ILE A N 1
ATOM 5442 C CA . ILE A 1 716 ? -20.658 41.012 71.375 1.00 54.84 716 ILE A CA 1
ATOM 5443 C C . ILE A 1 716 ? -20.873 42.535 71.302 1.00 54.84 716 ILE A C 1
ATOM 5445 O O . ILE A 1 716 ? -21.961 42.986 71.687 1.00 54.84 716 ILE A O 1
ATOM 5449 N N . PRO A 1 717 ? -19.915 43.327 70.778 1.00 59.84 717 PRO A N 1
ATOM 5450 C CA . PRO A 1 717 ? -20.060 44.775 70.674 1.00 59.84 717 PRO A CA 1
ATOM 5451 C C . PRO A 1 717 ? -21.312 45.130 69.868 1.00 59.84 717 PRO A C 1
ATOM 5453 O O . PRO A 1 717 ? -21.591 44.504 68.841 1.00 59.84 717 PRO A O 1
ATOM 5456 N N . ALA A 1 718 ? -22.059 46.151 70.297 1.00 57.34 718 ALA A N 1
ATOM 5457 C CA . ALA A 1 718 ? -23.345 46.524 69.695 1.00 57.34 718 ALA A CA 1
ATOM 5458 C C . ALA A 1 718 ? -23.286 46.696 68.157 1.00 57.34 718 ALA A C 1
ATOM 5460 O O . ALA A 1 718 ? -24.220 46.309 67.454 1.00 57.34 718 ALA A O 1
ATOM 5461 N N . GLY A 1 719 ? -22.151 47.162 67.618 1.00 63.69 719 GLY A N 1
ATOM 5462 C CA . GLY A 1 719 ? -21.931 47.319 66.174 1.00 63.69 719 GLY A CA 1
ATOM 5463 C C . GLY A 1 719 ? -21.869 46.012 65.364 1.00 63.69 719 GLY A C 1
ATOM 5464 O O . GLY A 1 719 ? -22.096 46.033 64.154 1.00 63.69 719 GLY A O 1
ATOM 5465 N N . VAL A 1 720 ? -21.604 44.864 65.999 1.00 58.72 720 VAL A N 1
ATOM 5466 C CA . VAL A 1 720 ? -21.599 43.544 65.340 1.00 58.72 720 VAL A CA 1
ATOM 5467 C C . VAL A 1 720 ? -23.026 42.998 65.203 1.00 58.72 720 VAL A C 1
ATOM 5469 O O . VAL A 1 720 ? -23.376 42.478 64.144 1.00 58.72 720 VAL A O 1
ATOM 5472 N N . ARG A 1 721 ? -23.898 43.215 66.203 1.00 56.06 721 ARG A N 1
ATOM 5473 C CA . ARG A 1 721 ? -25.323 42.821 66.126 1.00 56.06 721 ARG A CA 1
ATOM 5474 C C . ARG A 1 721 ? -26.072 43.558 65.018 1.00 56.06 721 ARG A C 1
ATOM 5476 O O . ARG A 1 721 ? -26.941 42.977 64.374 1.00 56.06 721 ARG A O 1
ATOM 5483 N N . GLU A 1 722 ? -25.736 44.823 64.775 1.00 62.56 722 GLU A N 1
ATOM 5484 C CA . GLU A 1 722 ? -26.380 45.621 63.729 1.00 6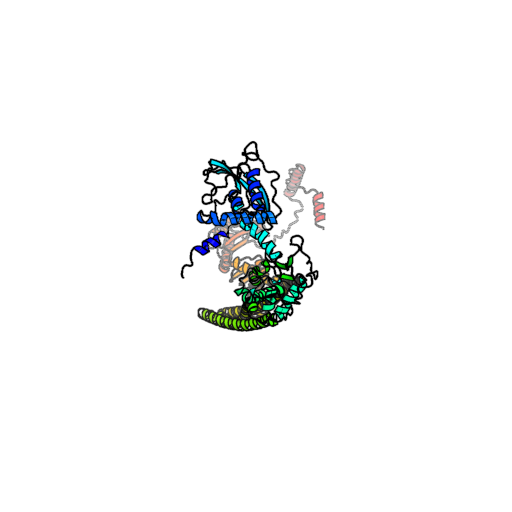2.56 722 GLU A CA 1
ATOM 5485 C C . GLU A 1 722 ? -25.922 45.224 62.314 1.00 62.56 722 GLU A C 1
ATOM 5487 O O . GLU A 1 722 ? -26.729 45.208 61.380 1.00 62.56 722 GLU A O 1
ATOM 5492 N N . LYS A 1 723 ? -24.650 44.823 62.155 1.00 61.16 723 LYS A N 1
ATOM 5493 C CA . LYS A 1 723 ? -24.122 44.268 60.896 1.00 61.16 723 LYS A CA 1
ATOM 5494 C C . LYS A 1 723 ? -24.755 42.921 60.540 1.00 61.16 723 LYS A C 1
ATOM 5496 O O . LYS A 1 723 ? -25.110 42.724 59.382 1.00 61.16 723 LYS A O 1
ATOM 5501 N N . GLU A 1 724 ? -24.942 42.035 61.515 1.00 58.72 724 GLU A N 1
ATOM 5502 C CA . GLU A 1 724 ? -25.602 40.731 61.334 1.00 58.72 724 GLU A CA 1
ATOM 5503 C C . GLU A 1 724 ? -27.099 40.892 61.000 1.00 58.72 724 GLU A C 1
ATOM 5505 O O . GLU A 1 724 ? -27.592 40.286 60.049 1.00 58.72 724 GLU A O 1
ATOM 5510 N N . ARG A 1 725 ? -27.814 41.807 61.679 1.00 61.34 725 ARG A N 1
ATOM 5511 C CA . ARG A 1 725 ? -29.226 42.123 61.371 1.00 61.34 725 ARG A CA 1
ATOM 5512 C C . ARG A 1 725 ? -29.436 42.666 59.955 1.00 61.34 725 ARG A C 1
ATOM 5514 O O . ARG A 1 725 ? -30.444 42.345 59.337 1.00 61.34 725 ARG A O 1
ATOM 5521 N N . LYS A 1 726 ? -28.499 43.472 59.439 1.00 62.12 726 LYS A N 1
ATOM 5522 C CA . LYS A 1 726 ? -28.527 43.975 58.049 1.00 62.12 726 LYS A CA 1
ATOM 5523 C C . LYS A 1 726 ? -28.128 42.916 57.013 1.00 62.12 726 LYS A C 1
ATOM 5525 O O . LYS A 1 726 ? -28.432 43.089 55.837 1.00 62.12 726 LYS A O 1
ATOM 5530 N N . ARG A 1 727 ? -27.440 41.844 57.424 1.00 55.88 727 ARG A N 1
ATOM 5531 C CA . ARG A 1 727 ? -27.052 40.719 56.556 1.00 55.88 727 ARG A CA 1
ATOM 5532 C C . ARG A 1 727 ? -28.141 39.655 56.442 1.00 55.88 727 ARG A C 1
ATOM 5534 O O . ARG A 1 727 ? -28.209 39.011 55.412 1.00 55.88 727 ARG A O 1
ATOM 5541 N N . ALA A 1 728 ? -28.982 39.504 57.465 1.00 53.78 728 ALA A N 1
ATOM 5542 C CA . ALA A 1 728 ? -30.113 38.573 57.475 1.00 53.78 728 ALA A CA 1
ATOM 5543 C C . ALA A 1 728 ? -31.386 39.115 56.782 1.00 53.78 728 ALA A C 1
ATOM 5545 O O . ALA A 1 728 ? -32.363 38.386 56.647 1.00 53.78 728 ALA A O 1
ATOM 5546 N N . SER A 1 729 ? -31.398 40.390 56.375 1.00 56.09 729 SER A N 1
ATOM 5547 C CA . SER A 1 729 ? -32.497 41.038 55.637 1.00 56.09 729 SER A CA 1
ATOM 5548 C C . SER A 1 729 ? -32.178 41.333 54.161 1.00 56.09 729 SER A C 1
ATOM 5550 O O . SER A 1 729 ? -32.934 42.046 53.500 1.00 56.09 729 SER A O 1
ATOM 5552 N N . ARG A 1 730 ? -31.071 40.785 53.647 1.00 45.81 730 ARG A N 1
ATOM 5553 C CA . ARG A 1 730 ? -30.742 40.644 52.220 1.00 45.81 730 ARG A CA 1
ATOM 5554 C C . ARG A 1 730 ? -30.705 39.164 51.886 1.00 45.81 730 ARG A C 1
ATOM 5556 O O . ARG A 1 730 ? -31.049 38.846 50.730 1.00 45.81 730 ARG A O 1
#

Secondary structure (DSSP, 8-state):
--PPPTHHHHHHHTT-------PPPP-----EE-TTBTBPPPPTT---SSHHHHHHHHHHHHHTT-HHHHGGGB--TTS-TTTHHHHHHHHHHHHHHHHHHTT----TT---STT--EETTEE-SEEEEEEEEETTTEEEEEEEEEEEETTTTEEEEEE-HHHHHHHHHHIIIIIIHHHHHTS-GGGS-GGG-SPPTT---SSHHHHHHHHHHHHHTT-HHHHHTTB--TTS-TTTHHHHHHHHHHHHHHHHHHT-TTSTTTS---TT----TTS-TTEEEEEE-SSS-TT-EEEEEEE--TTSS-EEEE-HHHHHHHHHHHHHHS-HHHHHHS-THHHH-EETTEEHHHHHHHHHHHHHHHHHHHHHHHHHHHHHHHHHTT---THHHHHHHHSHHHHHHHHHHHHHHHHHGGG---HHHHHHHHHHHHHHHHHHHHHHHHHHHHHHHHHHHHHHHHTT-HHHHHHHHHHHHHHHHHHHHHHHHHHHHHTT---HHHHHHHHHHHHHHHHHHHHHHHHHHHHHHHHHH-SS-TT-EEEETTEEEEEEEE-SSEEEEEETTSPEEEEEHHHHHHS-EEEGGG-S-EEEEEEEEE-TT--HHHHHHHHHHHHHHHHH-TTEEEEEEEEEEEEEETTEEEEEEEEEES---HHHHHHHHHHHHHHHHHHHHHTT--BPP------------S--HHHHHHHHHHHHHHHHT---S----HHHHHHHHHHTT-

Solvent-accessible surface area (backbone atoms only — not comparable to full-atom values): 40080 Å² total; per-residue (Å²): 143,77,90,79,66,77,72,59,60,58,61,56,58,69,73,65,64,71,82,73,74,85,69,80,79,75,88,61,80,80,53,84,43,69,71,44,67,64,47,80,79,76,59,94,86,65,55,26,49,15,52,30,43,16,48,44,50,30,52,49,21,48,73,71,67,34,28,77,63,22,25,74,32,44,39,51,65,83,49,56,59,86,44,33,64,67,50,34,29,50,54,34,41,38,42,40,49,34,31,62,74,71,70,60,85,71,69,81,94,53,40,80,40,72,59,38,56,67,54,93,91,35,67,33,43,59,45,78,71,47,74,48,76,40,94,89,81,43,80,41,71,35,34,34,29,56,33,36,26,65,83,76,75,41,62,34,29,27,32,31,52,70,44,56,70,46,35,67,60,47,24,48,66,56,43,52,49,50,51,60,52,70,36,45,49,57,70,46,43,68,48,69,48,62,70,67,89,85,69,70,18,46,12,59,26,36,26,53,52,47,38,53,49,26,45,69,72,66,35,26,62,68,25,21,72,44,42,42,43,77,92,44,59,49,90,46,36,52,65,54,28,20,53,47,35,51,42,40,50,49,25,50,61,63,69,51,76,81,48,65,79,69,41,46,75,44,65,68,56,74,45,55,103,89,48,55,75,52,32,38,81,74,47,65,52,101,56,101,51,89,83,53,44,39,34,33,34,52,24,48,31,94,91,56,74,45,38,34,28,34,24,53,69,28,59,73,38,31,66,62,47,22,74,75,56,35,59,60,71,55,60,76,69,56,63,56,74,41,73,69,45,66,62,87,81,40,31,47,53,44,54,55,42,47,55,49,20,45,53,50,6,47,52,49,6,47,52,50,22,51,50,50,40,53,51,43,48,57,54,32,73,75,48,97,56,80,38,40,62,43,42,48,68,52,45,43,67,30,43,20,49,38,38,16,42,53,40,22,55,58,51,44,62,76,58,67,63,46,71,68,59,42,51,52,50,50,39,52,43,49,34,54,37,42,53,21,52,38,51,39,51,51,40,48,49,52,30,53,40,50,39,50,33,53,56,22,54,76,66,70,32,65,66,58,38,66,45,37,66,56,52,47,67,55,49,42,58,53,50,51,53,51,36,50,50,55,31,40,43,58,72,70,44,84,50,64,65,58,53,52,53,49,50,54,52,48,48,52,52,50,62,72,44,41,68,61,53,44,11,40,51,17,31,51,50,45,68,71,70,45,82,64,53,77,69,30,37,35,32,49,82,92,47,53,25,31,29,71,43,79,49,69,49,34,33,32,27,35,31,86,87,71,46,79,47,76,42,47,14,36,60,58,59,75,44,70,68,46,51,62,64,75,56,82,55,39,79,47,76,50,71,50,44,28,32,63,86,52,48,73,67,42,49,52,50,40,49,50,51,50,50,49,50,52,72,68,39,89,54,43,40,81,92,55,62,49,68,43,81,76,48,79,53,84,72,16,38,31,31,36,38,42,36,31,32,68,42,83,50,66,68,58,51,52,50,52,53,51,51,52,52,54,52,50,53,50,45,35,48,74,57,72,39,48,73,43,64,94,62,81,83,80,80,79,75,75,85,70,90,63,80,52,73,67,54,52,52,47,52,53,50,51,55,50,29,54,74,70,70,68,49,91,65,83,78,77,56,72,73,57,59,56,54,51,58,61,58,77,75,108

Sequence (730 aa):
MRPVSSTVLAAVLASLALPAVAERPRNVPDKEEPINEGLDPAPKDLDRSTPLRSWSAFVEACRASRAQLAVHVLHVGELALADRKQLGPVLAQQLCDVLKTNGQLSTEGLDDTPLGPLVDEKPANYVVVVTVHNPATGPEDLWLRRLYDTLTQQHVWVVTKQSVSQIPAWYHAFVKKEQVRRADADSLNKGLGALPVGLKVGSPRDAVQRFLSLYRAGDFAGAARLLDLTGIEESRQPAEGARLARRLALVLKRLKPAGYGLLTNDPAGAPEQDVSVDEEVVARAPADDRDAQVRLVRYPRAAAKPVWLFSPETVGSVDQLYGRVGYGWAGDHLPPLFFDWEVGGVQLWQWLGLVAALAAGLLAGWLLSMGSKGILRRLAALTSWGWDDELVRAAPGPLTVLYTVLCFVGFSSWLSLAEAPRALLLSGAGFVAILGAGWFLVRMIDVAGEALSVLFKNRHDELGTAMVPDFRKILKPIAVALVLIVALQNAGMNVAGLLAGLGIGGLAIAMAGKTTLENLFGSIAIAFDRPFKIGDVVRVGDLNGTVEDVGLRSTRLRTLDRTIVTIPNNQMADSKVENFSKRDRLRLVTRLSVAPDTSVDQLKLILDEAKRCLLRHPTVWQNDFDVRLVGFSGGALEIELSLYVDTLNWGVYAATREELFMELGSIVAAAGARLASPTHTLVTTKESTGPSEKALKAADLVAQLAKAGELCVPEIPAGVREKERKRASR

Foldseek 3Di:
DDDDDPVVVVVVVVVPPDPDQQDDDPQDPADEDAFLALQDDQDPPQDFQFQLSLLVQLLVCLVVVPLSNNLSQARPVVDDSVCCHPCSSVLSNLVSLLCVQQVNSDSPPWDPDSLTDDDPNHRRQKDFRDWRQQPVRGTDTWMWGWHQNPVVRGIGIHTDPSNSVCSVVSSCRGPVVVVVQADALQPFLVLLHGQDDPQQFLFVLSLLVVLLVCLQVVNLSNNLSQARCVVPDSPCSSPLSSQLSLLVSQLLVQLDDPQSVVGDPDSQGDDDPSDDSQKYFRGADPDPDPLRTWMWGWHHHPPDRIGIGTYPSNSVCSVVSCVVRNLPPCSNPPRCQQVVDDDPQATNVLVVQLVVQLVVLLVQLLVVLVVVLVVLVVVVVVDPAVLSVLCSVQPSPLSSQLSSLVSSLVSSVSRSGDPVVNLVSVLVSVLSNLVSVLSSVLSVLVSVLVSQLVVCVVVVNPPSNVCSVVVSVVVSVVSVLVSVLVSCVSVVDDCPVVVVVVVVVVVVVCVVCVLLVLLQVLLVLCVVVVPDDQQWFKDWPNFTFGFHDRDRFWTWGQGPVRDIDTGGSNSVSPTDMDTLRPDQWDKDKDKFWWALPQDPVLVVQLQVVLLVVLCPQPQWDNPDKDWDQPDCPLRTGIIIIITIGRDSDPVVVVVSVVVSVVVSQVSCVVSVIHGDDNDDDDPPDPDPPDDPPVRVVVVVVCVVCVVVVNPPDDDDPPVVVVVVVVVVVD